Protein AF-0000000076754034 (afdb_homodimer)

pLDDT: mean 85.46, std 16.76, range [28.84, 98.94]

Solvent-accessible surface area (backbone atoms only — not comparable to full-atom values): 33488 Å² total; per-residue (Å²): 126,84,63,56,31,19,35,36,37,36,39,32,85,57,60,51,50,48,57,51,49,50,52,50,49,51,42,41,74,72,55,27,56,43,74,41,83,40,51,37,65,64,39,31,68,84,34,68,35,37,69,69,54,76,75,61,78,63,55,73,71,46,68,73,38,58,16,30,39,40,30,33,19,75,56,77,69,63,60,68,61,51,49,52,59,51,46,73,80,37,85,64,76,68,46,80,47,75,47,79,40,79,56,92,61,66,66,61,58,56,55,65,29,58,59,68,34,74,58,32,53,43,39,30,37,30,38,67,88,58,90,77,83,74,56,93,85,39,45,75,46,55,39,55,30,75,66,27,65,60,71,51,66,44,59,43,50,40,39,48,50,51,50,47,43,43,69,41,80,45,64,36,37,35,40,21,31,54,26,27,25,27,60,64,42,51,50,42,47,75,54,37,28,50,31,35,39,26,20,16,72,48,60,64,22,32,51,38,19,51,54,29,49,52,53,41,41,68,44,91,51,75,64,13,55,47,58,66,68,33,54,73,45,67,40,70,31,67,65,59,66,92,68,85,63,72,29,37,34,39,38,32,58,42,52,57,84,59,51,64,75,36,43,66,56,48,54,70,30,40,41,78,87,15,39,46,35,39,18,44,28,46,52,90,50,42,63,61,51,51,52,53,38,43,75,56,46,30,39,83,54,34,42,37,37,36,79,56,27,32,24,40,35,27,29,54,50,85,128,127,84,63,56,31,18,35,36,36,35,40,32,85,56,58,51,51,47,56,52,50,50,50,49,50,51,43,40,74,72,55,25,54,43,74,44,82,39,52,38,63,69,38,31,67,85,32,67,32,49,61,59,53,76,72,60,80,63,56,74,72,46,69,73,37,58,15,29,41,40,31,31,18,75,56,77,70,62,60,70,60,51,49,53,58,51,47,73,80,36,86,65,77,68,47,81,47,76,46,78,40,80,57,93,61,64,67,60,54,52,54,64,26,58,58,69,32,74,59,33,53,41,40,32,36,31,37,68,88,58,90,77,84,75,56,93,83,39,43,77,44,57,39,54,31,72,66,27,63,59,70,52,66,46,59,43,51,38,39,49,50,52,50,47,42,42,67,42,79,45,63,36,36,36,39,19,32,54,26,28,24,26,59,66,41,51,50,43,45,74,55,38,28,51,30,34,40,26,19,15,72,47,61,65,21,31,51,37,20,51,50,27,48,52,54,41,40,68,45,90,52,75,63,14,55,50,56,66,68,33,55,71,44,68,39,70,30,66,66,58,66,91,67,86,64,74,27,37,34,39,36,32,57,42,50,59,84,59,53,64,76,35,43,66,55,47,54,71,30,39,40,79,85,15,38,45,35,41,19,45,28,46,52,90,51,42,63,61,49,52,52,54,37,42,78,57,45,31,39,83,55,36,42,35,37,37,77,57,28,30,26,41,35,27,29,53,50,85,130

Foldseek 3Di:
DLQKKKKKKKFAADLQLLLVVLLLVLLLVQAFLDKAKALNVVNCCVPVHLQVDPPPPPPPVSPPGTIMIMTIHSDDGPVVVSVVSSCVSPVDDMDMDMDMDSDPCPVVSNNSHQAWDDLDPAEIEGEPPDDDDDDVNHDYQYFDLGSWPDSVPDVQNSLLLVVLLVPDDAAWEEEEEQCQQVSSVLSNLLNHHQEYEYEDQDVVSLVNNVVSLVSLLPDDDPSNVSSVNRHYYYDYDQGCPPPQAATQEYEYADDLVSVLVCLLVNLRRHDQNHKYKYWVAFPVCVVVSQVSNVVNQKHWDDWDDDSRIIMTIIGGHDD/DLQKKKKKKKFAADLQLLLVVLLVVLLLVQAFLDKAKALNPVNCCVPVHLQNDNPPPPPPVSPPGTIMIMTIHSDDGDVVVSVVSSCVSPVDDMDMDMDMDSDPCPVVRNNNSQAWDDLDPAEIEGELPDDDDDDVNHDYQYFDLGSWPDSVRDVQNSLLLVVLLVPDDAAWEEEEEQCQQVSSVLSNLLNHHQEYEYEDQDVVSLVNNVVSLVSLLPDDDPSNVSSVNRHYYYDYDQGCPPPQAATQEYEYADDLVSVLVCLLVNLRRHDQNHKYKYWVAFPVCVVVSQVSNVVNQKHWDDWDDDSRIIMTIIGGHDD

InterPro domains:
  IPR004498 Ribosomal protein L11 methyltransferase [MF_00735] (3-316)
  IPR004498 Ribosomal protein L11 methyltransferase [PIRSF000401] (5-317)
  IPR004498 Ribosomal protein L11 methyltransferase [TIGR00406] (18-309)
  IPR029063 S-adenosyl-L-methionine-dependent methyltransferase superfamily [G3DSA:3.40.50.150] (113-319)
  IPR029063 S-adenosyl-L-methionine-dependent methyltransferase superfamily [SSF53335] (56-311)
  IPR050078 Ribosomal protein L11 methyltransferase PrmA [PTHR43648] (20-316)

Structure (mmCIF, N/CA/C/O backbone):
data_AF-0000000076754034-model_v1
#
loop_
_entity.id
_entity.type
_entity.pdbx_description
1 polymer 'Ribosomal protein L11 methyltransferase'
#
loop_
_atom_site.group_PDB
_atom_site.id
_atom_site.type_symbol
_atom_site.label_atom_id
_atom_site.label_alt_id
_atom_site.label_comp_id
_atom_site.label_asym_id
_atom_site.label_entity_id
_atom_site.label_seq_id
_atom_site.pdbx_PDB_ins_code
_atom_site.Cartn_x
_atom_site.Cartn_y
_atom_site.Cartn_z
_atom_site.occupancy
_atom_site.B_iso_or_equiv
_atom_site.auth_seq_id
_atom_site.auth_comp_id
_atom_site.auth_asym_id
_atom_site.auth_atom_id
_atom_site.pdbx_PDB_model_num
ATOM 1 N N . MET A 1 1 ? -12.836 36.375 29.688 1 40.47 1 MET A N 1
ATOM 2 C CA . MET A 1 1 ? -13.445 37.062 28.578 1 40.47 1 MET A CA 1
ATOM 3 C C . MET A 1 1 ? -13.906 36.094 27.484 1 40.47 1 MET A C 1
ATOM 5 O O . MET A 1 1 ? -13.266 35.094 27.25 1 40.47 1 MET A O 1
ATOM 9 N N . ALA A 1 2 ? -15.109 36.125 27.125 1 49.41 2 ALA A N 1
ATOM 10 C CA . ALA A 1 2 ? -15.656 35.188 26.156 1 49.41 2 ALA A CA 1
ATOM 11 C C . ALA A 1 2 ? -14.859 35.188 24.844 1 49.41 2 ALA A C 1
ATOM 13 O O . ALA A 1 2 ? -14.648 36.25 24.266 1 49.41 2 ALA A O 1
ATOM 14 N N . GLU A 1 3 ? -14 34.25 24.625 1 62.5 3 GLU A N 1
ATOM 15 C CA . GLU A 1 3 ? -13.156 34.25 23.438 1 62.5 3 GLU A CA 1
ATOM 16 C C . GLU A 1 3 ? -14 34.281 22.172 1 62.5 3 GLU A C 1
ATOM 18 O O . GLU A 1 3 ? -14.977 33.531 22.047 1 62.5 3 GLU A O 1
ATOM 23 N N . THR A 1 4 ? -14.148 35.406 21.516 1 74.81 4 THR A N 1
ATOM 24 C CA . THR A 1 4 ? -14.859 35.594 20.266 1 74.81 4 THR A CA 1
ATOM 25 C C . THR A 1 4 ? -14.078 35 19.094 1 74.81 4 THR A C 1
ATOM 27 O O . THR A 1 4 ? -12.852 35.094 19.047 1 74.81 4 THR A O 1
ATOM 30 N N . TRP A 1 5 ? -14.766 34.094 18.391 1 80.25 5 TRP A N 1
ATOM 31 C CA . TRP A 1 5 ? -14.18 33.531 17.188 1 80.25 5 TRP A CA 1
ATOM 32 C C . TRP A 1 5 ? -14.891 34.031 15.93 1 80.25 5 TRP A C 1
ATOM 34 O O . TRP A 1 5 ? -16 34.562 16.016 1 80.25 5 TRP A O 1
ATOM 44 N N . SER A 1 6 ? -14.141 34.062 14.891 1 87.75 6 SER A N 1
ATOM 45 C CA . SER A 1 6 ? -14.742 34.344 13.586 1 87.75 6 SER A CA 1
ATOM 46 C C . SER A 1 6 ? -15.164 33.062 12.883 1 87.75 6 SER A C 1
ATOM 48 O O . SER A 1 6 ? -14.43 32.062 12.898 1 87.75 6 SER A O 1
ATOM 50 N N . LYS A 1 7 ? -16.344 33.062 12.438 1 88.88 7 LYS A N 1
ATOM 51 C CA . LYS A 1 7 ? -16.891 31.922 11.711 1 88.88 7 LYS A CA 1
ATOM 52 C C . LYS A 1 7 ? -17.078 32.25 10.227 1 88.88 7 LYS A C 1
ATOM 54 O O . LYS A 1 7 ? -17.641 33.281 9.891 1 88.88 7 LYS A O 1
ATOM 59 N N . VAL A 1 8 ? -16.547 31.438 9.383 1 92.31 8 VAL A N 1
ATOM 60 C CA . VAL A 1 8 ? -16.75 31.594 7.941 1 92.31 8 VAL A CA 1
ATOM 61 C C . VAL A 1 8 ? -17.453 30.344 7.391 1 92.31 8 VAL A C 1
ATOM 63 O O . VAL A 1 8 ? -16.969 29.234 7.547 1 92.31 8 VAL A O 1
ATOM 66 N N . VAL A 1 9 ? -18.547 30.5 6.766 1 91.62 9 VAL A N 1
ATOM 67 C CA . VAL A 1 9 ? -19.281 29.422 6.113 1 91.62 9 VAL A CA 1
ATOM 68 C C . VAL A 1 9 ? -19.016 29.453 4.609 1 91.62 9 VAL A C 1
ATOM 70 O O . VAL A 1 9 ? -19.234 30.469 3.959 1 91.62 9 VAL A O 1
ATOM 73 N N . VAL A 1 10 ? -18.516 28.422 4.133 1 93.56 10 VAL A N 1
ATOM 74 C CA . VAL A 1 10 ? -18.281 28.266 2.701 1 93.56 10 VAL A CA 1
ATOM 75 C C . VAL A 1 10 ? -19.344 27.344 2.102 1 93.56 10 VAL A C 1
ATOM 77 O O . VAL A 1 10 ? -19.391 26.156 2.422 1 93.56 10 VAL A O 1
ATOM 80 N N . SER A 1 11 ? -20.141 27.844 1.174 1 92.31 11 SER A N 1
ATOM 81 C CA . SER A 1 11 ? -21.156 27.047 0.486 1 92.31 11 SER A CA 1
ATOM 82 C C . SER A 1 11 ? -20.641 26.531 -0.852 1 92.31 11 SER A C 1
ATOM 84 O O . SER A 1 11 ? -20.156 27.312 -1.681 1 92.31 11 SER A O 1
ATOM 86 N N . LEU A 1 12 ? -20.672 25.266 -0.966 1 90.06 12 LEU A N 1
ATOM 87 C CA . LEU A 1 12 ? -20.109 24.594 -2.123 1 90.06 12 LEU A CA 1
ATOM 88 C C . LEU A 1 12 ? -21.172 23.781 -2.855 1 90.06 12 LEU A C 1
ATOM 90 O O . LEU A 1 12 ? -22.047 23.188 -2.225 1 90.06 12 LEU A O 1
ATOM 94 N N . ASP A 1 13 ? -21.047 23.781 -4.188 1 85.75 13 ASP A N 1
ATOM 95 C CA . ASP A 1 13 ? -21.906 22.922 -4.992 1 85.75 13 ASP A CA 1
ATOM 96 C C . ASP A 1 13 ? -21.188 21.641 -5.398 1 85.75 13 ASP A C 1
ATOM 98 O O . ASP A 1 13 ? -20.953 21.406 -6.586 1 85.75 13 ASP A O 1
ATOM 102 N N . THR A 1 14 ? -20.766 20.891 -4.438 1 82.75 14 THR A N 1
ATOM 103 C CA . THR A 1 14 ? -20.125 19.594 -4.68 1 82.75 14 THR A CA 1
ATOM 104 C C . THR A 1 14 ? -20.422 18.625 -3.543 1 82.75 14 THR A C 1
ATOM 106 O O . THR A 1 14 ? -20.547 19.031 -2.385 1 82.75 14 THR A O 1
ATOM 109 N N . LEU A 1 15 ? -20.5 17.375 -3.971 1 76.69 15 LEU A N 1
ATOM 110 C CA . LEU A 1 15 ? -20.641 16.312 -2.982 1 76.69 15 LEU A CA 1
ATOM 111 C C . LEU A 1 15 ? -19.422 15.391 -3.002 1 76.69 15 LEU A C 1
ATOM 113 O O . LEU A 1 15 ? -19.422 14.352 -2.34 1 76.69 15 LEU A O 1
ATOM 117 N N . ASP A 1 16 ? -18.422 15.805 -3.717 1 79.5 16 ASP A N 1
ATOM 118 C CA . ASP A 1 16 ? -17.219 15 -3.797 1 79.5 16 ASP A CA 1
ATOM 119 C C . ASP A 1 16 ? -16.406 15.086 -2.502 1 79.5 16 ASP A C 1
ATOM 121 O O . ASP A 1 16 ? -15.883 16.156 -2.162 1 79.5 16 ASP A O 1
ATOM 125 N N . PRO A 1 17 ? -16.172 13.977 -1.864 1 76.56 17 PRO A N 1
ATOM 126 C CA . PRO A 1 17 ? -15.508 14.016 -0.562 1 76.56 17 PRO A CA 1
ATOM 127 C C . PRO A 1 17 ? -14.055 14.477 -0.66 1 76.56 17 PRO A C 1
ATOM 129 O O . PRO A 1 17 ? -13.57 15.188 0.224 1 76.56 17 PRO A O 1
ATOM 132 N N . ALA A 1 18 ? -13.445 14.117 -1.632 1 78.62 18 ALA A N 1
ATOM 133 C CA . ALA A 1 18 ? -12.047 14.516 -1.784 1 78.62 18 ALA A CA 1
ATOM 134 C C . ALA A 1 18 ? -11.922 16.031 -1.959 1 78.62 18 ALA A C 1
ATOM 136 O O . ALA A 1 18 ? -11.023 16.656 -1.395 1 78.62 18 ALA A O 1
ATOM 137 N N . MET A 1 19 ? -12.828 16.578 -2.66 1 81 19 MET A N 1
ATOM 138 C CA . MET A 1 19 ? -12.828 18.031 -2.865 1 81 19 MET A CA 1
ATOM 139 C C . MET A 1 19 ? -13.164 18.766 -1.573 1 81 19 MET A C 1
ATOM 141 O O . MET A 1 19 ? -12.523 19.75 -1.234 1 81 19 MET A O 1
ATOM 145 N N . ILE A 1 20 ? -14.094 18.219 -0.911 1 79.69 20 ILE A N 1
ATOM 146 C CA . ILE A 1 20 ? -14.484 18.812 0.364 1 79.69 20 ILE A CA 1
ATOM 147 C C . ILE A 1 20 ? -13.305 18.797 1.33 1 79.69 20 ILE A C 1
ATOM 149 O O . ILE A 1 20 ? -13.008 19.797 1.99 1 79.69 20 ILE A O 1
ATOM 153 N N . ASP A 1 21 ? -12.641 17.688 1.27 1 79.12 21 ASP A N 1
ATOM 154 C CA . ASP A 1 21 ? -11.469 17.547 2.119 1 79.12 21 ASP A CA 1
ATOM 155 C C . ASP A 1 21 ? -10.367 18.531 1.712 1 79.12 21 ASP A C 1
ATOM 157 O O . ASP A 1 21 ? -9.734 19.141 2.568 1 79.12 21 ASP A O 1
ATOM 161 N N . LEU A 1 22 ? -10.148 18.609 0.49 1 81.81 22 LEU A N 1
ATOM 162 C CA . LEU A 1 22 ? -9.141 19.547 -0.012 1 81.81 22 LEU A CA 1
ATOM 163 C C . LEU A 1 22 ? -9.461 20.969 0.416 1 81.81 22 LEU A C 1
ATOM 165 O O . LEU A 1 22 ? -8.594 21.688 0.925 1 81.81 22 LEU A O 1
ATOM 169 N N . LEU A 1 23 ? -10.664 21.359 0.274 1 84.62 23 LEU A N 1
ATOM 170 C CA . LEU A 1 23 ? -11.062 22.719 0.627 1 84.62 23 LEU A CA 1
ATOM 171 C C . LEU A 1 23 ? -10.984 22.938 2.135 1 84.62 23 LEU A C 1
ATOM 173 O O . LEU A 1 23 ? -10.617 24.031 2.59 1 84.62 23 LEU A O 1
ATOM 177 N N . SER A 1 24 ? -11.312 21.875 2.791 1 81.19 24 SER A N 1
ATOM 178 C CA . SER A 1 24 ? -11.133 21.938 4.238 1 81.19 24 SER A CA 1
ATOM 179 C C . SER A 1 24 ? -9.672 22.172 4.605 1 81.19 24 SER A C 1
ATOM 181 O O . SER A 1 24 ? -9.367 23 5.473 1 81.19 24 SER A O 1
ATOM 183 N N . HIS A 1 25 ? -8.852 21.516 3.932 1 78.56 25 HIS A N 1
ATOM 184 C CA . HIS A 1 25 ? -7.426 21.688 4.168 1 78.56 25 HIS A CA 1
ATOM 185 C C . HIS A 1 25 ? -6.977 23.109 3.836 1 78.56 25 HIS A C 1
ATOM 187 O O . HIS A 1 25 ? -6.18 23.703 4.566 1 78.56 25 HIS A O 1
ATOM 193 N N . LEU A 1 26 ? -7.512 23.641 2.799 1 83.38 26 LEU A N 1
ATOM 194 C CA . LEU A 1 26 ? -7.156 25 2.404 1 83.38 26 LEU A CA 1
ATOM 195 C C . LEU A 1 26 ? -7.602 26 3.457 1 83.38 26 LEU A C 1
ATOM 197 O O . LEU A 1 26 ? -6.93 27.016 3.688 1 83.38 26 LEU A O 1
ATOM 201 N N . LEU A 1 27 ? -8.695 25.75 4.094 1 84.31 27 LEU A N 1
ATOM 202 C CA . LEU A 1 27 ? -9.172 26.609 5.16 1 84.31 27 LEU A CA 1
ATOM 203 C C . LEU A 1 27 ? -8.219 26.594 6.348 1 84.31 27 LEU A C 1
ATOM 205 O O . LEU A 1 27 ? -7.918 27.641 6.93 1 84.31 27 LEU A O 1
ATOM 209 N N . PHE A 1 28 ? -7.695 25.422 6.586 1 75.62 28 PHE A N 1
ATOM 210 C CA . PHE A 1 28 ? -6.699 25.312 7.648 1 75.62 28 PHE A CA 1
ATOM 211 C C . PHE A 1 28 ? -5.434 26.078 7.281 1 75.62 28 PHE A C 1
ATOM 213 O O . PHE A 1 28 ? -4.875 26.797 8.109 1 75.62 28 PHE A O 1
ATOM 220 N N . GLU A 1 29 ? -5.09 25.922 6.098 1 75.62 29 GLU A N 1
ATOM 221 C CA . GLU A 1 29 ? -3.9 26.625 5.629 1 75.62 29 GLU A CA 1
ATOM 222 C C . GLU A 1 29 ? -4.082 28.141 5.719 1 75.62 29 GLU A C 1
ATOM 224 O O . GLU A 1 29 ? -3.115 28.875 5.941 1 75.62 29 GLU A O 1
ATOM 229 N N . ALA A 1 30 ? -5.336 28.531 5.645 1 81.69 30 ALA A N 1
ATOM 230 C CA . ALA A 1 30 ? -5.645 29.953 5.703 1 81.69 30 ALA A CA 1
ATOM 231 C C . ALA A 1 30 ? -5.738 30.438 7.152 1 81.69 30 ALA A C 1
ATOM 233 O O . ALA A 1 30 ? -6 31.609 7.406 1 81.69 30 ALA A O 1
ATOM 234 N N . GLY A 1 31 ? -5.605 29.516 8.055 1 76.44 31 GLY A N 1
ATOM 235 C CA . GLY A 1 31 ? -5.535 29.938 9.445 1 76.44 31 GLY A CA 1
ATOM 236 C C . GLY A 1 31 ? -6.719 29.469 10.273 1 76.44 31 GLY A C 1
ATOM 237 O O . GLY A 1 31 ? -6.871 29.875 11.43 1 76.44 31 GLY A O 1
ATOM 238 N N . ALA A 1 32 ? -7.602 28.656 9.664 1 80.44 32 ALA A N 1
ATOM 239 C CA . ALA A 1 32 ? -8.727 28.141 10.438 1 80.44 32 ALA A CA 1
ATOM 240 C C . ALA A 1 32 ? -8.234 27.25 11.578 1 80.44 32 ALA A C 1
ATOM 242 O O . ALA A 1 32 ? -7.297 26.469 11.414 1 80.44 32 ALA A O 1
ATOM 243 N N . ILE A 1 33 ? -8.859 27.406 12.68 1 72.75 33 ILE A N 1
ATOM 244 C CA . ILE A 1 33 ? -8.5 26.609 13.844 1 72.75 33 ILE A CA 1
ATOM 245 C C . ILE A 1 33 ? -9.43 25.406 13.961 1 72.75 33 ILE A C 1
ATOM 247 O O . ILE A 1 33 ? -9.234 24.531 14.812 1 72.75 33 ILE A O 1
ATOM 251 N N . GLY A 1 34 ? -10.43 25.328 13.133 1 71.69 34 GLY A N 1
ATOM 252 C CA . GLY A 1 34 ? -11.383 24.234 13.047 1 71.69 34 GLY A CA 1
ATOM 253 C C . GLY A 1 34 ? -12.273 24.312 11.82 1 71.69 34 GLY A C 1
ATOM 254 O O . GLY A 1 34 ? -12.617 25.406 11.367 1 71.69 34 GLY A O 1
ATOM 255 N N . VAL A 1 35 ? -12.602 23.188 11.266 1 76.56 35 VAL A N 1
ATOM 256 C CA . VAL A 1 35 ? -13.492 23.141 10.117 1 76.56 35 VAL A CA 1
ATOM 257 C C . VAL A 1 35 ? -14.547 22.062 10.32 1 76.56 35 VAL A C 1
ATOM 259 O O . VAL A 1 35 ? -14.227 20.938 10.742 1 76.56 35 VAL A O 1
ATOM 262 N N . GLU A 1 36 ? -15.734 22.391 10.102 1 73.19 36 GLU A N 1
ATOM 263 C CA . GLU A 1 36 ? -16.859 21.469 10.133 1 73.19 36 GLU A CA 1
ATOM 264 C C . GLU A 1 36 ? -17.516 21.344 8.758 1 73.19 36 GLU A C 1
ATOM 266 O O . GLU A 1 36 ? -17.594 22.328 8.016 1 73.19 36 GLU A O 1
ATOM 271 N N . VAL A 1 37 ? -17.875 20.109 8.477 1 76.19 37 VAL A N 1
ATOM 272 C CA . VAL A 1 37 ? -18.578 19.875 7.219 1 76.19 37 VAL A CA 1
ATOM 273 C C . VAL A 1 37 ? -20.062 19.656 7.496 1 76.19 37 VAL A C 1
ATOM 275 O O . VAL A 1 37 ? -20.438 18.828 8.336 1 76.19 37 VAL A O 1
ATOM 278 N N . ASP A 1 38 ? -20.828 20.469 6.859 1 73.62 38 ASP A N 1
ATOM 279 C CA . ASP A 1 38 ? -22.281 20.359 6.996 1 73.62 38 ASP A CA 1
ATOM 280 C C . ASP A 1 38 ? -22.938 20.094 5.648 1 73.62 38 ASP A C 1
ATOM 282 O O . ASP A 1 38 ? -22.438 20.531 4.609 1 73.62 38 ASP A O 1
ATOM 286 N N . TYR A 1 39 ? -24.031 19.328 5.605 1 66.06 39 TYR A N 1
ATOM 287 C CA . TYR A 1 39 ? -24.906 19.094 4.473 1 66.06 39 TYR A CA 1
ATOM 288 C C . TYR A 1 39 ? -24.172 18.359 3.355 1 66.06 39 TYR A C 1
ATOM 290 O O . TYR A 1 39 ? -24.438 18.594 2.172 1 66.06 39 TYR A O 1
ATOM 298 N N . ALA A 1 40 ? -23.109 17.828 3.633 1 59.78 40 ALA A N 1
ATOM 299 C CA . ALA A 1 40 ? -22.391 17.031 2.635 1 59.78 40 ALA A CA 1
ATOM 300 C C . ALA A 1 40 ? -22.906 15.602 2.615 1 59.78 40 ALA A C 1
ATOM 302 O O . ALA A 1 40 ? -22.422 14.75 3.375 1 59.78 40 ALA A O 1
ATOM 303 N N . GLN A 1 41 ? -23.953 15.391 1.745 1 54.12 41 GLN A N 1
ATOM 304 C CA . GLN A 1 41 ? -24.5 14.047 1.619 1 54.12 41 GLN A CA 1
ATOM 305 C C . GLN A 1 41 ? -23.438 13.055 1.177 1 54.12 41 GLN A C 1
ATOM 307 O O . GLN A 1 41 ? -22.656 13.336 0.263 1 54.12 41 GLN A O 1
ATOM 312 N N . GLY A 1 42 ? -23.422 11.914 1.717 1 50.66 42 GLY A N 1
ATOM 313 C CA . GLY A 1 42 ? -22.484 10.867 1.325 1 50.66 42 GLY A CA 1
ATOM 314 C C . GLY A 1 42 ? -21.078 11.102 1.836 1 50.66 42 GLY A C 1
ATOM 315 O O . GLY A 1 42 ? -20.25 10.188 1.808 1 50.66 42 GLY A O 1
ATOM 316 N N . TYR A 1 43 ? -20.906 12.531 1.943 1 49.72 43 TYR A N 1
ATOM 317 C CA . TYR A 1 43 ? -19.562 12.812 2.469 1 49.72 43 TYR A CA 1
ATOM 318 C C . TYR A 1 43 ? -19.312 12.039 3.756 1 49.72 43 TYR A C 1
ATOM 320 O O . TYR A 1 43 ? -18.234 11.469 3.941 1 49.72 43 TYR A O 1
ATOM 328 N N . LEU A 1 44 ? -20.469 12.023 4.621 1 45.34 44 LEU A N 1
ATOM 329 C CA . LEU A 1 44 ? -20.328 11.375 5.922 1 45.34 44 LEU A CA 1
ATOM 330 C C . LEU A 1 44 ? -20.547 9.867 5.805 1 45.34 44 LEU A C 1
ATOM 332 O O . LEU A 1 44 ? -20.281 9.125 6.75 1 45.34 44 LEU A O 1
ATOM 336 N N . GLU A 1 45 ? -21.266 9.57 4.812 1 40.84 45 GLU A N 1
ATOM 337 C CA . GLU A 1 45 ? -21.531 8.141 4.773 1 40.84 45 GLU A CA 1
ATOM 338 C C . GLU A 1 45 ? -20.25 7.328 4.887 1 40.84 45 GLU A C 1
ATOM 340 O O . GLU A 1 45 ? -20.219 6.273 5.523 1 40.84 45 GLU A O 1
ATOM 345 N N . ASN A 1 46 ? -19.406 7.477 3.939 1 38.69 46 ASN A N 1
ATOM 346 C CA . ASN A 1 46 ? -18.219 6.641 3.965 1 38.69 46 ASN A CA 1
ATOM 347 C C . ASN A 1 46 ? -17.156 7.203 4.91 1 38.69 46 ASN A C 1
ATOM 349 O O . ASN A 1 46 ? -16.031 6.688 4.977 1 38.69 46 ASN A O 1
ATOM 353 N N . HIS A 1 47 ? -17.375 8.328 5.414 1 37.91 47 HIS A N 1
ATOM 354 C CA . HIS A 1 47 ? -16.625 8.93 6.508 1 37.91 47 HIS A CA 1
ATOM 355 C C . HIS A 1 47 ? -17.453 8.969 7.789 1 37.91 47 HIS A C 1
ATOM 357 O O . HIS A 1 47 ? -18.562 9.508 7.801 1 37.91 47 HIS A O 1
ATOM 363 N N . PRO A 1 48 ? -17.438 7.992 8.641 1 32.47 48 PRO A N 1
ATOM 364 C CA . PRO A 1 48 ? -18.25 8.305 9.82 1 32.47 48 PRO A CA 1
ATOM 365 C C . PRO A 1 48 ? -18.266 9.797 10.148 1 32.47 48 PRO A C 1
ATOM 367 O O . PRO A 1 48 ? -17.25 10.477 9.992 1 32.47 48 PRO A O 1
ATOM 370 N N . ASN A 1 49 ? -19.344 10.516 9.82 1 32.34 49 ASN A N 1
ATOM 371 C CA . ASN A 1 49 ? -19.312 11.875 10.352 1 32.34 49 ASN A CA 1
ATOM 372 C C . ASN A 1 49 ? -18.594 11.945 11.695 1 32.34 49 ASN A C 1
ATOM 374 O O . ASN A 1 49 ? -18.375 10.914 12.336 1 32.34 49 ASN A O 1
ATOM 378 N N . LEU A 1 50 ? -17.984 13.008 11.969 1 29.55 50 LEU A N 1
ATOM 379 C CA . LEU A 1 50 ? -17.422 13.242 13.297 1 29.55 50 LEU A CA 1
ATOM 380 C C . LEU A 1 50 ? -18.312 12.648 14.383 1 29.55 50 LEU A C 1
ATOM 382 O O . LEU A 1 50 ? -17.891 12.508 15.531 1 29.55 50 LEU A O 1
ATOM 386 N N . PHE A 1 51 ? -19.734 12.602 14.133 1 28.84 51 PHE A N 1
ATOM 387 C CA . PHE A 1 51 ? -20.672 12.281 15.203 1 28.84 51 PHE A CA 1
ATOM 388 C C . PHE A 1 51 ? -21.078 10.812 15.141 1 28.84 51 PHE A C 1
ATOM 390 O O . PHE A 1 51 ? -22 10.391 15.844 1 28.84 51 PHE A O 1
ATOM 397 N N . GLY A 1 52 ? -20.266 9.898 14.625 1 29.66 52 GLY A N 1
ATOM 398 C CA . GLY A 1 52 ? -20.562 8.484 14.758 1 29.66 52 GLY A CA 1
ATOM 399 C C . GLY A 1 52 ? -21.953 8.109 14.281 1 29.66 52 GLY A C 1
ATOM 400 O O . GLY A 1 52 ? -22.422 6.992 14.508 1 29.66 52 GLY A O 1
ATOM 401 N N . GLU A 1 53 ? -22.953 9.023 14.344 1 30.06 53 GLU A N 1
ATOM 402 C CA . GLU A 1 53 ? -24.328 8.648 14.062 1 30.06 53 GLU A CA 1
ATOM 403 C C . GLU A 1 53 ? -24.516 8.266 12.594 1 30.06 53 GLU A C 1
ATOM 405 O O . GLU A 1 53 ? -23.859 8.844 11.711 1 30.06 53 GLU A O 1
ATOM 410 N N . LEU A 1 54 ? -24.922 7.012 12.328 1 33.44 54 LEU A N 1
ATOM 411 C CA . LEU A 1 54 ? -25.5 6.629 11.047 1 33.44 54 LEU A CA 1
ATOM 412 C C . LEU A 1 54 ? -26.25 7.797 10.414 1 33.44 54 LEU A C 1
ATOM 414 O O . LEU A 1 54 ? -27.094 8.422 11.055 1 33.44 54 LEU A O 1
ATOM 418 N N . ALA A 1 55 ? -25.672 8.484 9.477 1 36.16 55 ALA A N 1
ATOM 419 C CA . ALA A 1 55 ? -26.453 9.555 8.859 1 36.16 55 ALA A CA 1
ATOM 420 C C . ALA A 1 55 ? -27.891 9.117 8.617 1 36.16 55 ALA A C 1
ATOM 422 O O . ALA A 1 55 ? -28.141 8.086 7.992 1 36.16 55 ALA A O 1
ATOM 423 N N . GLU A 1 56 ? -28.797 9.266 9.492 1 41.19 56 GLU A N 1
ATOM 424 C CA . GLU A 1 56 ? -30.188 9.305 9.031 1 41.19 56 GLU A CA 1
ATOM 425 C C . GLU A 1 56 ? -30.281 9.906 7.633 1 41.19 56 GLU A C 1
ATOM 427 O O . GLU A 1 56 ? -29.531 10.82 7.289 1 41.19 56 GLU A O 1
ATOM 432 N N . PRO A 1 57 ? -30.75 9.062 6.645 1 45.03 57 PRO A N 1
ATOM 433 C CA . PRO A 1 57 ? -30.969 9.742 5.363 1 45.03 57 PRO A CA 1
ATOM 434 C C . PRO A 1 57 ? -31.344 11.211 5.531 1 45.03 57 PRO A C 1
ATOM 436 O O . PRO A 1 57 ? -32.156 11.547 6.402 1 45.03 57 PRO A O 1
ATOM 439 N N . LEU A 1 58 ? -30.422 12.055 5.344 1 47.81 58 LEU A N 1
ATOM 440 C CA . LEU A 1 58 ? -30.766 13.469 5.449 1 47.81 58 LEU A CA 1
ATOM 441 C C . LEU A 1 58 ? -32.156 13.727 4.875 1 47.81 58 LEU A C 1
ATOM 443 O O . LEU A 1 58 ? -32.531 13.133 3.859 1 47.81 58 LEU A O 1
ATOM 447 N N . PRO A 1 59 ? -33.094 14.219 5.621 1 50.84 59 PRO A N 1
ATOM 448 C CA . PRO A 1 59 ? -34.344 14.656 5.02 1 50.84 59 PRO A CA 1
ATOM 449 C C . PRO A 1 59 ? -34.156 15.336 3.666 1 50.84 59 PRO A C 1
ATOM 451 O O . PRO A 1 59 ? -33.062 15.867 3.391 1 50.84 59 PRO A O 1
ATOM 454 N N . LYS A 1 60 ? -35.125 15.117 2.766 1 52.66 60 LYS A N 1
ATOM 455 C CA . LYS A 1 60 ? -35.125 15.633 1.4 1 52.66 60 LYS A CA 1
ATOM 456 C C . LYS A 1 60 ? -34.625 17.062 1.351 1 52.66 60 LYS A C 1
ATOM 458 O O . LYS A 1 60 ? -33.938 17.453 0.406 1 52.66 60 LYS A O 1
ATOM 463 N N . GLU A 1 61 ? -34.906 17.844 2.314 1 51.59 61 GLU A N 1
ATOM 464 C CA . GLU A 1 61 ? -34.531 19.25 2.389 1 51.59 61 GLU A CA 1
ATOM 465 C C . GLU A 1 61 ? -33 19.391 2.529 1 51.59 61 GLU A C 1
ATOM 467 O O . GLU A 1 61 ? -32.406 20.328 1.989 1 51.59 61 GLU A O 1
ATOM 472 N N . ARG A 1 62 ? -32.438 18.562 3.23 1 55.84 62 ARG A N 1
ATOM 473 C CA . ARG A 1 62 ? -30.984 18.609 3.438 1 55.84 62 ARG A CA 1
ATOM 474 C C . ARG A 1 62 ? -30.234 18.078 2.221 1 55.84 62 ARG A C 1
ATOM 476 O O . ARG A 1 62 ? -29.125 18.516 1.927 1 55.84 62 ARG A O 1
ATOM 483 N N . LEU A 1 63 ? -30.906 17.203 1.472 1 58.06 63 LEU A N 1
ATOM 484 C CA . LEU A 1 63 ? -30.344 16.641 0.253 1 58.06 63 LEU A CA 1
ATOM 485 C C . LEU A 1 63 ? -30.203 17.703 -0.83 1 58.06 63 LEU A C 1
ATOM 487 O O . LEU A 1 63 ? -29.328 17.609 -1.695 1 58.06 63 LEU A O 1
ATOM 491 N N . GLU A 1 64 ? -31.047 18.703 -0.694 1 65.19 64 GLU A N 1
ATOM 492 C CA . GLU A 1 64 ? -31.031 19.75 -1.725 1 65.19 64 GLU A CA 1
ATOM 493 C C . GLU A 1 64 ? -30.203 20.953 -1.287 1 65.19 64 GLU A C 1
ATOM 495 O O . GLU A 1 64 ? -30.125 21.953 -2.004 1 65.19 64 GLU A O 1
ATOM 500 N N . HIS A 1 65 ? -29.531 20.781 -0.156 1 72.81 65 HIS A N 1
ATOM 501 C CA . HIS A 1 65 ? -28.734 21.891 0.349 1 72.81 65 HIS A CA 1
ATOM 502 C C . HIS A 1 65 ? -27.281 21.781 -0.096 1 72.81 65 HIS A C 1
ATOM 504 O O . HIS A 1 65 ? -26.734 20.672 -0.152 1 72.81 65 HIS A O 1
ATOM 510 N N . GLU A 1 66 ? -26.719 22.953 -0.418 1 82.44 66 GLU A N 1
ATOM 511 C CA . GLU A 1 66 ? -25.297 22.984 -0.771 1 82.44 66 GLU A CA 1
ATOM 512 C C . GLU A 1 66 ? -24.422 22.5 0.389 1 82.44 66 GLU A C 1
ATOM 514 O O . GLU A 1 66 ? -24.781 22.703 1.555 1 82.44 66 GLU A O 1
ATOM 519 N N . THR A 1 67 ? -23.422 21.812 0.058 1 86.25 67 THR A N 1
ATOM 520 C CA . THR A 1 67 ? -22.422 21.453 1.07 1 86.25 67 THR A CA 1
ATOM 521 C C . THR A 1 67 ? -21.844 22.703 1.72 1 86.25 67 THR A C 1
ATOM 523 O O . THR A 1 67 ? -21.547 23.688 1.033 1 86.25 67 THR A O 1
ATOM 526 N N . GLU A 1 68 ? -21.75 22.734 3.07 1 87 68 GLU A N 1
ATOM 527 C CA . GLU A 1 68 ? -21.188 23.875 3.773 1 87 68 GLU A CA 1
ATOM 528 C C . GLU A 1 68 ? -19.953 23.469 4.578 1 87 68 GLU A C 1
ATOM 530 O O . GLU A 1 68 ? -19.984 22.469 5.312 1 87 68 GLU A O 1
ATOM 535 N N . LEU A 1 69 ? -18.906 24.156 4.348 1 87.5 69 LEU A N 1
ATOM 536 C CA . LEU A 1 69 ? -17.75 24.109 5.242 1 87.5 69 LEU A CA 1
ATOM 537 C C . LEU A 1 69 ? -17.766 25.266 6.227 1 87.5 69 LEU A C 1
ATOM 539 O O . LEU A 1 69 ? -17.844 26.438 5.816 1 87.5 69 LEU A O 1
ATOM 543 N N . ILE A 1 70 ? -17.797 24.938 7.492 1 84.44 70 ILE A N 1
ATOM 544 C CA . ILE A 1 70 ? -17.781 25.969 8.531 1 84.44 70 ILE A CA 1
ATOM 545 C C . ILE A 1 70 ? -16.391 26.031 9.156 1 84.44 70 ILE A C 1
ATOM 547 O O . ILE A 1 70 ? -15.961 25.109 9.844 1 84.44 70 ILE A O 1
ATOM 551 N N . ALA A 1 71 ? -15.75 27.109 8.938 1 86.25 71 ALA A N 1
ATOM 552 C CA . ALA A 1 71 ? -14.398 27.297 9.445 1 86.25 71 ALA A CA 1
ATOM 553 C C . ALA A 1 71 ? -14.383 28.344 10.562 1 86.25 71 ALA A C 1
ATOM 555 O O . ALA A 1 71 ? -15.078 29.344 10.492 1 86.25 71 ALA A O 1
ATOM 556 N N . PHE A 1 72 ? -13.633 28.078 11.562 1 81.06 72 PHE A N 1
ATOM 557 C CA . PHE A 1 72 ? -13.484 28.969 12.703 1 81.06 72 PHE A CA 1
ATOM 558 C C . PHE A 1 72 ? -12.086 29.578 12.742 1 81.06 72 PHE A C 1
ATOM 560 O O . PHE A 1 72 ? -11.102 28.875 12.516 1 81.06 72 PHE A O 1
ATOM 567 N N . PHE A 1 73 ? -12.109 30.859 12.953 1 83.06 73 PHE A N 1
ATOM 568 C CA . PHE A 1 73 ? -10.859 31.609 13.023 1 83.06 73 PHE A CA 1
ATOM 569 C C . PHE A 1 73 ? -10.766 32.406 14.32 1 83.06 73 PHE A C 1
ATOM 571 O O . PHE A 1 73 ? -11.789 32.812 14.867 1 83.06 73 PHE A O 1
ATOM 578 N N . GLU A 1 74 ? -9.523 32.531 14.805 1 80.06 74 GLU A N 1
ATOM 579 C CA . GLU A 1 74 ? -9.336 33.406 15.969 1 80.06 74 GLU A CA 1
ATOM 580 C C . GLU A 1 74 ? -9.68 34.844 15.633 1 80.06 74 GLU A C 1
ATOM 582 O O . GLU A 1 74 ? -10.312 35.531 16.438 1 80.06 74 GLU A O 1
ATOM 587 N N . GLU A 1 75 ? -9.227 35.281 14.445 1 85.25 75 GLU A N 1
ATOM 588 C CA . GLU A 1 75 ? -9.523 36.594 13.906 1 85.25 75 GLU A CA 1
ATOM 589 C C . GLU A 1 75 ? -10.141 36.5 12.508 1 85.25 75 GLU A C 1
ATOM 591 O O . GLU A 1 75 ? -9.906 35.531 11.789 1 85.25 75 GLU A O 1
ATOM 596 N N . MET A 1 76 ? -10.898 37.469 12.219 1 89.38 76 MET A N 1
ATOM 597 C CA . MET A 1 76 ? -11.531 37.469 10.906 1 89.38 76 MET A CA 1
ATOM 598 C C . MET A 1 76 ? -10.484 37.438 9.797 1 89.38 76 MET A C 1
ATOM 600 O O . MET A 1 76 ? -9.617 38.312 9.734 1 89.38 76 MET A O 1
ATOM 604 N N . PRO A 1 77 ? -10.602 36.406 8.969 1 90.75 77 PRO A N 1
ATOM 605 C CA . PRO A 1 77 ? -9.641 36.344 7.867 1 90.75 77 PRO A CA 1
ATOM 606 C C . PRO A 1 77 ? -9.969 37.312 6.738 1 90.75 77 PRO A C 1
ATOM 608 O O . PRO A 1 77 ? -11.07 37.875 6.699 1 90.75 77 PRO A O 1
ATOM 611 N N . ASP A 1 78 ? -8.938 37.625 5.902 1 93 78 ASP A N 1
ATOM 612 C CA . ASP A 1 78 ? -9.211 38.344 4.656 1 93 78 ASP A CA 1
ATOM 613 C C . ASP A 1 78 ? -10.062 37.469 3.711 1 93 78 ASP A C 1
ATOM 615 O O . ASP A 1 78 ? -9.547 36.594 3.037 1 93 78 ASP A O 1
ATOM 619 N N . LEU A 1 79 ? -11.289 37.844 3.605 1 93.44 79 LEU A N 1
ATOM 620 C CA . LEU A 1 79 ? -12.242 37 2.883 1 93.44 79 LEU A CA 1
ATOM 621 C C . LEU A 1 79 ? -11.914 36.969 1.395 1 93.44 79 LEU A C 1
ATOM 623 O O . LEU A 1 79 ? -12.117 35.938 0.737 1 93.44 79 LEU A O 1
ATOM 627 N N . ASP A 1 80 ? -11.461 38.062 0.869 1 93.06 80 ASP A N 1
ATOM 628 C CA . ASP A 1 80 ? -11.094 38.094 -0.544 1 93.06 80 ASP A CA 1
ATOM 629 C C . ASP A 1 80 ? -9.922 37.156 -0.824 1 93.06 80 ASP A C 1
ATOM 631 O O . ASP A 1 80 ? -9.938 36.406 -1.8 1 93.06 80 ASP A O 1
ATOM 635 N N . SER A 1 81 ? -8.969 37.25 0.035 1 92.5 81 SER A N 1
ATOM 636 C CA . SER A 1 81 ? -7.812 36.344 -0.093 1 92.5 81 SER A CA 1
ATOM 637 C C . SER A 1 81 ? -8.219 34.906 0.081 1 92.5 81 SER A C 1
ATOM 639 O O . SER A 1 81 ? -7.766 34.031 -0.672 1 92.5 81 SER A O 1
ATOM 641 N N . LEU A 1 82 ? -9.016 34.656 1.053 1 93.5 82 LEU A N 1
ATOM 642 C CA . LEU A 1 82 ? -9.5 33.281 1.313 1 93.5 82 LEU A CA 1
ATOM 643 C C . LEU A 1 82 ? -10.258 32.75 0.11 1 93.5 82 LEU A C 1
ATOM 645 O O . LEU A 1 82 ? -10.031 31.609 -0.312 1 93.5 82 LEU A O 1
ATOM 649 N N . LYS A 1 83 ? -11.102 33.562 -0.419 1 93.56 83 LYS A N 1
ATOM 650 C CA . LYS A 1 83 ? -11.883 33.156 -1.584 1 93.56 83 LYS A CA 1
ATOM 651 C C . LYS A 1 83 ? -10.984 32.812 -2.768 1 93.56 83 LYS A C 1
ATOM 653 O O . LYS A 1 83 ? -11.188 31.812 -3.443 1 93.56 83 LYS A O 1
ATOM 658 N N . THR A 1 84 ? -10.07 33.625 -3.002 1 91.75 84 THR A N 1
ATOM 659 C CA . THR A 1 84 ? -9.125 33.406 -4.094 1 91.75 84 THR A CA 1
ATOM 660 C C . THR A 1 84 ? -8.359 32.094 -3.898 1 91.75 84 THR A C 1
ATOM 662 O O . THR A 1 84 ? -8.156 31.344 -4.852 1 91.75 84 THR A O 1
ATOM 665 N N . GLN A 1 85 ? -7.957 31.844 -2.689 1 88.12 85 GLN A N 1
ATOM 666 C CA . GLN A 1 85 ? -7.242 30.625 -2.369 1 88.12 85 GLN A CA 1
ATOM 667 C C . GLN A 1 85 ? -8.109 29.391 -2.639 1 88.12 85 GLN A C 1
ATOM 669 O O . GLN A 1 85 ? -7.656 28.422 -3.248 1 88.12 85 GLN A O 1
ATOM 674 N N . LEU A 1 86 ? -9.32 29.453 -2.229 1 91.88 86 LEU A N 1
ATOM 675 C CA . LEU A 1 86 ? -10.242 28.344 -2.434 1 91.88 86 LEU A CA 1
ATOM 676 C C . LEU A 1 86 ? -10.531 28.141 -3.916 1 91.88 86 LEU A C 1
ATOM 678 O O . LEU A 1 86 ? -10.523 27.016 -4.41 1 91.88 86 LEU A O 1
ATOM 682 N N . GLU A 1 87 ? -10.695 29.25 -4.633 1 91.25 87 GLU A N 1
ATOM 683 C CA . GLU A 1 87 ? -11.039 29.219 -6.051 1 91.25 87 GLU A CA 1
ATOM 684 C C . GLU A 1 87 ? -9.859 28.734 -6.895 1 91.25 87 GLU A C 1
ATOM 686 O O . GLU A 1 87 ? -10.031 28.344 -8.047 1 91.25 87 GLU A O 1
ATOM 691 N N . SER A 1 88 ? -8.727 28.797 -6.355 1 85.5 88 SER A N 1
ATOM 692 C CA . SER A 1 88 ? -7.551 28.312 -7.066 1 85.5 88 SER A CA 1
ATOM 693 C C . SER A 1 88 ? -7.613 26.797 -7.242 1 85.5 88 SER A C 1
ATOM 695 O O . SER A 1 88 ? -6.977 26.234 -8.141 1 85.5 88 SER A O 1
ATOM 697 N N . GLN A 1 89 ? -8.352 26.125 -6.379 1 83.5 89 GLN A N 1
ATOM 698 C CA . GLN A 1 89 ? -8.445 24.672 -6.426 1 83.5 89 GLN A CA 1
ATOM 699 C C . GLN A 1 89 ? -9.859 24.203 -6.762 1 83.5 89 GLN A C 1
ATOM 701 O O . GLN A 1 89 ? -10.094 23.031 -7.051 1 83.5 89 GLN A O 1
ATOM 706 N N . TYR A 1 90 ? -10.742 25.094 -6.664 1 87 90 TYR A N 1
ATOM 707 C CA . TYR A 1 90 ? -12.148 24.812 -6.887 1 87 90 TYR A CA 1
ATOM 708 C C . TYR A 1 90 ? -12.75 25.781 -7.91 1 87 90 TYR A C 1
ATOM 710 O O . TYR A 1 90 ? -12.906 26.969 -7.633 1 87 90 TYR A O 1
ATOM 718 N N . SER A 1 91 ? -13.094 25.203 -9.055 1 85 91 SER A N 1
ATOM 719 C CA . SER A 1 91 ? -13.477 26.047 -10.18 1 85 91 SER A CA 1
ATOM 720 C C . SER A 1 91 ? -14.953 26.406 -10.125 1 85 91 SER A C 1
ATOM 722 O O . SER A 1 91 ? -15.383 27.375 -10.742 1 85 91 SER A O 1
ATOM 724 N N . ASP A 1 92 ? -15.773 25.656 -9.461 1 88.44 92 ASP A N 1
ATOM 725 C CA . ASP A 1 92 ? -17.203 25.953 -9.375 1 88.44 92 ASP A CA 1
ATOM 726 C C . ASP A 1 92 ? -17.469 27.125 -8.438 1 88.44 92 ASP A C 1
ATOM 728 O O . ASP A 1 92 ? -16.609 27.484 -7.613 1 88.44 92 ASP A O 1
ATOM 732 N N . PRO A 1 93 ? -18.594 27.781 -8.633 1 88.12 93 PRO A N 1
ATOM 733 C CA . PRO A 1 93 ? -18.906 28.922 -7.77 1 88.12 93 PRO A CA 1
ATOM 734 C C . PRO A 1 93 ? -19 28.531 -6.297 1 88.12 93 PRO A C 1
ATOM 736 O O . PRO A 1 93 ? -19.5 27.453 -5.965 1 88.12 93 PRO A O 1
ATOM 739 N N . LEU A 1 94 ? -18.406 29.359 -5.441 1 92.62 94 LEU A N 1
ATOM 740 C CA . LEU A 1 94 ? -18.547 29.203 -4 1 92.62 94 LEU A CA 1
ATOM 741 C C . LEU A 1 94 ? -18.922 30.516 -3.33 1 92.62 94 LEU A C 1
ATOM 743 O O . LEU A 1 94 ? -18.703 31.594 -3.9 1 92.62 94 LEU A O 1
ATOM 747 N N . ARG A 1 95 ? -19.703 30.484 -2.238 1 93.69 95 ARG A N 1
ATOM 748 C CA . ARG A 1 95 ? -20.109 31.656 -1.456 1 93.69 95 ARG A CA 1
ATOM 749 C C . ARG A 1 95 ? -19.516 31.609 -0.053 1 93.69 95 ARG A C 1
ATOM 751 O O . ARG A 1 95 ? -19.469 30.547 0.578 1 93.69 95 ARG A O 1
ATOM 758 N N . LEU A 1 96 ? -19 32.75 0.337 1 95.12 96 LEU A N 1
ATOM 759 C CA . LEU A 1 96 ? -18.484 32.875 1.693 1 95.12 96 LEU A CA 1
ATOM 760 C C . LEU A 1 96 ? -19.375 33.812 2.535 1 95.12 96 LEU A C 1
ATOM 762 O O . LEU A 1 96 ? -19.797 34.844 2.068 1 95.12 96 LEU A O 1
ATOM 766 N N . GLU A 1 97 ? -19.734 33.312 3.688 1 93.81 97 GLU A N 1
ATOM 767 C CA . GLU A 1 97 ? -20.406 34.125 4.688 1 93.81 97 GLU A CA 1
ATOM 768 C C . GLU A 1 97 ? -19.641 34.125 6.008 1 93.81 97 GLU A C 1
ATOM 770 O O . GLU A 1 97 ? -19.344 33.062 6.559 1 93.81 97 GLU A O 1
ATOM 775 N N . ALA A 1 98 ? -19.328 35.375 6.465 1 93.44 98 ALA A N 1
ATOM 776 C CA . ALA A 1 98 ? -18.547 35.469 7.688 1 93.44 98 ALA A CA 1
ATOM 777 C C . ALA A 1 98 ? -19.375 36.094 8.82 1 93.44 98 ALA A C 1
ATOM 779 O O . ALA A 1 98 ? -20.234 36.938 8.578 1 93.44 98 ALA A O 1
ATOM 780 N N . SER A 1 99 ? -19.188 35.531 10 1 90.38 99 SER A N 1
ATOM 781 C CA . SER A 1 99 ? -19.812 36.094 11.195 1 90.38 99 SER A CA 1
ATOM 782 C C . SER A 1 99 ? -18.922 35.938 12.422 1 90.38 99 SER A C 1
ATOM 784 O O . SER A 1 99 ? -17.969 35.156 12.398 1 90.38 99 SER A O 1
ATOM 786 N N . GLU A 1 100 ? -19.141 36.75 13.422 1 86.62 100 GLU A N 1
ATOM 787 C CA . GLU A 1 100 ? -18.5 36.562 14.719 1 86.62 100 GLU A CA 1
ATOM 788 C C . GLU A 1 100 ? -19.359 35.75 15.672 1 86.62 100 GLU A C 1
ATOM 790 O O . GLU A 1 100 ? -20.578 35.938 15.711 1 86.62 100 GLU A O 1
ATOM 795 N N . ILE A 1 101 ? -18.766 34.75 16.219 1 79.44 101 ILE A N 1
ATOM 796 C CA . ILE A 1 101 ? -19.531 33.938 17.125 1 79.44 101 ILE A CA 1
ATOM 797 C C . ILE A 1 101 ? -18.875 33.938 18.516 1 79.44 101 ILE A C 1
ATOM 799 O O . ILE A 1 101 ? -17.656 34.031 18.609 1 79.44 101 ILE A O 1
ATOM 803 N N . GLU A 1 102 ? -19.703 33.938 19.625 1 69.62 102 GLU A N 1
ATOM 804 C CA . GLU A 1 102 ? -19.25 33.781 21 1 69.62 102 GLU A CA 1
ATOM 805 C C . GLU A 1 102 ? -19.281 32.344 21.438 1 69.62 102 GLU A C 1
ATOM 807 O O . GLU A 1 102 ? -20.328 31.672 21.344 1 69.62 102 GLU A O 1
ATOM 812 N N . ASN A 1 103 ? -18.547 31.422 20.719 1 59 103 ASN A N 1
ATOM 813 C CA . ASN A 1 103 ? -18.844 30.031 21.031 1 59 103 ASN A CA 1
ATOM 814 C C . ASN A 1 103 ? -17.781 29.422 21.938 1 59 103 ASN A C 1
ATOM 816 O O . ASN A 1 103 ? -16.594 29.375 21.594 1 59 103 ASN A O 1
ATOM 820 N N . GLU A 1 104 ? -18.203 29.094 23.25 1 55.75 104 GLU A N 1
ATOM 821 C CA . GLU A 1 104 ? -17.406 28.375 24.234 1 55.75 104 GLU A CA 1
ATOM 822 C C . GLU A 1 104 ? -17.078 26.969 23.766 1 55.75 104 GLU A C 1
ATOM 824 O O . GLU A 1 104 ? -16.016 26.438 24.078 1 55.75 104 GLU A O 1
ATOM 829 N N . ASN A 1 105 ? -18 26.219 22.969 1 58.88 105 ASN A N 1
ATOM 830 C CA . ASN A 1 105 ? -17.781 24.766 22.922 1 58.88 105 ASN A CA 1
ATOM 831 C C . ASN A 1 105 ? -17.656 24.266 21.5 1 58.88 105 ASN A C 1
ATOM 833 O O . ASN A 1 105 ? -18.141 23.172 21.172 1 58.88 105 ASN A O 1
ATOM 837 N N . TRP A 1 106 ? -17.109 25.016 20.656 1 58.12 106 TRP A N 1
ATOM 838 C CA . TRP A 1 106 ? -17.016 24.484 19.297 1 58.12 106 TRP A CA 1
ATOM 839 C C . TRP A 1 106 ? -16.047 23.312 19.234 1 58.12 106 TRP A C 1
ATOM 841 O O . TRP A 1 106 ? -16.188 22.422 18.391 1 58.12 106 TRP A O 1
ATOM 851 N N . GLN A 1 107 ? -15.047 23.219 20.094 1 59.78 107 GLN A N 1
ATOM 852 C CA . GLN A 1 107 ? -14.039 22.172 20.109 1 59.78 107 GLN A CA 1
ATOM 853 C C . GLN A 1 107 ? -14.664 20.812 20.438 1 59.78 107 GLN A C 1
ATOM 855 O O . GLN A 1 107 ? -14.219 19.781 19.953 1 59.78 107 GLN A O 1
ATOM 860 N N . GLU A 1 108 ? -15.727 20.859 21.297 1 58.25 108 GLU A N 1
ATOM 861 C CA . GLU A 1 108 ? -16.312 19.594 21.75 1 58.25 108 GLU A CA 1
ATOM 862 C C . GLU A 1 108 ? -16.938 18.844 20.578 1 58.25 108 GLU A C 1
ATOM 864 O O . GLU A 1 108 ? -16.906 17.609 20.547 1 58.25 108 GLU A O 1
ATOM 869 N N . ASN A 1 109 ? -17.391 19.531 19.703 1 57.47 109 ASN A N 1
ATOM 870 C CA . ASN A 1 109 ? -18.141 18.875 18.641 1 57.47 109 ASN A CA 1
ATOM 871 C C . ASN A 1 109 ? -17.219 18.109 17.688 1 57.47 109 ASN A C 1
ATOM 873 O O . ASN A 1 109 ? -17.562 17.016 17.234 1 57.47 109 ASN A O 1
ATOM 877 N N . TRP A 1 110 ? -16.062 18.609 17.578 1 57.34 110 TRP A N 1
ATOM 878 C CA . TRP A 1 110 ? -15.227 17.938 16.594 1 57.34 110 TRP A CA 1
ATOM 879 C C . TRP A 1 110 ? -14.539 16.719 17.219 1 57.34 110 TRP A C 1
ATOM 881 O O . TRP A 1 110 ? -14.242 15.75 16.516 1 57.34 110 TRP A O 1
ATOM 891 N N . LYS A 1 111 ? -14.297 16.766 18.484 1 61.78 111 LYS A N 1
ATOM 892 C CA . LYS A 1 111 ? -13.609 15.68 19.172 1 61.78 111 LYS A CA 1
ATOM 893 C C . LYS A 1 111 ? -14.414 14.383 19.094 1 61.78 111 LYS A C 1
ATOM 895 O O . LYS A 1 111 ? -13.836 13.305 18.984 1 61.78 111 LYS A O 1
ATOM 900 N N . VAL A 1 112 ? -15.648 14.523 19.078 1 57.19 112 VAL A N 1
ATOM 901 C CA . VAL A 1 112 ? -16.531 13.359 19.109 1 57.19 112 VAL A CA 1
ATOM 902 C C . VAL A 1 112 ? -16.391 12.586 17.797 1 57.19 112 VAL A C 1
ATOM 904 O O . VAL A 1 112 ? -16.547 11.359 17.781 1 57.19 112 VAL A O 1
ATOM 907 N N . ASN A 1 113 ? -15.836 13.195 16.859 1 62.78 113 ASN A N 1
ATOM 908 C CA . ASN A 1 113 ? -15.805 12.539 15.555 1 62.78 113 ASN A CA 1
ATOM 909 C C . ASN A 1 113 ? -14.414 11.992 15.234 1 62.78 113 ASN A C 1
ATOM 911 O O . ASN A 1 113 ? -14.211 11.359 14.195 1 62.78 113 ASN A O 1
ATOM 915 N N . TYR A 1 114 ? -13.578 12.195 16.156 1 71.44 114 TYR A N 1
ATOM 916 C CA . TYR A 1 114 ? -12.234 11.656 15.977 1 71.44 114 TYR A CA 1
ATOM 917 C C . TYR A 1 114 ? -12.102 10.281 16.625 1 71.44 114 TYR A C 1
ATOM 919 O O . TYR A 1 114 ? -12.094 10.156 17.844 1 71.44 114 TYR A O 1
ATOM 927 N N . LYS A 1 115 ? -12.125 9.172 15.805 1 80.75 115 LYS A N 1
ATOM 928 C CA . LYS A 1 115 ? -12.086 7.785 16.266 1 80.75 115 LYS A CA 1
ATOM 929 C C . LYS A 1 115 ? -10.773 7.113 15.859 1 80.75 115 LYS A C 1
ATOM 931 O O . LYS A 1 115 ? -10.078 7.59 14.961 1 80.75 115 LYS A O 1
ATOM 936 N N . PRO A 1 116 ? -10.484 6.043 16.594 1 89.69 116 PRO A N 1
ATOM 937 C CA . PRO A 1 116 ? -9.297 5.285 16.203 1 89.69 116 PRO A CA 1
ATOM 938 C C . PRO A 1 116 ? -9.352 4.828 14.742 1 89.69 116 PRO A C 1
ATOM 940 O O . PRO A 1 116 ? -10.422 4.449 14.25 1 89.69 116 PRO A O 1
ATOM 943 N N . GLU A 1 117 ? -8.305 5.02 14.109 1 90.38 117 GLU A N 1
ATOM 944 C CA . GLU A 1 117 ? -8.18 4.578 12.719 1 90.38 117 GLU A CA 1
ATOM 945 C C . GLU A 1 117 ? -7.117 3.492 12.578 1 90.38 117 GLU A C 1
ATOM 947 O O . GLU A 1 117 ? -5.926 3.762 12.719 1 90.38 117 GLU A O 1
ATOM 952 N N . ARG A 1 118 ? -7.609 2.266 12.352 1 94 118 ARG A N 1
ATOM 953 C CA . ARG A 1 118 ? -6.68 1.182 12.055 1 94 118 ARG A CA 1
ATOM 954 C C . ARG A 1 118 ? -6.195 1.265 10.609 1 94 118 ARG A C 1
ATOM 956 O O . ARG A 1 118 ? -6.949 0.978 9.68 1 94 118 ARG A O 1
ATOM 963 N N . ILE A 1 119 ? -4.965 1.58 10.375 1 95.69 119 ILE A N 1
ATOM 964 C CA . ILE A 1 119 ? -4.434 1.856 9.039 1 95.69 119 ILE A CA 1
ATOM 965 C C . ILE A 1 119 ? -3.949 0.558 8.398 1 95.69 119 ILE A C 1
ATOM 967 O O . ILE A 1 119 ? -4.148 0.339 7.203 1 95.69 119 ILE A O 1
ATOM 971 N N . SER A 1 120 ? -3.291 -0.267 9.109 1 96.94 120 SER A N 1
ATOM 972 C CA . SER A 1 120 ? -2.824 -1.58 8.68 1 96.94 120 SER A CA 1
ATOM 973 C C . SER A 1 120 ? -2.967 -2.611 9.797 1 96.94 120 SER A C 1
ATOM 975 O O . SER A 1 120 ? -3.566 -2.33 10.836 1 96.94 120 SER A O 1
ATOM 977 N N . ARG A 1 121 ? -2.49 -3.801 9.539 1 96.56 121 ARG A N 1
ATOM 978 C CA . ARG A 1 121 ? -2.467 -4.84 10.562 1 96.56 121 ARG A CA 1
ATOM 979 C C . ARG A 1 121 ? -1.662 -4.395 11.781 1 96.56 121 ARG A C 1
ATOM 981 O O . ARG A 1 121 ? -1.982 -4.762 12.914 1 96.56 121 ARG A O 1
ATOM 988 N N . TYR A 1 122 ? -0.721 -3.418 11.578 1 96.19 122 TYR A N 1
ATOM 989 C CA . TYR A 1 122 ? 0.284 -3.195 12.609 1 96.19 122 TYR A CA 1
ATOM 990 C C . TYR A 1 122 ? 0.231 -1.761 13.125 1 96.19 122 TYR A C 1
ATOM 992 O O . TYR A 1 122 ? 0.811 -1.445 14.164 1 96.19 122 TYR A O 1
ATOM 1000 N N . LEU A 1 123 ? -0.444 -0.844 12.445 1 96.5 123 LEU A N 1
ATOM 1001 C CA . LEU A 1 123 ? -0.385 0.567 12.82 1 96.5 123 LEU A CA 1
ATOM 1002 C C . LEU A 1 123 ? -1.786 1.14 13 1 96.5 123 LEU A C 1
ATOM 1004 O O . LEU A 1 123 ? -2.631 1.022 12.109 1 96.5 123 LEU A O 1
ATOM 1008 N N . THR A 1 124 ? -2.059 1.697 14.141 1 96 124 THR A N 1
ATOM 1009 C CA . THR A 1 124 ? -3.316 2.367 14.453 1 96 124 THR A CA 1
ATOM 1010 C C . THR A 1 124 ? -3.062 3.758 15.023 1 96 124 THR A C 1
ATOM 1012 O O . THR A 1 124 ? -2.158 3.943 15.844 1 96 124 THR A O 1
ATOM 1015 N N . ILE A 1 125 ? -3.752 4.75 14.562 1 93.38 125 ILE A N 1
ATOM 1016 C CA . ILE A 1 125 ? -3.738 6.098 15.133 1 93.38 125 ILE A CA 1
ATOM 1017 C C . ILE A 1 125 ? -4.957 6.289 16.031 1 93.38 125 ILE A C 1
ATOM 1019 O O . ILE A 1 125 ? -6.09 6.035 15.617 1 93.38 125 ILE A O 1
ATOM 1023 N N . VAL A 1 126 ? -4.727 6.688 17.234 1 92.19 126 VAL A N 1
ATOM 1024 C CA . VAL A 1 126 ? -5.777 6.758 18.25 1 92.19 126 VAL A CA 1
ATOM 1025 C C . VAL A 1 126 ? -5.797 8.148 18.875 1 92.19 126 VAL A C 1
ATOM 1027 O O . VAL A 1 126 ? -4.746 8.688 19.234 1 92.19 126 VAL A O 1
ATOM 1030 N N . PRO A 1 127 ? -6.988 8.805 18.969 1 88.31 127 PRO A N 1
ATOM 1031 C CA . PRO A 1 127 ? -7.051 10.039 19.766 1 88.31 127 PRO A CA 1
ATOM 1032 C C . PRO A 1 127 ? -6.617 9.828 21.219 1 88.31 127 PRO A C 1
ATOM 1034 O O . PRO A 1 127 ? -6.922 8.797 21.812 1 88.31 127 PRO A O 1
ATOM 1037 N N . ILE A 1 128 ? -6.023 10.773 21.828 1 88.44 128 ILE A N 1
ATOM 1038 C CA . ILE A 1 128 ? -5.426 10.633 23.141 1 88.44 128 ILE A CA 1
ATOM 1039 C C . ILE A 1 128 ? -6.52 10.422 24.188 1 88.44 128 ILE A C 1
ATOM 1041 O O . ILE A 1 128 ? -6.254 9.906 25.281 1 88.44 128 ILE A O 1
ATOM 1045 N N . TRP A 1 129 ? -7.773 10.797 23.891 1 85.31 129 TRP A N 1
ATOM 1046 C CA . TRP A 1 129 ? -8.844 10.695 24.875 1 85.31 129 TRP A CA 1
ATOM 1047 C C . TRP A 1 129 ? -9.562 9.359 24.781 1 85.31 129 TRP A C 1
ATOM 1049 O O . TRP A 1 129 ? -10.492 9.078 25.531 1 85.31 129 TRP A O 1
ATOM 1059 N N . GLU A 1 130 ? -9.188 8.492 23.812 1 87.44 130 GLU A N 1
ATOM 1060 C CA . GLU A 1 130 ? -9.812 7.184 23.625 1 87.44 130 GLU A CA 1
ATOM 1061 C C . GLU A 1 130 ? -9.086 6.105 24.422 1 87.44 130 GLU A C 1
ATOM 1063 O O . GLU A 1 130 ? -7.855 6.105 24.5 1 87.44 130 GLU A O 1
ATOM 1068 N N . ASP A 1 131 ? -9.867 5.227 24.984 1 89.25 131 ASP A N 1
ATOM 1069 C CA . ASP A 1 131 ? -9.32 4.012 25.562 1 89.25 131 ASP A CA 1
ATOM 1070 C C . ASP A 1 131 ? -9.25 2.885 24.547 1 89.25 131 ASP A C 1
ATOM 1072 O O . ASP A 1 131 ? -10.258 2.256 24.234 1 89.25 131 ASP A O 1
ATOM 1076 N N . TYR A 1 132 ? -8.141 2.676 24.016 1 92.75 132 TYR A N 1
ATOM 1077 C CA . TYR A 1 132 ? -7.926 1.705 22.938 1 92.75 132 TYR A CA 1
ATOM 1078 C C . TYR A 1 132 ? -7.043 0.559 23.406 1 92.75 132 TYR A C 1
ATOM 1080 O O . TYR A 1 132 ? -6.012 0.785 24.047 1 92.75 132 TYR A O 1
ATOM 1088 N N . GLN A 1 133 ? -7.492 -0.666 23.172 1 92.06 133 GLN A N 1
ATOM 1089 C CA . GLN A 1 133 ? -6.707 -1.851 23.5 1 92.06 133 GLN A CA 1
ATOM 1090 C C . GLN A 1 133 ? -5.992 -2.398 22.266 1 92.06 133 GLN A C 1
ATOM 1092 O O . GLN A 1 133 ? -6.633 -2.926 21.344 1 92.06 133 GLN A O 1
ATOM 1097 N N . ALA A 1 134 ? -4.73 -2.324 22.281 1 92.44 134 ALA A N 1
ATOM 1098 C CA . ALA A 1 134 ? -3.922 -2.777 21.156 1 92.44 134 ALA A CA 1
ATOM 1099 C C . ALA A 1 134 ? -3.912 -4.301 21.062 1 92.44 134 ALA A C 1
ATOM 1101 O O . ALA A 1 134 ? -3.947 -4.992 22.078 1 92.44 134 ALA A O 1
ATOM 1102 N N . GLN A 1 135 ? -3.879 -4.848 19.859 1 90.38 135 GLN A N 1
ATOM 1103 C CA . GLN A 1 135 ? -3.613 -6.262 19.625 1 90.38 135 GLN A CA 1
ATOM 1104 C C . GLN A 1 135 ? -2.117 -6.559 19.688 1 90.38 135 GLN A C 1
ATOM 1106 O O . GLN A 1 135 ? -1.296 -5.641 19.641 1 90.38 135 GLN A O 1
ATOM 1111 N N . ALA A 1 136 ? -1.865 -7.855 19.828 1 85.25 136 ALA A N 1
ATOM 1112 C CA . ALA A 1 136 ? -0.459 -8.25 19.844 1 85.25 136 ALA A CA 1
ATOM 1113 C C . ALA A 1 136 ? 0.266 -7.785 18.594 1 85.25 136 ALA A C 1
ATOM 1115 O O . ALA A 1 136 ? -0.199 -8.031 17.469 1 85.25 136 ALA A O 1
ATOM 1116 N N . GLY A 1 137 ? 1.359 -7.031 18.781 1 87.12 137 GLY A N 1
ATOM 1117 C CA . GLY A 1 137 ? 2.18 -6.598 17.656 1 87.12 137 GLY A CA 1
ATOM 1118 C C . GLY A 1 137 ? 1.738 -5.27 17.078 1 87.12 137 GLY A C 1
ATOM 1119 O O . GLY A 1 137 ? 2.424 -4.703 16.219 1 87.12 137 GLY A O 1
ATOM 1120 N N . GLU A 1 138 ? 0.596 -4.77 17.516 1 92.88 138 GLU A N 1
ATOM 1121 C CA . GLU A 1 138 ? 0.04 -3.523 16.984 1 92.88 138 GLU A CA 1
ATOM 1122 C C . GLU A 1 138 ? 0.756 -2.312 17.578 1 92.88 138 GLU A C 1
ATOM 1124 O O . GLU A 1 138 ? 0.941 -2.229 18.797 1 92.88 138 GLU A O 1
ATOM 1129 N N . GLN A 1 139 ? 1.212 -1.426 16.734 1 94.62 139 GLN A N 1
ATOM 1130 C CA . GLN A 1 139 ? 1.769 -0.142 17.156 1 94.62 139 GLN A CA 1
ATOM 1131 C C . GLN A 1 139 ? 0.7 0.947 17.156 1 94.62 139 GLN A C 1
ATOM 1133 O O . GLN A 1 139 ? 0.117 1.247 16.109 1 94.62 139 GLN A O 1
ATOM 1138 N N . VAL A 1 140 ? 0.508 1.499 18.312 1 95.44 140 VAL A N 1
ATOM 1139 C CA . VAL A 1 140 ? -0.562 2.479 18.469 1 95.44 140 VAL A CA 1
ATOM 1140 C C . VAL A 1 140 ? 0.035 3.867 18.688 1 95.44 140 VAL A C 1
ATOM 1142 O O . VAL A 1 140 ? 0.802 4.082 19.625 1 95.44 140 VAL A O 1
ATOM 1145 N N . ILE A 1 141 ? -0.263 4.809 17.875 1 95.25 141 ILE A N 1
ATOM 1146 C CA . ILE A 1 141 ? 0.167 6.199 17.984 1 95.25 141 ILE A CA 1
ATOM 1147 C C . ILE A 1 141 ? -0.993 7.059 18.469 1 95.25 141 ILE A C 1
ATOM 1149 O O . ILE A 1 141 ? -2.043 7.129 17.828 1 95.25 141 ILE A O 1
ATOM 1153 N N . TYR A 1 142 ? -0.786 7.637 19.578 1 92.5 142 TYR A N 1
ATOM 1154 C CA . TYR A 1 142 ? -1.804 8.516 20.156 1 92.5 142 TYR A CA 1
ATOM 1155 C C . TYR A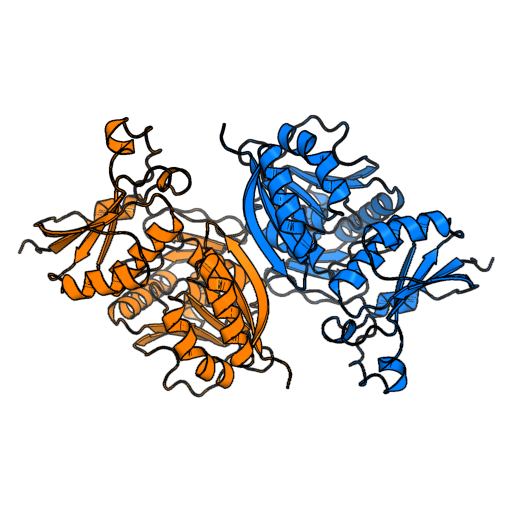 1 142 ? -1.593 9.953 19.719 1 92.5 142 TYR A C 1
ATOM 1157 O O . TYR A 1 142 ? -0.47 10.469 19.75 1 92.5 142 TYR A O 1
ATOM 1165 N N . LEU A 1 143 ? -2.695 10.562 19.297 1 90.06 143 LEU A N 1
ATOM 1166 C CA . LEU A 1 143 ? -2.578 11.898 18.734 1 90.06 143 LEU A CA 1
ATOM 1167 C C . LEU A 1 143 ? -3.705 12.797 19.219 1 90.06 143 LEU A C 1
ATOM 1169 O O . LEU A 1 143 ? -4.855 12.359 19.312 1 90.06 143 LEU A O 1
ATOM 1173 N N . ASP A 1 144 ? -3.326 13.922 19.516 1 83.69 144 ASP A N 1
ATOM 1174 C CA . ASP A 1 144 ? -4.262 15.039 19.594 1 83.69 144 ASP A CA 1
ATOM 1175 C C . ASP A 1 144 ? -4.133 15.938 18.359 1 83.69 144 ASP A C 1
ATOM 1177 O O . ASP A 1 144 ? -3.143 16.656 18.203 1 83.69 144 ASP A O 1
ATOM 1181 N N . PRO A 1 145 ? -5.133 15.742 17.5 1 70.75 145 PRO A N 1
ATOM 1182 C CA . PRO A 1 145 ? -4.977 16.531 16.281 1 70.75 145 PRO A CA 1
ATOM 1183 C C . PRO A 1 145 ? -4.949 18.031 16.547 1 70.75 145 PRO A C 1
ATOM 1185 O O . PRO A 1 145 ? -4.402 18.797 15.75 1 70.75 145 PRO A O 1
ATOM 1188 N N . GLY A 1 146 ? -5.32 18.375 17.781 1 63.47 146 GLY A N 1
ATOM 1189 C CA . GLY A 1 146 ? -5.332 19.797 18.109 1 63.47 146 GLY A CA 1
ATOM 1190 C C . GLY A 1 146 ? -5.852 20.656 16.969 1 63.47 146 GLY A C 1
ATOM 1191 O O . GLY A 1 146 ? -6.848 20.328 16.328 1 63.47 146 GLY A O 1
ATOM 1192 N N . LEU A 1 147 ? -5.266 21.781 16.797 1 55.91 147 LEU A N 1
ATOM 1193 C CA . LEU A 1 147 ? -5.613 22.781 15.789 1 55.91 147 LEU A CA 1
ATOM 1194 C C . LEU A 1 147 ? -4.828 22.562 14.508 1 55.91 147 LEU A C 1
ATOM 1196 O O . LEU A 1 147 ? -4.801 23.422 13.633 1 55.91 147 LEU A O 1
ATOM 1200 N N . ALA A 1 148 ? -4.273 21.406 14.414 1 55.5 148 ALA A N 1
ATOM 1201 C CA . ALA A 1 148 ? -3.426 21.156 13.25 1 55.5 148 ALA A CA 1
ATOM 1202 C C . ALA A 1 148 ? -4.012 20.062 12.367 1 55.5 148 ALA A C 1
ATOM 1204 O O . ALA A 1 148 ? -4.816 19.25 12.828 1 55.5 148 ALA A O 1
ATOM 1205 N N . PHE A 1 149 ? -3.707 20.219 11.031 1 58.56 149 PHE A N 1
ATOM 1206 C CA . PHE A 1 149 ? -4.074 19.156 10.102 1 58.56 149 PHE A CA 1
ATOM 1207 C C . PHE A 1 149 ? -3.367 17.859 10.469 1 58.56 149 PHE A C 1
ATOM 1209 O O . PHE A 1 149 ? -2.238 17.875 10.961 1 58.56 149 PHE A O 1
ATOM 1216 N N . GLY A 1 150 ? -4.098 16.719 10.336 1 61.34 150 GLY A N 1
ATOM 1217 C CA . GLY A 1 150 ? -3.562 15.383 10.508 1 61.34 150 GLY A CA 1
ATOM 1218 C C . GLY A 1 150 ? -4.277 14.586 11.586 1 61.34 150 GLY A C 1
ATOM 1219 O O . GLY A 1 150 ? -3.783 14.461 12.703 1 61.34 150 GLY A O 1
ATOM 1220 N N . THR A 1 151 ? -5.473 14.242 11.398 1 58.72 151 THR A N 1
ATOM 1221 C CA . THR A 1 151 ? -6.254 13.484 12.367 1 58.72 151 THR A CA 1
ATOM 1222 C C . THR A 1 151 ? -6.055 11.984 12.164 1 58.72 151 THR A C 1
ATOM 1224 O O . THR A 1 151 ? -6.504 11.18 12.984 1 58.72 151 THR A O 1
ATOM 1227 N N . GLY A 1 152 ? -5.164 11.602 11.398 1 60.94 152 GLY A N 1
ATOM 1228 C CA . GLY A 1 152 ? -4.988 10.18 11.125 1 60.94 152 GLY A CA 1
ATOM 1229 C C . GLY A 1 152 ? -6.082 9.602 10.25 1 60.94 152 GLY A C 1
ATOM 1230 O O . GLY A 1 152 ? -5.852 8.633 9.523 1 60.94 152 GLY A O 1
ATOM 1231 N N . ASN A 1 153 ? -7.168 10.172 10.305 1 68.12 153 ASN A N 1
ATOM 1232 C CA . ASN A 1 153 ? -8.305 9.586 9.609 1 68.12 153 ASN A CA 1
ATOM 1233 C C . ASN A 1 153 ? -8.383 10.062 8.164 1 68.12 153 ASN A C 1
ATOM 1235 O O . ASN A 1 153 ? -9.094 9.477 7.348 1 68.12 153 ASN A O 1
ATOM 1239 N N . HIS A 1 154 ? -7.688 10.984 7.902 1 79.94 154 HIS A N 1
ATOM 1240 C CA . HIS A 1 154 ? -7.719 11.461 6.523 1 79.94 154 HIS A CA 1
ATOM 1241 C C . HIS A 1 154 ? -7.031 10.477 5.586 1 79.94 154 HIS A C 1
ATOM 1243 O O . HIS A 1 154 ? -5.969 9.938 5.91 1 79.94 154 HIS A O 1
ATOM 1249 N N . PRO A 1 155 ? -7.582 10.234 4.383 1 88.5 155 PRO A N 1
ATOM 1250 C CA . PRO A 1 155 ? -7.004 9.266 3.447 1 88.5 155 PRO A CA 1
ATOM 1251 C C . PRO A 1 155 ? -5.551 9.578 3.098 1 88.5 155 PRO A C 1
ATOM 1253 O O . PRO A 1 155 ? -4.746 8.656 2.908 1 88.5 155 PRO A O 1
ATOM 1256 N N . THR A 1 156 ? -5.172 10.898 3.062 1 90.44 156 THR A N 1
ATOM 1257 C CA . THR A 1 156 ? -3.807 11.242 2.684 1 90.44 156 THR A CA 1
ATOM 1258 C C . THR A 1 156 ? -2.82 10.836 3.773 1 90.44 156 THR A C 1
ATOM 1260 O O . THR A 1 156 ? -1.692 10.438 3.48 1 90.44 156 THR A O 1
ATOM 1263 N N . THR A 1 157 ? -3.26 10.977 5.039 1 91.12 157 THR A N 1
ATOM 1264 C CA . THR A 1 157 ? -2.416 10.5 6.129 1 91.12 157 THR A CA 1
ATOM 1265 C C . THR A 1 157 ? -2.264 8.984 6.07 1 91.12 157 THR A C 1
ATOM 1267 O O . THR A 1 157 ? -1.163 8.453 6.242 1 91.12 157 THR A O 1
ATOM 1270 N N . GLN A 1 158 ? -3.381 8.273 5.762 1 94.12 158 GLN A N 1
ATOM 1271 C CA . GLN A 1 158 ? -3.334 6.824 5.621 1 94.12 158 GLN A CA 1
ATOM 1272 C C . GLN A 1 158 ? -2.338 6.41 4.543 1 94.12 158 GLN A C 1
ATOM 1274 O O . GLN A 1 158 ? -1.547 5.484 4.746 1 94.12 158 GLN A O 1
ATOM 1279 N N . LEU A 1 159 ? -2.373 7.121 3.459 1 97.19 159 LEU A N 1
ATOM 1280 C CA . LEU A 1 159 ? -1.479 6.82 2.346 1 97.19 159 LEU A CA 1
ATOM 1281 C C . LEU A 1 159 ? -0.022 7.016 2.75 1 97.19 159 LEU A C 1
ATOM 1283 O O . LEU A 1 159 ? 0.842 6.215 2.383 1 97.19 159 LEU A O 1
ATOM 1287 N N . GLY A 1 160 ? 0.27 8.109 3.508 1 97.75 160 GLY A N 1
ATOM 1288 C CA . GLY A 1 160 ? 1.618 8.336 4.004 1 97.75 160 GLY A CA 1
ATOM 1289 C C . GLY A 1 160 ? 2.09 7.258 4.961 1 97.75 160 GLY A C 1
ATOM 1290 O O . GLY A 1 160 ? 3.223 6.781 4.855 1 97.75 160 GLY A O 1
ATOM 1291 N N . VAL A 1 161 ? 1.19 6.855 5.848 1 97.94 161 VAL A N 1
ATOM 1292 C CA . VAL A 1 161 ? 1.504 5.82 6.828 1 97.94 161 VAL A CA 1
ATOM 1293 C C . VAL A 1 161 ? 1.787 4.5 6.117 1 97.94 161 VAL A C 1
ATOM 1295 O O . VAL A 1 161 ? 2.775 3.824 6.414 1 97.94 161 VAL A O 1
ATOM 1298 N N . GLN A 1 162 ? 0.932 4.145 5.176 1 98.31 162 GLN A N 1
ATOM 1299 C CA . GLN A 1 162 ? 1.111 2.914 4.414 1 98.31 162 GLN A CA 1
ATOM 1300 C C . GLN A 1 162 ? 2.441 2.918 3.666 1 98.31 162 GLN A C 1
ATOM 1302 O O . GLN A 1 162 ? 3.164 1.92 3.668 1 98.31 162 GLN A O 1
ATOM 1307 N N . ALA A 1 163 ? 2.762 4.059 3.049 1 98.75 163 ALA A N 1
ATOM 1308 C CA . ALA A 1 163 ? 4.012 4.152 2.299 1 98.75 163 ALA A CA 1
ATOM 1309 C C . ALA A 1 163 ? 5.215 3.969 3.215 1 98.75 163 ALA A C 1
ATOM 1311 O O . ALA A 1 163 ? 6.145 3.227 2.887 1 98.75 163 ALA A O 1
ATOM 1312 N N . LEU A 1 164 ? 5.215 4.625 4.359 1 98.81 164 LEU A N 1
ATOM 1313 C CA . LEU A 1 164 ? 6.309 4.48 5.312 1 98.81 164 LEU A CA 1
ATOM 1314 C C . LEU A 1 164 ? 6.453 3.033 5.762 1 98.81 164 LEU A C 1
ATOM 1316 O O . LEU A 1 164 ? 7.57 2.514 5.852 1 98.81 164 LEU A O 1
ATOM 1320 N N . GLU A 1 165 ? 5.332 2.389 5.996 1 98.44 165 GLU A N 1
ATOM 1321 C CA . GLU A 1 165 ? 5.367 0.999 6.438 1 98.44 165 GLU A CA 1
ATOM 1322 C C . GLU A 1 165 ? 5.953 0.091 5.363 1 98.44 165 GLU A C 1
ATOM 1324 O O . GLU A 1 165 ? 6.629 -0.892 5.672 1 98.44 165 GLU A O 1
ATOM 1329 N N . MET A 1 166 ? 5.684 0.37 4.105 1 98.25 166 MET A N 1
ATOM 1330 C CA . MET A 1 166 ? 6.156 -0.472 3.01 1 98.25 166 MET A CA 1
ATOM 1331 C C . MET A 1 166 ? 7.648 -0.269 2.771 1 98.25 166 MET A C 1
ATOM 1333 O O . MET A 1 166 ? 8.352 -1.195 2.355 1 98.25 166 MET A O 1
ATOM 1337 N N . TYR A 1 167 ? 8.242 0.96 3.174 1 97.88 167 TYR A N 1
ATOM 1338 C CA . TYR A 1 167 ? 9.547 1.232 2.59 1 97.88 167 TYR A CA 1
ATOM 1339 C C . TYR A 1 167 ? 10.57 1.562 3.67 1 97.88 167 TYR A C 1
ATOM 1341 O O . TYR A 1 167 ? 11.773 1.578 3.41 1 97.88 167 TYR A O 1
ATOM 1349 N N . LEU A 1 168 ? 10.141 1.819 4.91 1 97.88 168 LEU A N 1
ATOM 1350 C CA . LEU A 1 168 ? 11.109 1.947 5.992 1 97.88 168 LEU A CA 1
ATOM 1351 C C . LEU A 1 168 ? 11.586 0.576 6.461 1 97.88 168 LEU A C 1
ATOM 1353 O O . LEU A 1 168 ? 10.797 -0.36 6.562 1 97.88 168 LEU A O 1
ATOM 1357 N N . ARG A 1 169 ? 12.781 0.486 6.734 1 95.5 169 ARG A N 1
ATOM 1358 C CA . ARG A 1 169 ? 13.391 -0.753 7.211 1 95.5 169 ARG A CA 1
ATOM 1359 C C . ARG A 1 169 ? 13.914 -0.594 8.633 1 95.5 169 ARG A C 1
ATOM 1361 O O . ARG A 1 169 ? 14.18 -1.584 9.32 1 95.5 169 ARG A O 1
ATOM 1368 N N . GLY A 1 170 ? 14.039 0.61 9.078 1 95.31 170 GLY A N 1
ATOM 1369 C CA . GLY A 1 170 ? 14.719 0.935 10.32 1 95.31 170 GLY A CA 1
ATOM 1370 C C . GLY A 1 170 ? 16.109 1.476 10.117 1 95.31 170 GLY A C 1
ATOM 1371 O O . GLY A 1 170 ? 16.844 1.023 9.219 1 95.31 170 GLY A O 1
ATOM 1372 N N . GLY A 1 171 ? 16.453 2.5 10.875 1 96.94 171 GLY A N 1
ATOM 1373 C CA . GLY A 1 171 ? 17.797 3.049 10.812 1 96.94 171 GLY A CA 1
ATOM 1374 C C . GLY A 1 171 ? 17.891 4.293 9.953 1 96.94 171 GLY A C 1
ATOM 1375 O O . GLY A 1 171 ? 18.953 4.914 9.859 1 96.94 171 GLY A O 1
ATOM 1376 N N . GLU A 1 172 ? 16.828 4.773 9.328 1 98.31 172 GLU A N 1
ATOM 1377 C CA . GLU A 1 172 ? 16.844 5.906 8.406 1 98.31 172 GLU A CA 1
ATOM 1378 C C . GLU A 1 172 ? 16.797 7.23 9.164 1 98.31 172 GLU A C 1
ATOM 1380 O O . GLU A 1 172 ? 16.266 7.305 10.266 1 98.31 172 GLU A O 1
ATOM 1385 N N . ARG A 1 173 ? 17.406 8.211 8.594 1 98.69 173 ARG A N 1
ATOM 1386 C CA . ARG A 1 173 ? 17.047 9.594 8.898 1 98.69 173 ARG A CA 1
ATOM 1387 C C . ARG A 1 173 ? 15.875 10.055 8.047 1 98.69 173 ARG A C 1
ATOM 1389 O O . ARG A 1 173 ? 15.906 9.938 6.816 1 98.69 173 ARG A O 1
ATOM 1396 N N . VAL A 1 174 ? 14.828 10.531 8.742 1 98.94 174 VAL A N 1
ATOM 1397 C CA . VAL A 1 174 ? 13.586 10.844 8.039 1 98.94 174 VAL A CA 1
ATOM 1398 C C . VAL A 1 174 ? 13.25 12.32 8.227 1 98.94 174 VAL A C 1
ATOM 1400 O O . VAL A 1 174 ? 13.336 12.844 9.344 1 98.94 174 VAL A O 1
ATOM 1403 N N . LEU A 1 175 ? 12.938 13.031 7.137 1 98.94 175 LEU A N 1
ATOM 1404 C CA . LEU A 1 175 ? 12.344 14.367 7.184 1 98.94 175 LEU A CA 1
ATOM 1405 C C . LEU A 1 175 ? 10.844 14.312 6.91 1 98.94 175 LEU A C 1
ATOM 1407 O O . LEU A 1 175 ? 10.414 13.742 5.902 1 98.94 175 LEU A O 1
ATOM 1411 N N . ASP A 1 176 ? 10.078 14.789 7.82 1 98.81 176 ASP A N 1
ATOM 1412 C CA . ASP A 1 176 ? 8.633 14.969 7.664 1 98.81 176 ASP A CA 1
ATOM 1413 C C . ASP A 1 176 ? 8.281 16.422 7.387 1 98.81 176 ASP A C 1
ATOM 1415 O O . ASP A 1 176 ? 8.18 17.234 8.312 1 98.81 176 ASP A O 1
ATOM 1419 N N . VAL A 1 177 ? 8.039 16.766 6.09 1 98.38 177 VAL A N 1
ATOM 1420 C CA . VAL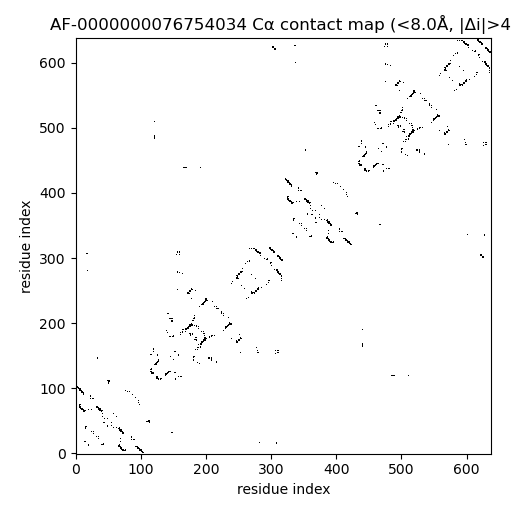 A 1 177 ? 7.812 18.141 5.664 1 98.38 177 VAL A CA 1
ATOM 1421 C C . VAL A 1 177 ? 6.316 18.453 5.707 1 98.38 177 VAL A C 1
ATOM 1423 O O . VAL A 1 177 ? 5.512 17.734 5.117 1 98.38 177 VAL A O 1
ATOM 1426 N N . GLY A 1 178 ? 5.961 19.594 6.227 1 94.56 178 GLY A N 1
ATOM 1427 C CA . GLY A 1 178 ? 4.562 19.797 6.566 1 94.56 178 GLY A CA 1
ATOM 1428 C C . GLY A 1 178 ? 4.066 18.828 7.629 1 94.56 178 GLY A C 1
ATOM 1429 O O . GLY A 1 178 ? 3.043 18.172 7.445 1 94.56 178 GLY A O 1
ATOM 1430 N N . THR A 1 179 ? 4.723 18.844 8.766 1 95.31 179 THR A N 1
ATOM 1431 C CA . THR A 1 179 ? 4.59 17.766 9.742 1 95.31 179 THR A CA 1
ATOM 1432 C C . THR A 1 179 ? 3.229 17.812 10.422 1 95.31 179 THR A C 1
ATOM 1434 O O . THR A 1 179 ? 2.705 16.781 10.859 1 95.31 179 THR A O 1
ATOM 1437 N N . GLY A 1 180 ? 2.607 19.031 10.547 1 89.38 180 GLY A N 1
ATOM 1438 C CA . GLY A 1 180 ? 1.299 19.141 11.172 1 89.38 180 GLY A CA 1
ATOM 1439 C C . GLY A 1 180 ? 1.272 18.641 12.602 1 89.38 180 GLY A C 1
ATOM 1440 O O . GLY A 1 180 ? 2.055 19.078 13.438 1 89.38 180 GLY A O 1
ATOM 1441 N N . SER A 1 181 ? 0.46 17.625 12.875 1 88.5 181 SER A N 1
ATOM 1442 C CA . SER A 1 181 ? 0.337 17.031 14.195 1 88.5 181 SER A CA 1
ATOM 1443 C C . SER A 1 181 ? 1.568 16.203 14.547 1 88.5 181 SER A C 1
ATOM 1445 O O . SER A 1 181 ? 1.745 15.797 15.703 1 88.5 181 SER A O 1
ATOM 1447 N N . GLY A 1 182 ? 2.379 15.906 13.617 1 96.06 182 GLY A N 1
ATOM 1448 C CA . GLY A 1 182 ? 3.559 15.078 13.805 1 96.06 182 GLY A CA 1
ATOM 1449 C C . GLY A 1 182 ? 3.309 13.609 13.5 1 96.06 182 GLY A C 1
ATOM 1450 O O . GLY A 1 182 ? 4.191 12.773 13.703 1 96.06 182 GLY A O 1
ATOM 1451 N N . VAL A 1 183 ? 2.145 13.289 12.953 1 95.31 183 VAL A N 1
ATOM 1452 C CA . VAL A 1 183 ? 1.683 11.906 12.859 1 95.31 183 VAL A CA 1
ATOM 1453 C C . VAL A 1 183 ? 2.656 11.094 12.008 1 95.31 183 VAL A C 1
ATOM 1455 O O . VAL A 1 183 ? 3.062 10 12.398 1 95.31 183 VAL A O 1
ATOM 1458 N N . LEU A 1 184 ? 3.092 11.57 10.867 1 97.88 184 LEU A N 1
ATOM 1459 C CA . LEU A 1 184 ? 3.969 10.789 10 1 97.88 184 LEU A CA 1
ATOM 1460 C C . LEU A 1 184 ? 5.371 10.695 10.586 1 97.88 184 LEU A C 1
ATOM 1462 O O . LEU A 1 184 ? 6.062 9.695 10.406 1 97.88 184 LEU A O 1
ATOM 1466 N N . ALA A 1 185 ? 5.816 11.773 11.32 1 98.31 185 ALA A N 1
ATOM 1467 C CA . ALA A 1 185 ? 7.074 11.703 12.062 1 98.31 185 ALA A CA 1
ATOM 1468 C C . ALA A 1 185 ? 7.031 10.602 13.109 1 98.31 185 ALA A C 1
ATOM 1470 O O . ALA A 1 185 ? 7.977 9.812 13.234 1 98.31 185 ALA A O 1
ATOM 1471 N N . PHE A 1 186 ? 5.918 10.531 13.836 1 97.81 186 PHE A N 1
ATOM 1472 C CA . PHE A 1 186 ? 5.762 9.516 14.867 1 97.81 186 PHE A CA 1
ATOM 1473 C C . PHE A 1 186 ? 5.727 8.117 14.258 1 97.81 186 PHE A C 1
ATOM 1475 O O . PHE A 1 186 ? 6.32 7.184 14.789 1 97.81 186 PHE A O 1
ATOM 1482 N N . VAL A 1 187 ? 5.031 7.973 13.125 1 98.06 187 VAL A N 1
ATOM 1483 C CA . VAL A 1 187 ? 4.973 6.691 12.43 1 98.06 187 VAL A CA 1
ATOM 1484 C C . VAL A 1 187 ? 6.379 6.27 12.008 1 98.06 187 VAL A C 1
ATOM 1486 O O . VAL A 1 187 ? 6.766 5.113 12.188 1 98.06 187 VAL A O 1
ATOM 1489 N N . ALA A 1 188 ? 7.164 7.23 11.461 1 98.69 188 ALA A N 1
ATOM 1490 C CA . ALA A 1 188 ? 8.531 6.918 11.047 1 98.69 188 ALA A CA 1
ATOM 1491 C C . ALA A 1 188 ? 9.359 6.41 12.227 1 98.69 188 ALA A C 1
ATOM 1493 O O . ALA A 1 188 ? 10.07 5.414 12.102 1 98.69 188 ALA A O 1
ATOM 1494 N N . ALA A 1 189 ? 9.25 7.082 13.359 1 98.44 189 ALA A N 1
ATOM 1495 C CA . ALA A 1 189 ? 9.977 6.668 14.555 1 98.44 189 ALA A CA 1
ATOM 1496 C C . ALA A 1 189 ? 9.523 5.285 15.023 1 98.44 189 ALA A C 1
ATOM 1498 O O . ALA A 1 189 ? 10.359 4.434 15.352 1 98.44 189 ALA A O 1
ATOM 1499 N N . ALA A 1 190 ? 8.203 5.07 15.031 1 97.31 190 ALA A N 1
ATOM 1500 C CA . ALA A 1 190 ? 7.641 3.791 15.453 1 97.31 190 ALA A CA 1
ATOM 1501 C C . ALA A 1 190 ? 8.141 2.65 14.578 1 97.31 190 ALA A C 1
ATOM 1503 O O . ALA A 1 190 ? 8.289 1.518 15.039 1 97.31 190 ALA A O 1
ATOM 1504 N N . LEU A 1 191 ? 8.43 2.969 13.328 1 97.5 191 LEU A N 1
ATOM 1505 C CA . LEU A 1 191 ? 8.875 1.967 12.367 1 97.5 191 LEU A CA 1
ATOM 1506 C C . LEU A 1 191 ? 10.391 1.79 12.422 1 97.5 191 LEU A C 1
ATOM 1508 O O . LEU A 1 191 ? 10.961 1.04 11.633 1 97.5 191 LEU A O 1
ATOM 1512 N N . GLY A 1 192 ? 11.117 2.543 13.297 1 96.94 192 GLY A N 1
ATOM 1513 C CA . GLY A 1 192 ? 12.516 2.254 13.57 1 96.94 192 GLY A CA 1
ATOM 1514 C C . GLY A 1 192 ? 13.461 3.293 13 1 96.94 192 GLY A C 1
ATOM 1515 O O . GLY A 1 192 ? 14.672 3.07 12.945 1 96.94 192 GLY A O 1
ATOM 1516 N N . ALA A 1 193 ? 12.93 4.453 12.516 1 98.38 193 ALA A N 1
ATOM 1517 C CA . ALA A 1 193 ? 13.82 5.52 12.07 1 98.38 193 ALA A CA 1
ATOM 1518 C C . ALA A 1 193 ? 14.844 5.863 13.148 1 98.38 193 ALA A C 1
ATOM 1520 O O . ALA A 1 193 ? 14.508 5.914 14.336 1 98.38 193 ALA A O 1
ATOM 1521 N N . LYS A 1 194 ? 16.047 6.102 12.719 1 98.12 194 LYS A N 1
ATOM 1522 C CA . LYS A 1 194 ? 17.094 6.422 13.68 1 98.12 194 LYS A CA 1
ATOM 1523 C C . LYS A 1 194 ? 16.969 7.863 14.172 1 98.12 194 LYS A C 1
ATOM 1525 O O . LYS A 1 194 ? 17.344 8.172 15.305 1 98.12 194 LYS A O 1
ATOM 1530 N N . GLU A 1 195 ? 16.547 8.711 13.297 1 98.69 195 GLU A N 1
ATOM 1531 C CA . GLU A 1 195 ? 16.359 10.133 13.578 1 98.69 195 GLU A CA 1
ATOM 1532 C C . GLU A 1 195 ? 15.258 10.727 12.703 1 98.69 195 GLU A C 1
ATOM 1534 O O . GLU A 1 195 ? 15.156 10.398 11.523 1 98.69 195 GLU A O 1
ATOM 1539 N N . VAL A 1 196 ? 14.414 11.562 13.359 1 98.88 196 VAL A N 1
ATOM 1540 C CA . VAL A 1 196 ? 13.289 12.133 12.617 1 98.88 196 VAL A CA 1
ATOM 1541 C C . VAL A 1 196 ? 13.25 13.648 12.828 1 98.88 196 VAL A C 1
ATOM 1543 O O . VAL A 1 196 ? 13.406 14.125 13.953 1 98.88 196 VAL A O 1
ATOM 1546 N N . TRP A 1 197 ? 13.078 14.398 11.758 1 98.88 197 TRP A N 1
ATOM 1547 C CA . TRP A 1 197 ? 12.883 15.844 11.797 1 98.88 197 TRP A CA 1
ATOM 1548 C C . TRP A 1 197 ? 11.57 16.234 11.109 1 98.88 197 TRP A C 1
ATOM 1550 O O . TRP A 1 197 ? 11.375 15.938 9.93 1 98.88 197 TRP A O 1
ATOM 1560 N N . GLY A 1 198 ? 10.68 16.812 11.875 1 98.62 198 GLY A N 1
ATOM 1561 C CA . GLY A 1 198 ? 9.445 17.359 11.336 1 98.62 198 GLY A CA 1
ATOM 1562 C C . GLY A 1 198 ? 9.477 18.859 11.18 1 98.62 198 GLY A C 1
ATOM 1563 O O . GLY A 1 198 ? 9.781 19.594 12.125 1 98.62 198 GLY A O 1
ATOM 1564 N N . TYR A 1 199 ? 9.172 19.312 9.992 1 98.19 199 TYR A N 1
ATOM 1565 C CA . TYR A 1 199 ? 9.18 20.75 9.695 1 98.19 199 TYR A CA 1
ATOM 1566 C C . TYR A 1 199 ? 7.785 21.234 9.32 1 98.19 199 TYR A C 1
ATOM 1568 O O . TYR A 1 199 ? 7.043 20.531 8.633 1 98.19 199 TYR A O 1
ATOM 1576 N N . ASP A 1 200 ? 7.457 22.375 9.812 1 94.12 200 ASP A N 1
ATOM 1577 C CA . ASP A 1 200 ? 6.238 23.062 9.406 1 94.12 200 ASP A CA 1
ATOM 1578 C C . ASP A 1 200 ? 6.441 24.578 9.414 1 94.12 200 ASP A C 1
ATOM 1580 O O . ASP A 1 200 ? 7.168 25.109 10.258 1 94.12 200 ASP A O 1
ATOM 1584 N N . LEU A 1 201 ? 5.812 25.188 8.406 1 89.94 201 LEU A N 1
ATOM 1585 C CA . LEU A 1 201 ? 5.914 26.641 8.344 1 89.94 201 LEU A CA 1
ATOM 1586 C C . LEU A 1 201 ? 5.113 27.297 9.469 1 89.94 201 LEU A C 1
ATOM 1588 O O . LEU A 1 201 ? 5.438 28.406 9.906 1 89.94 201 LEU A O 1
ATOM 1592 N N . ASP A 1 202 ? 4.051 26.688 9.906 1 83.19 202 ASP A N 1
ATOM 1593 C CA . ASP A 1 202 ? 3.143 27.188 10.938 1 83.19 202 ASP A CA 1
ATOM 1594 C C . ASP A 1 202 ? 3.658 26.859 12.336 1 83.19 202 ASP A C 1
ATOM 1596 O O . ASP A 1 202 ? 3.686 25.688 12.734 1 83.19 202 ASP A O 1
ATOM 1600 N N . PRO A 1 203 ? 3.969 27.828 13.164 1 88.56 203 PRO A N 1
ATOM 1601 C CA . PRO A 1 203 ? 4.449 27.562 14.523 1 88.56 203 PRO A CA 1
ATOM 1602 C C . PRO A 1 203 ? 3.428 26.812 15.375 1 88.56 203 PRO A C 1
ATOM 1604 O O . PRO A 1 203 ? 3.807 26.031 16.266 1 88.56 203 PRO A O 1
ATOM 1607 N N . GLN A 1 204 ? 2.189 26.969 15.078 1 81.44 204 GLN A N 1
ATOM 1608 C CA . GLN A 1 204 ? 1.165 26.25 15.836 1 81.44 204 GLN A CA 1
ATOM 1609 C C . GLN A 1 204 ? 1.217 24.75 15.57 1 81.44 204 GLN A C 1
ATOM 1611 O O . GLN A 1 204 ? 0.98 23.953 16.469 1 81.44 204 GLN A O 1
ATOM 1616 N N . ALA A 1 205 ? 1.449 24.422 14.32 1 86.19 205 ALA A N 1
ATOM 1617 C CA . ALA A 1 205 ? 1.613 23.016 13.977 1 86.19 205 ALA A CA 1
ATOM 1618 C C . ALA A 1 205 ? 2.809 22.406 14.703 1 86.19 205 ALA A C 1
ATOM 1620 O O . ALA A 1 205 ? 2.717 21.297 15.242 1 86.19 205 ALA A O 1
ATOM 1621 N N . VAL A 1 206 ? 3.885 23.141 14.766 1 93.31 206 VAL A N 1
ATOM 1622 C CA . VAL A 1 206 ? 5.094 22.672 15.438 1 93.31 206 VAL A CA 1
ATOM 1623 C C . VAL A 1 206 ? 4.812 22.484 16.938 1 93.31 206 VAL A C 1
ATOM 1625 O O . VAL A 1 206 ? 5.215 21.484 17.516 1 93.31 206 VAL A O 1
ATOM 1628 N N . ASP A 1 207 ? 4.113 23.438 17.516 1 91.75 207 ASP A N 1
ATOM 1629 C CA . ASP A 1 207 ? 3.746 23.328 18.922 1 91.75 207 ASP A CA 1
ATOM 1630 C C . ASP A 1 207 ? 2.873 22.109 19.172 1 91.75 207 ASP A C 1
ATOM 1632 O O . ASP A 1 207 ? 3.062 21.391 20.156 1 91.75 207 ASP A O 1
ATOM 1636 N N . SER A 1 208 ? 1.913 21.906 18.266 1 88.94 208 SER A N 1
ATOM 1637 C CA . SER A 1 208 ? 1.043 20.75 18.359 1 88.94 208 SER A CA 1
ATOM 1638 C C . SER A 1 208 ? 1.845 19.453 18.297 1 88.94 208 SER A C 1
ATOM 1640 O O . SER A 1 208 ? 1.621 18.531 19.094 1 88.94 208 SER A O 1
ATOM 1642 N N . ALA A 1 209 ? 2.781 19.359 17.391 1 95.25 209 ALA A N 1
ATOM 1643 C CA . ALA A 1 209 ? 3.623 18.172 17.234 1 95.25 209 ALA A CA 1
ATOM 1644 C C . ALA A 1 209 ? 4.465 17.922 18.484 1 95.25 209 ALA A C 1
ATOM 1646 O O . ALA A 1 209 ? 4.609 16.781 18.922 1 95.25 209 ALA A O 1
ATOM 1647 N N . LEU A 1 210 ? 4.961 19.016 19.047 1 96.56 210 LEU A N 1
ATOM 1648 C CA . LEU A 1 210 ? 5.766 18.922 20.25 1 96.56 210 LEU A CA 1
ATOM 1649 C C . LEU A 1 210 ? 4.93 18.406 21.422 1 96.56 210 LEU A C 1
ATOM 1651 O O . LEU A 1 210 ? 5.383 17.562 22.203 1 96.56 210 LEU A O 1
ATOM 1655 N N . GLN A 1 211 ? 3.732 18.906 21.547 1 94.75 211 GLN A N 1
ATOM 1656 C CA . GLN A 1 211 ? 2.84 18.438 22.594 1 94.75 211 GLN A CA 1
ATOM 1657 C C . GLN A 1 211 ? 2.502 16.969 22.422 1 94.75 211 GLN A C 1
ATOM 1659 O O . GLN A 1 211 ? 2.465 16.203 23.391 1 94.75 211 GLN A O 1
ATOM 1664 N N . ASN A 1 212 ? 2.254 16.562 21.188 1 95.25 212 ASN A N 1
ATOM 1665 C CA . ASN A 1 212 ? 1.979 15.164 20.906 1 95.25 212 ASN A CA 1
ATOM 1666 C C . ASN A 1 212 ? 3.18 14.273 21.234 1 95.25 212 ASN A C 1
ATOM 1668 O O . ASN A 1 212 ? 3.014 13.148 21.703 1 95.25 212 ASN A O 1
ATOM 1672 N N . LEU A 1 213 ? 4.391 14.805 20.953 1 97 213 LEU A N 1
ATOM 1673 C CA . LEU A 1 213 ? 5.59 14.055 21.312 1 97 213 LEU A CA 1
ATOM 1674 C C . LEU A 1 213 ? 5.66 13.805 22.812 1 97 213 LEU A C 1
ATOM 1676 O O . LEU A 1 213 ? 5.938 12.688 23.25 1 97 213 LEU A O 1
ATOM 1680 N N . VAL A 1 214 ? 5.391 14.844 23.578 1 96.5 214 VAL A N 1
ATOM 1681 C CA . VAL A 1 214 ? 5.402 14.719 25.031 1 96.5 214 VAL A CA 1
ATOM 1682 C C . VAL A 1 214 ? 4.379 13.68 25.484 1 96.5 214 VAL A C 1
ATOM 1684 O O . VAL A 1 214 ? 4.672 12.836 26.328 1 96.5 214 VAL A O 1
ATOM 1687 N N . HIS A 1 215 ? 3.244 13.75 24.859 1 94 215 HIS A N 1
ATOM 1688 C CA . HIS A 1 215 ? 2.197 12.789 25.188 1 94 215 HIS A CA 1
ATOM 1689 C C . HIS A 1 215 ? 2.654 11.359 24.906 1 94 215 HIS A C 1
ATOM 1691 O O . HIS A 1 215 ? 2.43 10.461 25.734 1 94 215 HIS A O 1
ATOM 1697 N N . GLN A 1 216 ? 3.256 11.117 23.734 1 94 216 GLN A N 1
ATOM 1698 C CA . GLN A 1 216 ? 3.754 9.797 23.375 1 94 216 GLN A CA 1
ATOM 1699 C C . GLN A 1 216 ? 4.801 9.305 24.375 1 94 216 GLN A C 1
ATOM 1701 O O . GLN A 1 216 ? 4.781 8.141 24.781 1 94 216 GLN A O 1
ATOM 1706 N N . GLN A 1 217 ? 5.672 10.219 24.812 1 95.75 217 GLN A N 1
ATOM 1707 C CA . GLN A 1 217 ? 6.793 9.859 25.672 1 95.75 217 GLN A CA 1
ATOM 1708 C C . GLN A 1 217 ? 6.328 9.562 27.094 1 95.75 217 GLN A C 1
ATOM 1710 O O . GLN A 1 217 ? 6.969 8.789 27.812 1 95.75 217 GLN A O 1
ATOM 1715 N N . GLU A 1 218 ? 5.23 10.078 27.469 1 94.81 218 GLU A N 1
ATOM 1716 C CA . GLU A 1 218 ? 4.754 9.938 28.844 1 94.81 218 GLU A CA 1
ATOM 1717 C C . GLU A 1 218 ? 3.912 8.68 29.016 1 94.81 218 GLU A C 1
ATOM 1719 O O . GLU A 1 218 ? 3.596 8.281 30.141 1 94.81 218 GLU A O 1
ATOM 1724 N N . ARG A 1 219 ? 3.613 8.086 27.922 1 92.5 219 ARG A N 1
ATOM 1725 C CA . ARG A 1 219 ? 2.852 6.84 28.031 1 92.5 219 ARG A CA 1
ATOM 1726 C C . ARG A 1 219 ? 3.699 5.727 28.625 1 92.5 219 ARG A C 1
ATOM 1728 O O . ARG A 1 219 ? 4.883 5.922 28.906 1 92.5 219 ARG A O 1
ATOM 1735 N N . GLN A 1 220 ? 3.043 4.539 28.891 1 89.19 220 GLN A N 1
ATOM 1736 C CA . GLN A 1 220 ? 3.75 3.457 29.578 1 89.19 220 GLN A CA 1
ATOM 1737 C C . GLN A 1 220 ? 3.842 2.219 28.688 1 89.19 220 GLN A C 1
ATOM 1739 O O . GLN A 1 220 ? 4.16 1.129 29.172 1 89.19 220 GLN A O 1
ATOM 1744 N N . ASP A 1 221 ? 3.715 2.414 27.453 1 88.38 221 ASP A N 1
ATOM 1745 C CA . ASP A 1 221 ? 3.775 1.283 26.531 1 88.38 221 ASP A CA 1
ATOM 1746 C C . ASP A 1 221 ? 5.133 1.215 25.828 1 88.38 221 ASP A C 1
ATOM 1748 O O . ASP A 1 221 ? 6.02 2.027 26.109 1 88.38 221 ASP A O 1
ATOM 1752 N N . GLU A 1 222 ? 5.387 0.194 25.078 1 88.38 222 GLU A N 1
ATOM 1753 C CA . GLU A 1 222 ? 6.676 -0.061 24.453 1 88.38 222 GLU A CA 1
ATOM 1754 C C . GLU A 1 222 ? 7.055 1.066 23.5 1 88.38 222 GLU A C 1
ATOM 1756 O O . GLU A 1 222 ? 8.234 1.416 23.375 1 88.38 222 GLU A O 1
ATOM 1761 N N . LEU A 1 223 ? 6.105 1.677 22.828 1 93.38 223 LEU A N 1
ATOM 1762 C CA . LEU A 1 223 ? 6.395 2.729 21.859 1 93.38 223 LEU A CA 1
ATOM 1763 C C . LEU A 1 223 ? 6.879 3.996 22.562 1 93.38 223 LEU A C 1
ATOM 1765 O O . LEU A 1 223 ? 7.66 4.762 22 1 93.38 223 LEU A O 1
ATOM 1769 N N . ALA A 1 224 ? 6.418 4.191 23.766 1 94.44 224 ALA A N 1
ATOM 1770 C CA . ALA A 1 224 ? 6.883 5.344 24.547 1 94.44 224 ALA A CA 1
ATOM 1771 C C . ALA A 1 224 ? 8.398 5.316 24.703 1 94.44 224 ALA A C 1
ATOM 1773 O O . ALA A 1 224 ? 9.055 6.359 24.625 1 94.44 224 ALA A O 1
ATOM 1774 N N . LYS A 1 225 ? 8.922 4.156 24.984 1 95.19 225 LYS A N 1
ATOM 1775 C CA . LYS A 1 225 ? 10.367 4.012 25.094 1 95.19 225 LYS A CA 1
ATOM 1776 C C . LYS A 1 225 ? 11.062 4.383 23.781 1 95.19 225 LYS A C 1
ATOM 1778 O O . LYS A 1 225 ? 12.094 5.062 23.797 1 95.19 225 LYS A O 1
ATOM 1783 N N . VAL A 1 226 ? 10.453 3.961 22.703 1 95.12 226 VAL A N 1
ATOM 1784 C CA . VAL A 1 226 ? 10.992 4.27 21.391 1 95.12 226 VAL A CA 1
ATOM 1785 C C . VAL A 1 226 ? 11.023 5.781 21.188 1 95.12 226 VAL A C 1
ATOM 1787 O O . VAL A 1 226 ? 12.023 6.332 20.734 1 95.12 226 VAL A O 1
ATOM 1790 N N . PHE A 1 227 ? 9.992 6.473 21.562 1 96.81 227 PHE A N 1
ATOM 1791 C CA . PHE A 1 227 ? 9.867 7.91 21.344 1 96.81 227 PHE A CA 1
ATOM 1792 C C . PHE A 1 227 ? 10.82 8.68 22.266 1 96.81 227 PHE A C 1
ATOM 1794 O O . PHE A 1 227 ? 11.219 9.805 21.938 1 96.81 227 PHE A O 1
ATOM 1801 N N . LYS A 1 228 ? 11.203 8.078 23.406 1 96.81 228 LYS A N 1
ATOM 1802 C CA . LYS A 1 228 ? 12.172 8.695 24.297 1 96.81 228 LYS A CA 1
ATOM 1803 C C . LYS A 1 228 ? 13.594 8.5 23.797 1 96.81 228 LYS A C 1
ATOM 1805 O O . LYS A 1 228 ? 14.453 9.367 23.984 1 96.81 228 LYS A O 1
ATOM 1810 N N . GLU A 1 229 ? 13.789 7.391 23.156 1 96.94 229 GLU A N 1
ATOM 1811 C CA . GLU A 1 229 ? 15.148 7.02 22.781 1 96.94 229 GLU A CA 1
ATOM 1812 C C . GLU A 1 229 ? 15.484 7.52 21.375 1 96.94 229 GLU A C 1
ATOM 1814 O O . GLU A 1 229 ? 16.656 7.754 21.047 1 96.94 229 GLU A O 1
ATOM 1819 N N . THR A 1 230 ? 14.492 7.609 20.516 1 97.69 230 THR A N 1
ATOM 1820 C CA . THR A 1 230 ? 14.695 8.094 19.156 1 97.69 230 THR A CA 1
ATOM 1821 C C . THR A 1 230 ? 14.719 9.617 19.125 1 97.69 230 THR A C 1
ATOM 1823 O O . THR A 1 230 ? 13.805 10.273 19.625 1 97.69 230 THR A O 1
ATOM 1826 N N . PRO A 1 231 ? 15.836 10.25 18.594 1 98.56 231 PRO A N 1
ATOM 1827 C CA . PRO A 1 231 ? 15.797 11.703 18.406 1 98.56 231 PRO A CA 1
ATOM 1828 C C . PRO A 1 231 ? 14.688 12.156 17.469 1 98.56 231 PRO A C 1
ATOM 1830 O O . PRO A 1 231 ? 14.703 11.812 16.281 1 98.56 231 PRO A O 1
ATOM 1833 N N . ILE A 1 232 ? 13.742 12.844 17.953 1 98.69 232 ILE A N 1
ATOM 1834 C CA . ILE A 1 232 ? 12.648 13.438 17.188 1 98.69 232 ILE A CA 1
ATOM 1835 C C . ILE A 1 232 ? 12.625 14.945 17.406 1 98.69 232 ILE A C 1
ATOM 1837 O O . ILE A 1 232 ? 12.508 15.414 18.547 1 98.69 232 ILE A O 1
ATOM 1841 N N . HIS A 1 233 ? 12.75 15.711 16.328 1 98.62 233 HIS A N 1
ATOM 1842 C CA . HIS A 1 233 ? 12.805 17.172 16.391 1 98.62 233 HIS A CA 1
ATOM 1843 C C . HIS A 1 233 ? 11.711 17.797 15.539 1 98.62 233 HIS A C 1
ATOM 1845 O O . HIS A 1 233 ? 11.422 17.312 14.438 1 98.62 233 HIS A O 1
ATOM 1851 N N . PHE A 1 234 ? 11.094 18.766 16.094 1 98.38 234 PHE A N 1
ATOM 1852 C CA . PHE A 1 234 ? 10.156 19.578 15.328 1 98.38 234 PHE A CA 1
ATOM 1853 C C . PHE A 1 234 ? 10.609 21.031 15.281 1 98.38 234 PHE A C 1
ATOM 1855 O O . PHE A 1 234 ? 11.016 21.594 16.297 1 98.38 234 PHE A O 1
ATOM 1862 N N . GLN A 1 235 ? 10.578 21.641 14.102 1 98.25 235 GLN A N 1
ATOM 1863 C CA . GLN A 1 235 ? 11.055 23 13.93 1 98.25 235 GLN A CA 1
ATOM 1864 C C . GLN A 1 235 ? 10.211 23.75 12.898 1 98.25 235 GLN A C 1
ATOM 1866 O O . GLN A 1 235 ? 9.727 23.172 11.938 1 98.25 235 GLN A O 1
ATOM 1871 N N . VAL A 1 236 ? 10.055 25.031 13.188 1 96.62 236 VAL A N 1
ATOM 1872 C CA . VAL A 1 236 ? 9.469 25.891 12.172 1 96.62 236 VAL A CA 1
ATOM 1873 C C . VAL A 1 236 ? 10.453 26.062 11.016 1 96.62 236 VAL A C 1
ATOM 1875 O O . VAL A 1 236 ? 11.578 26.531 11.219 1 96.62 236 VAL A O 1
ATOM 1878 N N . LYS A 1 237 ? 10.086 25.703 9.828 1 96.62 237 LYS A N 1
ATOM 1879 C CA . LYS A 1 237 ? 10.961 25.766 8.664 1 96.62 237 LYS A CA 1
ATOM 1880 C C . LYS A 1 237 ? 10.148 25.797 7.371 1 96.62 237 LYS A C 1
ATOM 1882 O O . LYS A 1 237 ? 9.047 25.234 7.309 1 96.62 237 LYS A O 1
ATOM 1887 N N . ASP A 1 238 ? 10.703 26.484 6.414 1 95.94 238 ASP A N 1
ATOM 1888 C CA . ASP A 1 238 ? 10.094 26.516 5.086 1 95.94 238 ASP A CA 1
ATOM 1889 C C . ASP A 1 238 ? 10.57 25.344 4.238 1 95.94 238 ASP A C 1
ATOM 1891 O O . ASP A 1 238 ? 11.578 25.438 3.537 1 95.94 238 ASP A O 1
ATOM 1895 N N . LEU A 1 239 ? 9.703 24.281 4.309 1 97.38 239 LEU A N 1
ATOM 1896 C CA . LEU A 1 239 ? 10.008 23.062 3.559 1 97.38 239 LEU A CA 1
ATOM 1897 C C . LEU A 1 239 ? 11.391 22.531 3.912 1 97.38 239 LEU A C 1
ATOM 1899 O O . LEU A 1 239 ? 11.656 22.188 5.066 1 97.38 239 LEU A O 1
ATOM 1903 N N . LEU A 1 240 ? 12.281 22.484 2.949 1 98.44 240 LEU A N 1
ATOM 1904 C CA . LEU A 1 240 ? 13.578 21.859 3.172 1 98.44 240 LEU A CA 1
ATOM 1905 C C . LEU A 1 240 ? 14.695 22.906 3.154 1 98.44 240 LEU A C 1
ATOM 1907 O O . LEU A 1 240 ? 15.875 22.562 3.17 1 98.44 240 LEU A O 1
ATOM 1911 N N . LYS A 1 241 ? 14.336 24.188 3.201 1 97.06 241 LYS A N 1
ATOM 1912 C CA . LYS A 1 241 ? 15.328 25.25 3.145 1 97.06 241 LYS A CA 1
ATOM 1913 C C . LYS A 1 241 ? 16.266 25.203 4.352 1 97.06 241 LYS A C 1
ATOM 1915 O O . LYS A 1 241 ? 15.805 25.047 5.488 1 97.06 241 LYS A O 1
ATOM 1920 N N . GLY A 1 242 ? 17.562 25.266 4.117 1 96.56 242 GLY A N 1
ATOM 1921 C CA . GLY A 1 242 ? 18.547 25.297 5.184 1 96.56 242 GLY A CA 1
ATOM 1922 C C . GLY A 1 242 ? 19 23.922 5.625 1 96.56 242 GLY A C 1
ATOM 1923 O O . GLY A 1 242 ? 19.922 23.797 6.438 1 96.56 242 GLY A O 1
ATOM 1924 N N . VAL A 1 243 ? 18.328 22.859 5.172 1 97.88 243 VAL A N 1
ATOM 1925 C CA . VAL A 1 243 ? 18.797 21.5 5.457 1 97.88 243 VAL A CA 1
ATOM 1926 C C . VAL A 1 243 ? 19.938 21.141 4.508 1 97.88 243 VAL A C 1
ATOM 1928 O O . VAL A 1 243 ? 19.828 21.312 3.295 1 97.88 243 VAL A O 1
ATOM 1931 N N . ASP A 1 244 ? 21.031 20.609 5.023 1 96.75 244 ASP A N 1
ATOM 1932 C CA . ASP A 1 244 ? 22.188 20.375 4.16 1 96.75 244 ASP A CA 1
ATOM 1933 C C . ASP A 1 244 ? 22.828 19.016 4.434 1 96.75 244 ASP A C 1
ATOM 1935 O O . ASP A 1 244 ? 23.969 18.766 4.055 1 96.75 244 ASP A O 1
ATOM 1939 N N . TRP A 1 245 ? 22.188 18.141 5.09 1 97.31 245 TRP A N 1
ATOM 1940 C CA . TRP A 1 245 ? 22.688 16.797 5.363 1 97.31 245 TRP A CA 1
ATOM 1941 C C . TRP A 1 245 ? 21.797 15.742 4.715 1 97.31 245 TRP A C 1
ATOM 1943 O O . TRP A 1 245 ? 20.594 15.93 4.598 1 97.31 245 TRP A O 1
ATOM 1953 N N . PRO A 1 246 ? 22.406 14.664 4.305 1 98.25 246 PRO A N 1
ATOM 1954 C CA . PRO A 1 246 ? 21.672 13.641 3.562 1 98.25 246 PRO A CA 1
ATOM 1955 C C . PRO A 1 246 ? 20.688 12.867 4.438 1 98.25 246 PRO A C 1
ATOM 1957 O O . PRO A 1 246 ? 20.922 12.703 5.637 1 98.25 246 PRO A O 1
ATOM 1960 N N . VAL A 1 247 ? 19.656 12.469 3.846 1 98.75 247 VAL A N 1
ATOM 1961 C CA . VAL A 1 247 ? 18.641 11.648 4.512 1 98.75 247 VAL A CA 1
ATOM 1962 C C . VAL A 1 247 ? 18.219 10.5 3.596 1 98.75 247 VAL A C 1
ATOM 1964 O O . VAL A 1 247 ? 18.406 10.57 2.379 1 98.75 247 VAL A O 1
ATOM 1967 N N . GLU A 1 248 ? 17.641 9.5 4.18 1 98.81 248 GLU A N 1
ATOM 1968 C CA . GLU A 1 248 ? 17.219 8.336 3.402 1 98.81 248 GLU A CA 1
ATOM 1969 C C . GLU A 1 248 ? 15.758 8.438 2.992 1 98.81 248 GLU A C 1
ATOM 1971 O O . GLU A 1 248 ? 15.352 7.871 1.975 1 98.81 248 GLU A O 1
ATOM 1976 N N . VAL A 1 249 ? 14.961 9.156 3.764 1 98.94 249 VAL A N 1
ATOM 1977 C CA . VAL A 1 249 ? 13.539 9.242 3.436 1 98.94 249 VAL A CA 1
ATOM 1978 C C . VAL A 1 249 ? 13.039 10.664 3.697 1 98.94 249 VAL A C 1
ATOM 1980 O O . VAL A 1 249 ? 13.352 11.258 4.727 1 98.94 249 VAL A O 1
ATOM 1983 N N . ILE A 1 250 ? 12.352 11.227 2.764 1 98.94 250 ILE A N 1
ATOM 1984 C CA . ILE A 1 250 ? 11.578 12.453 2.916 1 98.94 250 ILE A CA 1
ATOM 1985 C C . ILE A 1 250 ? 10.102 12.156 2.656 1 98.94 250 ILE A C 1
ATOM 1987 O O . ILE A 1 250 ? 9.75 11.586 1.622 1 98.94 250 ILE A O 1
ATOM 1991 N N . VAL A 1 251 ? 9.266 12.445 3.604 1 98.88 251 VAL A N 1
ATOM 1992 C CA . VAL A 1 251 ? 7.824 12.305 3.438 1 98.88 251 VAL A CA 1
ATOM 1993 C C . VAL A 1 251 ? 7.156 13.672 3.566 1 98.88 251 VAL A C 1
ATOM 1995 O O . VAL A 1 251 ? 7.547 14.492 4.406 1 98.88 251 VAL A O 1
ATOM 1998 N N . ALA A 1 252 ? 6.246 14 2.688 1 98.12 252 ALA A N 1
ATOM 1999 C CA . ALA A 1 252 ? 5.523 15.266 2.684 1 98.12 252 ALA A CA 1
ATOM 2000 C C . ALA A 1 252 ? 4.07 15.07 2.254 1 98.12 252 ALA A C 1
ATOM 2002 O O . ALA A 1 252 ? 3.805 14.656 1.123 1 98.12 252 ALA A O 1
ATOM 2003 N N . ASN A 1 253 ? 3.166 15.297 3.137 1 94.44 253 ASN A N 1
ATOM 2004 C CA . ASN A 1 253 ? 1.732 15.25 2.871 1 94.44 253 ASN A CA 1
ATOM 2005 C C . ASN A 1 253 ? 1.112 16.641 2.881 1 94.44 253 ASN A C 1
ATOM 2007 O O . ASN A 1 253 ? 0.447 17.031 3.846 1 94.44 253 ASN A O 1
ATOM 2011 N N . ILE A 1 254 ? 1.424 17.406 1.804 1 89.69 254 ILE A N 1
ATOM 2012 C CA . ILE A 1 254 ? 0.961 18.781 1.636 1 89.69 254 ILE A CA 1
ATOM 2013 C C . ILE A 1 254 ? 0.454 18.984 0.209 1 89.69 254 ILE A C 1
ATOM 2015 O O . ILE A 1 254 ? 0.523 18.062 -0.617 1 89.69 254 ILE A O 1
ATOM 2019 N N . LEU A 1 255 ? -0.02 20.125 -0.121 1 83.12 255 LEU A N 1
ATOM 2020 C CA . LEU A 1 255 ? -0.658 20.406 -1.401 1 83.12 255 LEU A CA 1
ATOM 2021 C C . LEU A 1 255 ? 0.353 20.328 -2.541 1 83.12 255 LEU A C 1
ATOM 2023 O O . LEU A 1 255 ? 1.501 20.766 -2.387 1 83.12 255 LEU A O 1
ATOM 2027 N N . PRO A 1 256 ? -0.046 19.891 -3.713 1 87.44 256 PRO A N 1
ATOM 2028 C CA . PRO A 1 256 ? 0.853 19.656 -4.844 1 87.44 256 PRO A CA 1
ATOM 2029 C C . PRO A 1 256 ? 1.637 20.891 -5.258 1 87.44 256 PRO A C 1
ATOM 2031 O O . PRO A 1 256 ? 2.828 20.797 -5.566 1 87.44 256 PRO A O 1
ATOM 2034 N N . HIS A 1 257 ? 1 22.094 -5.27 1 81.06 257 HIS A N 1
ATOM 2035 C CA . HIS A 1 257 ? 1.688 23.297 -5.738 1 81.06 257 HIS A CA 1
ATOM 2036 C C . HIS A 1 257 ? 2.793 23.703 -4.77 1 81.06 257 HIS A C 1
ATOM 2038 O O . HIS A 1 257 ? 3.717 24.438 -5.148 1 81.06 257 HIS A O 1
ATOM 2044 N N . ILE A 1 258 ? 2.727 23.266 -3.551 1 86.94 258 ILE A N 1
ATOM 2045 C CA . ILE A 1 258 ? 3.789 23.516 -2.58 1 86.94 258 ILE A CA 1
ATOM 2046 C C . ILE A 1 258 ? 4.871 22.438 -2.721 1 86.94 258 ILE A C 1
ATOM 2048 O O . ILE A 1 258 ? 6.062 22.734 -2.607 1 86.94 258 ILE A O 1
ATOM 2052 N N . LEU A 1 259 ? 4.48 21.172 -2.998 1 93.5 259 LEU A N 1
ATOM 2053 C CA . LEU A 1 259 ? 5.402 20.047 -3.15 1 93.5 259 LEU A CA 1
ATOM 2054 C C . LEU A 1 259 ? 6.445 20.344 -4.223 1 93.5 259 LEU A C 1
ATOM 2056 O O . LEU A 1 259 ? 7.625 20.031 -4.055 1 93.5 259 LEU A O 1
ATOM 2060 N N . VAL A 1 260 ? 6.02 20.984 -5.305 1 94.06 260 VAL A N 1
ATOM 2061 C CA . VAL A 1 260 ? 6.898 21.234 -6.445 1 94.06 260 VAL A CA 1
ATOM 2062 C C . VAL A 1 260 ? 8.062 22.125 -6.023 1 94.06 260 VAL A C 1
ATOM 2064 O O . VAL A 1 260 ? 9.18 21.984 -6.523 1 94.06 260 VAL A O 1
ATOM 2067 N N . ASN A 1 261 ? 7.848 22.984 -4.992 1 93.44 261 ASN A N 1
ATOM 2068 C CA . ASN A 1 261 ? 8.852 23.938 -4.543 1 93.44 261 ASN A CA 1
ATOM 2069 C C . ASN A 1 261 ? 9.977 23.25 -3.777 1 93.44 261 ASN A C 1
ATOM 2071 O O . ASN A 1 261 ? 11.039 23.844 -3.557 1 93.44 261 ASN A O 1
ATOM 2075 N N . MET A 1 262 ? 9.812 21.969 -3.451 1 96.94 262 MET A N 1
ATOM 2076 C CA . MET A 1 262 ? 10.844 21.344 -2.629 1 96.94 262 MET A CA 1
ATOM 2077 C C . MET A 1 262 ? 11.547 20.234 -3.4 1 96.94 262 MET A C 1
ATOM 2079 O O . MET A 1 262 ? 12.438 19.562 -2.867 1 96.94 262 MET A O 1
ATOM 2083 N N . LEU A 1 263 ? 11.156 20 -4.629 1 98.06 263 LEU A N 1
ATOM 2084 C CA . LEU A 1 263 ? 11.648 18.828 -5.348 1 98.06 263 LEU A CA 1
ATOM 2085 C C . LEU A 1 263 ? 13.148 18.922 -5.566 1 98.06 263 LEU A C 1
ATOM 2087 O O . LEU A 1 263 ? 13.859 17.922 -5.449 1 98.06 263 LEU A O 1
ATOM 2091 N N . GLU A 1 264 ? 13.641 20.125 -5.852 1 97.69 264 GLU A N 1
ATOM 2092 C CA . GLU A 1 264 ? 15.078 20.297 -6.043 1 97.69 264 GLU A CA 1
ATOM 2093 C C . GLU A 1 264 ? 15.852 20 -4.758 1 97.69 264 GLU A C 1
ATOM 2095 O O . GLU A 1 264 ? 16.844 19.281 -4.781 1 97.69 264 GLU A O 1
ATOM 2100 N N . ASP A 1 265 ? 15.406 20.578 -3.691 1 98.5 265 ASP A N 1
ATOM 2101 C CA . ASP A 1 265 ? 16.047 20.344 -2.402 1 98.5 265 ASP A CA 1
ATOM 2102 C C . ASP A 1 265 ? 15.969 18.859 -2.021 1 98.5 265 ASP A C 1
ATOM 2104 O O . ASP A 1 265 ? 16.938 18.297 -1.513 1 98.5 265 ASP A O 1
ATOM 2108 N N . ALA A 1 266 ? 14.836 18.25 -2.252 1 98.69 266 ALA A N 1
ATOM 2109 C CA . ALA A 1 266 ? 14.656 16.828 -1.939 1 98.69 266 ALA A CA 1
ATOM 2110 C C . ALA A 1 266 ? 15.664 15.969 -2.705 1 98.69 266 ALA A C 1
ATOM 2112 O O . ALA A 1 266 ? 16.266 15.055 -2.141 1 98.69 266 ALA A O 1
ATOM 2113 N N . HIS A 1 267 ? 15.773 16.297 -3.984 1 98.44 267 HIS A N 1
ATOM 2114 C CA . HIS A 1 267 ? 16.719 15.547 -4.805 1 98.44 267 HIS A CA 1
ATOM 2115 C C . HIS A 1 267 ? 18.141 15.68 -4.27 1 98.44 267 HIS A C 1
ATOM 2117 O O . HIS A 1 267 ? 18.875 14.695 -4.203 1 98.44 267 HIS A O 1
ATOM 2123 N N . ARG A 1 268 ? 18.5 16.859 -3.881 1 97.94 268 ARG A N 1
ATOM 2124 C CA . ARG A 1 268 ? 19.828 17.141 -3.348 1 97.94 268 ARG A CA 1
ATOM 2125 C C . ARG A 1 268 ? 20.047 16.391 -2.041 1 97.94 268 ARG A C 1
ATOM 2127 O O . ARG A 1 268 ? 21.141 15.867 -1.8 1 97.94 268 ARG A O 1
ATOM 2134 N N . LEU A 1 269 ? 19.109 16.266 -1.228 1 98.62 269 LEU A N 1
ATOM 2135 C CA . LEU A 1 269 ? 19.25 15.789 0.142 1 98.62 269 LEU A CA 1
ATOM 2136 C C . LEU A 1 269 ? 19.172 14.266 0.195 1 98.62 269 LEU A C 1
ATOM 2138 O O . LEU A 1 269 ? 19.797 13.641 1.048 1 98.62 269 LEU A O 1
ATOM 2142 N N . LEU A 1 270 ? 18.406 13.641 -0.68 1 98.62 270 LEU A N 1
ATOM 2143 C CA . LEU A 1 270 ? 18.156 12.203 -0.605 1 98.62 270 LEU A CA 1
ATOM 2144 C C . LEU A 1 270 ? 19.406 11.422 -1.023 1 98.62 270 LEU A C 1
ATOM 2146 O O . LEU A 1 270 ? 20.078 11.781 -1.992 1 98.62 270 LEU A O 1
ATOM 2150 N N . THR A 1 271 ? 19.672 10.383 -0.266 1 97.94 271 THR A N 1
ATOM 2151 C CA . THR A 1 271 ? 20.703 9.43 -0.683 1 97.94 271 THR A CA 1
ATOM 2152 C C . THR A 1 271 ? 20.281 8.727 -1.974 1 97.94 271 THR A C 1
ATOM 2154 O O . THR A 1 271 ? 19.125 8.805 -2.389 1 97.94 271 THR A O 1
ATOM 2157 N N . GLU A 1 272 ? 21.141 8.016 -2.58 1 95.38 272 GLU A N 1
ATOM 2158 C CA . GLU A 1 272 ? 20.906 7.398 -3.883 1 95.38 272 GLU A CA 1
ATOM 2159 C C . GLU A 1 272 ? 19.781 6.383 -3.822 1 95.38 272 GLU A C 1
ATOM 2161 O O . GLU A 1 272 ? 18.984 6.27 -4.762 1 95.38 272 GLU A O 1
ATOM 2166 N N . ASP A 1 273 ? 19.641 5.738 -2.736 1 94.69 273 ASP A N 1
ATOM 2167 C CA . ASP A 1 273 ? 18.609 4.711 -2.611 1 94.69 273 ASP A CA 1
ATOM 2168 C C . ASP A 1 273 ? 17.469 5.195 -1.729 1 94.69 273 ASP A C 1
ATOM 2170 O O . ASP A 1 273 ? 16.656 4.391 -1.26 1 94.69 273 ASP A O 1
ATOM 2174 N N . GLY A 1 274 ? 17.484 6.512 -1.525 1 98.12 274 GLY A N 1
ATOM 2175 C CA . GLY A 1 274 ? 16.469 7.051 -0.637 1 98.12 274 GLY A CA 1
ATOM 2176 C C . GLY A 1 274 ? 15.109 7.195 -1.301 1 98.12 274 GLY A C 1
ATOM 2177 O O . GLY A 1 274 ? 14.992 7.047 -2.518 1 98.12 274 GLY A O 1
ATOM 2178 N N . TYR A 1 275 ? 14.078 7.445 -0.498 1 98.81 275 TYR A N 1
ATOM 2179 C CA . TYR A 1 275 ? 12.719 7.543 -1.008 1 98.81 275 TYR A CA 1
ATOM 2180 C C . TYR A 1 275 ? 12.133 8.922 -0.733 1 98.81 275 TYR A C 1
ATOM 2182 O O . TYR A 1 275 ? 12.336 9.492 0.342 1 98.81 275 TYR A O 1
ATOM 2190 N N . LEU A 1 276 ? 11.492 9.453 -1.722 1 98.88 276 LEU A N 1
ATOM 2191 C CA . LEU A 1 276 ? 10.594 10.594 -1.577 1 98.88 276 LEU A CA 1
ATOM 2192 C C . LEU A 1 276 ? 9.133 10.148 -1.607 1 98.88 276 LEU A C 1
ATOM 2194 O O . LEU A 1 276 ? 8.664 9.617 -2.617 1 98.88 276 LEU A O 1
ATOM 2198 N N . ILE A 1 277 ? 8.445 10.336 -0.492 1 98.94 277 ILE A N 1
ATOM 2199 C CA . ILE A 1 277 ? 7.059 9.914 -0.324 1 98.94 277 ILE A CA 1
ATOM 2200 C C . ILE A 1 277 ? 6.148 11.141 -0.275 1 98.94 277 ILE A C 1
ATOM 2202 O O . ILE A 1 277 ? 6.316 12.016 0.582 1 98.94 277 ILE A O 1
ATOM 2206 N N . LEU A 1 278 ? 5.203 11.18 -1.205 1 98.69 278 LEU A N 1
ATOM 2207 C CA . LEU A 1 278 ? 4.375 12.375 -1.322 1 98.69 278 LEU A CA 1
ATOM 2208 C C . LEU A 1 278 ? 2.898 12.031 -1.174 1 98.69 278 LEU A C 1
ATOM 2210 O O . LEU A 1 278 ? 2.441 11.008 -1.68 1 98.69 278 LEU A O 1
ATOM 2214 N N . GLY A 1 279 ? 2.162 12.828 -0.463 1 96.25 279 GLY A N 1
ATOM 2215 C CA . GLY A 1 279 ? 0.719 12.773 -0.295 1 96.25 279 GLY A CA 1
ATOM 2216 C C . GLY A 1 279 ? 0.051 14.125 -0.427 1 96.25 279 GLY A C 1
ATOM 2217 O O . GLY A 1 279 ? 0.696 15.109 -0.805 1 96.25 279 GLY A O 1
ATOM 2218 N N . GLY A 1 280 ? -1.287 14.156 -0.203 1 90.81 280 GLY A N 1
ATOM 2219 C CA . GLY A 1 280 ? -2.037 15.391 -0.374 1 90.81 280 GLY A CA 1
ATOM 2220 C C . GLY A 1 280 ? -2.398 15.672 -1.819 1 90.81 280 GLY A C 1
ATOM 2221 O O . GLY A 1 280 ? -2.59 16.828 -2.203 1 90.81 280 GLY A O 1
ATOM 2222 N N . ILE A 1 281 ? -2.459 14.609 -2.582 1 93.19 281 ILE A N 1
ATOM 2223 C CA . ILE A 1 281 ? -2.609 14.766 -4.023 1 93.19 281 ILE A CA 1
ATOM 2224 C C . ILE A 1 281 ? -3.939 14.164 -4.473 1 93.19 281 ILE A C 1
ATOM 2226 O O . ILE A 1 281 ? -4.172 12.961 -4.301 1 93.19 281 ILE A O 1
ATOM 2230 N N . LEU A 1 282 ? -4.781 15.008 -5.059 1 90.44 282 LEU A N 1
ATOM 2231 C CA . LEU A 1 282 ? -5.969 14.445 -5.688 1 90.44 282 LEU A CA 1
ATOM 2232 C C . LEU A 1 282 ? -5.59 13.555 -6.863 1 90.44 282 LEU A C 1
ATOM 2234 O O . LEU A 1 282 ? -4.629 13.844 -7.582 1 90.44 282 LEU A O 1
ATOM 2238 N N . ASN A 1 283 ? -6.375 12.492 -7.129 1 94 283 ASN A N 1
ATOM 2239 C CA . ASN A 1 283 ? -6.121 11.586 -8.242 1 94 283 ASN A CA 1
ATOM 2240 C C . ASN A 1 283 ? -5.902 12.344 -9.547 1 94 283 ASN A C 1
ATOM 2242 O O . ASN A 1 283 ? -4.992 12.023 -10.312 1 94 283 ASN A O 1
ATOM 2246 N N . GLU A 1 284 ? -6.656 13.406 -9.789 1 89.69 284 GLU A N 1
ATOM 2247 C CA . GLU A 1 284 ? -6.656 14.133 -11.062 1 89.69 284 GLU A CA 1
ATOM 2248 C C . GLU A 1 284 ? -5.387 14.961 -11.219 1 89.69 284 GLU A C 1
ATOM 2250 O O . GLU A 1 284 ? -5.055 15.391 -12.328 1 89.69 284 GLU A O 1
ATOM 2255 N N . LYS A 1 285 ? -4.672 15.195 -10.125 1 90.56 285 LYS A N 1
ATOM 2256 C CA . LYS A 1 285 ? -3.469 16.016 -10.164 1 90.56 285 LYS A CA 1
ATOM 2257 C C . LYS A 1 285 ? -2.207 15.164 -10.148 1 90.56 285 LYS A C 1
ATOM 2259 O O . LYS A 1 285 ? -1.1 15.672 -10.328 1 90.56 285 LYS A O 1
ATOM 2264 N N . ALA A 1 286 ? -2.381 13.898 -9.992 1 96.69 286 ALA A N 1
ATOM 2265 C CA . ALA A 1 286 ? -1.256 13 -9.742 1 96.69 286 ALA A CA 1
ATOM 2266 C C . ALA A 1 286 ? -0.341 12.914 -10.961 1 96.69 286 ALA A C 1
ATOM 2268 O O . ALA A 1 286 ? 0.885 12.961 -10.828 1 96.69 286 ALA A O 1
ATOM 2269 N N . ASP A 1 287 ? -0.912 12.844 -12.141 1 96.56 287 ASP A N 1
ATOM 2270 C CA . ASP A 1 287 ? -0.106 12.664 -13.344 1 96.56 287 ASP A CA 1
ATOM 2271 C C . ASP A 1 287 ? 0.799 13.875 -13.578 1 96.56 287 ASP A C 1
ATOM 2273 O O . ASP A 1 287 ? 1.967 13.719 -13.945 1 96.56 287 ASP A O 1
ATOM 2277 N N . GLN A 1 288 ? 0.226 15.031 -13.375 1 95.62 288 GLN A N 1
ATOM 2278 C CA . GLN A 1 288 ? 1.032 16.234 -13.531 1 95.62 288 GLN A CA 1
ATOM 2279 C C . GLN A 1 288 ? 2.191 16.266 -12.539 1 95.62 288 GLN A C 1
ATOM 2281 O O . GLN A 1 288 ? 3.312 16.625 -12.898 1 95.62 288 GLN A O 1
ATOM 2286 N N . LEU A 1 289 ? 1.94 15.898 -11.336 1 97.25 289 LEU A N 1
ATOM 2287 C CA . LEU A 1 289 ? 3.002 15.875 -10.336 1 97.25 289 LEU A CA 1
ATOM 2288 C C . LEU A 1 289 ? 4.062 14.844 -10.688 1 97.25 289 LEU A C 1
ATOM 2290 O O . LEU A 1 289 ? 5.258 15.07 -10.477 1 97.25 289 LEU A O 1
ATOM 2294 N N . ILE A 1 290 ? 3.66 13.711 -11.195 1 98.06 290 ILE A N 1
ATOM 2295 C CA . ILE A 1 290 ? 4.594 12.664 -11.602 1 98.06 290 ILE A CA 1
ATOM 2296 C C . ILE A 1 290 ? 5.52 13.195 -12.695 1 98.06 290 ILE A C 1
ATOM 2298 O O . ILE A 1 290 ? 6.727 12.945 -12.672 1 98.06 290 ILE A O 1
ATOM 2302 N N . GLU A 1 291 ? 4.949 13.953 -13.625 1 97.44 291 GLU A N 1
ATOM 2303 C CA . GLU A 1 291 ? 5.766 14.586 -14.656 1 97.44 291 GLU A CA 1
ATOM 2304 C C . GLU A 1 291 ? 6.773 15.555 -14.047 1 97.44 291 GLU A C 1
ATOM 2306 O O . GLU A 1 291 ? 7.938 15.586 -14.453 1 97.44 291 GLU A O 1
ATOM 2311 N N . ASP A 1 292 ? 6.344 16.328 -13.109 1 97.12 292 ASP A N 1
ATOM 2312 C CA . ASP A 1 292 ? 7.23 17.266 -12.414 1 97.12 292 ASP A CA 1
ATOM 2313 C C . ASP A 1 292 ? 8.359 16.516 -11.711 1 97.12 292 ASP A C 1
ATOM 2315 O O . ASP A 1 292 ? 9.508 16.969 -11.727 1 97.12 292 ASP A O 1
ATOM 2319 N N . LEU A 1 293 ? 8.023 15.438 -11.078 1 98.44 293 LEU A N 1
ATOM 2320 C CA . LEU A 1 293 ? 9 14.602 -10.391 1 98.44 293 LEU A CA 1
ATOM 2321 C C . LEU A 1 293 ? 10.055 14.086 -11.359 1 98.44 293 LEU A C 1
ATOM 2323 O O . LEU A 1 293 ? 11.25 14.148 -11.07 1 98.44 293 LEU A O 1
ATOM 2327 N N . GLU A 1 294 ? 9.617 13.609 -12.484 1 97.19 294 GLU A N 1
ATOM 2328 C CA . GLU A 1 294 ? 10.539 13.102 -13.492 1 97.19 294 GLU A CA 1
ATOM 2329 C C . GLU A 1 294 ? 11.477 14.195 -13.992 1 97.19 294 GLU A C 1
ATOM 2331 O O . GLU A 1 294 ? 12.672 13.961 -14.172 1 97.19 294 GLU A O 1
ATOM 2336 N N . ALA A 1 295 ? 10.922 15.359 -14.188 1 97 295 ALA A N 1
ATOM 2337 C CA . ALA A 1 295 ? 11.703 16.5 -14.641 1 97 295 ALA A CA 1
ATOM 2338 C C . ALA A 1 295 ? 12.766 16.875 -13.617 1 97 295 ALA A C 1
ATOM 2340 O O . ALA A 1 295 ? 13.781 17.5 -13.961 1 97 295 ALA A O 1
ATOM 2341 N N . HIS A 1 296 ? 12.57 16.484 -12.391 1 97.56 296 HIS A N 1
ATOM 2342 C CA . HIS A 1 296 ? 13.516 16.828 -11.336 1 97.56 296 HIS A CA 1
ATOM 2343 C C . HIS A 1 296 ? 14.352 15.617 -10.93 1 97.56 296 HIS A C 1
ATOM 2345 O O . HIS A 1 296 ? 14.93 15.594 -9.844 1 97.56 296 HIS A O 1
ATOM 2351 N N . GLY A 1 297 ? 14.305 14.57 -11.719 1 97.62 297 GLY A N 1
ATOM 2352 C CA . GLY A 1 297 ? 15.242 13.469 -11.562 1 97.62 297 GLY A CA 1
ATOM 2353 C C . GLY A 1 297 ? 14.703 12.352 -10.68 1 97.62 297 GLY A C 1
ATOM 2354 O O . GLY A 1 297 ? 15.469 11.57 -10.125 1 97.62 297 GLY A O 1
ATOM 2355 N N . PHE A 1 298 ? 13.414 12.305 -10.5 1 98.25 298 PHE A N 1
ATOM 2356 C CA . PHE A 1 298 ? 12.805 11.219 -9.742 1 98.25 298 PHE A CA 1
ATOM 2357 C C . PHE A 1 298 ? 12.078 10.25 -10.672 1 98.25 298 PHE A C 1
ATOM 2359 O O . PHE A 1 298 ? 11.578 10.648 -11.727 1 98.25 298 PHE A O 1
ATOM 2366 N N . HIS A 1 299 ? 12.047 8.984 -10.32 1 96.44 299 HIS A N 1
ATOM 2367 C CA . HIS A 1 299 ? 11.172 8.031 -10.984 1 96.44 299 HIS A CA 1
ATOM 2368 C C . HIS A 1 299 ? 10.156 7.438 -10.016 1 96.44 299 HIS A C 1
ATOM 2370 O O . HIS A 1 299 ? 10.43 7.312 -8.82 1 96.44 299 HIS A O 1
ATOM 2376 N N . LEU A 1 300 ? 9.047 7.145 -10.547 1 97.62 300 LEU A N 1
ATOM 2377 C CA . LEU A 1 300 ? 7.945 6.594 -9.758 1 97.62 300 LEU A CA 1
ATOM 2378 C C . LEU A 1 300 ? 8.211 5.141 -9.391 1 97.62 300 LEU A C 1
ATOM 2380 O O . LEU A 1 300 ? 8.539 4.324 -10.258 1 97.62 300 LEU A O 1
ATOM 2384 N N . VAL A 1 301 ? 8.117 4.84 -8.125 1 97.19 301 VAL A N 1
ATOM 2385 C CA . VAL A 1 301 ? 8.266 3.475 -7.637 1 97.19 301 VAL A CA 1
ATOM 2386 C C . VAL A 1 301 ? 6.887 2.852 -7.418 1 97.19 301 VAL A C 1
ATOM 2388 O O . VAL A 1 301 ? 6.625 1.731 -7.867 1 97.19 301 VAL A O 1
ATOM 2391 N N . GLN A 1 302 ? 6.027 3.566 -6.777 1 98.5 302 GLN A N 1
ATOM 2392 C CA . GLN A 1 302 ? 4.711 3.039 -6.438 1 98.5 302 GLN A CA 1
ATOM 2393 C C . GLN A 1 302 ? 3.68 4.16 -6.344 1 98.5 302 GLN A C 1
ATOM 2395 O O . GLN A 1 302 ? 3.975 5.242 -5.828 1 98.5 302 GLN A O 1
ATOM 2400 N N . ARG A 1 303 ? 2.518 3.914 -6.859 1 98.69 303 ARG A N 1
ATOM 2401 C CA . ARG A 1 303 ? 1.363 4.805 -6.777 1 98.69 303 ARG A CA 1
ATOM 2402 C C . ARG A 1 303 ? 0.2 4.125 -6.059 1 98.69 303 ARG A C 1
ATOM 2404 O O . ARG A 1 303 ? -0.158 2.99 -6.383 1 98.69 303 ARG A O 1
ATOM 2411 N N . VAL A 1 304 ? -0.351 4.746 -5.062 1 98.75 304 VAL A N 1
ATOM 2412 C CA . VAL A 1 304 ? -1.486 4.199 -4.328 1 98.75 304 VAL A CA 1
ATOM 2413 C C . VAL A 1 304 ? -2.645 5.195 -4.352 1 98.75 304 VAL A C 1
ATOM 2415 O O . VAL A 1 304 ? -2.453 6.387 -4.09 1 98.75 304 VAL A O 1
ATOM 2418 N N . GLN A 1 305 ? -3.811 4.758 -4.727 1 98 305 GLN A N 1
ATOM 2419 C CA . GLN A 1 305 ? -5.012 5.582 -4.746 1 98 305 GLN A CA 1
ATOM 2420 C C . GLN A 1 305 ? -6.035 5.094 -3.725 1 98 305 GLN A C 1
ATOM 2422 O O . GLN A 1 305 ? -6.316 3.896 -3.645 1 98 305 GLN A O 1
ATOM 2427 N N . LEU A 1 306 ? -6.512 5.984 -2.941 1 95.88 306 LEU A N 1
ATOM 2428 C CA . LEU A 1 306 ? -7.469 5.715 -1.874 1 95.88 306 LEU A CA 1
ATOM 2429 C C . LEU A 1 306 ? -8.461 6.867 -1.731 1 95.88 306 LEU A C 1
ATOM 2431 O O . LEU A 1 306 ? -8.062 8 -1.454 1 95.88 306 LEU A O 1
ATOM 2435 N N . LYS A 1 307 ? -9.711 6.645 -1.919 1 90.06 307 LYS A N 1
ATOM 2436 C CA . LYS A 1 307 ? -10.812 7.578 -1.679 1 90.06 307 LYS A CA 1
ATOM 2437 C C . LYS A 1 307 ? -10.555 8.914 -2.369 1 90.06 307 LYS A C 1
ATOM 2439 O O . LYS A 1 307 ? -10.695 9.977 -1.755 1 90.06 307 LYS A O 1
ATOM 2444 N N . GLY A 1 308 ? -10.07 8.844 -3.553 1 90.06 308 GLY A N 1
ATOM 2445 C CA . GLY A 1 308 ? -9.93 10.031 -4.383 1 90.06 308 GLY A CA 1
ATOM 2446 C C . GLY A 1 308 ? -8.562 10.68 -4.262 1 90.06 308 GLY A C 1
ATOM 2447 O O . GLY A 1 308 ? -8.273 11.664 -4.953 1 90.06 308 GLY A O 1
ATOM 2448 N N . TRP A 1 309 ? -7.719 10.109 -3.385 1 92.75 309 TRP A N 1
ATOM 2449 C CA . TRP A 1 309 ? -6.391 10.672 -3.146 1 92.75 309 TRP A CA 1
ATOM 2450 C C . TRP A 1 309 ? -5.309 9.719 -3.65 1 92.75 309 TRP A C 1
ATOM 2452 O O . TRP A 1 309 ? -5.527 8.516 -3.746 1 92.75 309 TRP A O 1
ATOM 2462 N N . THR A 1 310 ? -4.172 10.312 -3.959 1 97.38 310 THR A N 1
ATOM 2463 C CA . THR A 1 310 ? -3.043 9.539 -4.469 1 97.38 310 THR A CA 1
ATOM 2464 C C . THR A 1 310 ? -1.812 9.734 -3.588 1 97.38 310 THR A C 1
ATOM 2466 O O . THR A 1 310 ? -1.506 10.859 -3.18 1 97.38 310 THR A O 1
ATOM 2469 N N . GLY A 1 311 ? -1.198 8.672 -3.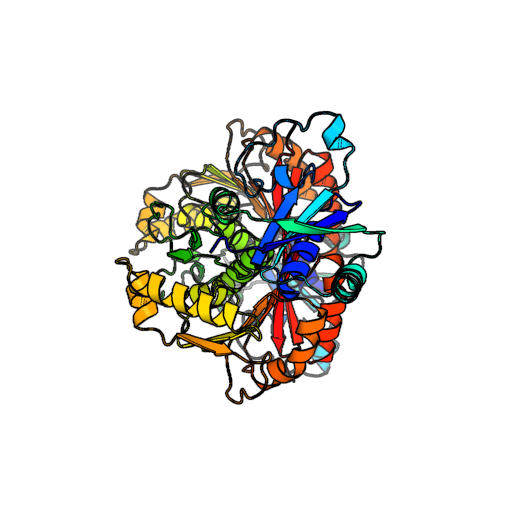16 1 98.38 311 GLY A N 1
ATOM 2470 C CA . GLY A 1 311 ? 0.144 8.664 -2.602 1 98.38 311 GLY A CA 1
ATOM 2471 C C . GLY A 1 311 ? 1.199 8.203 -3.588 1 98.38 311 GLY A C 1
ATOM 2472 O O . GLY A 1 311 ? 0.962 7.281 -4.375 1 98.38 311 GLY A O 1
ATOM 2473 N N . LEU A 1 312 ? 2.359 8.859 -3.58 1 98.81 312 LEU A N 1
ATOM 2474 C CA . LEU A 1 312 ? 3.441 8.531 -4.5 1 98.81 312 LEU A CA 1
ATOM 2475 C C . LEU A 1 312 ? 4.719 8.195 -3.736 1 98.81 312 LEU A C 1
ATOM 2477 O O . LEU A 1 312 ? 5.086 8.898 -2.793 1 98.81 312 LEU A O 1
ATOM 2481 N N . VAL A 1 313 ? 5.336 7.117 -4.07 1 98.88 313 VAL A N 1
ATOM 2482 C CA . VAL A 1 313 ? 6.684 6.777 -3.627 1 98.88 313 VAL A CA 1
ATOM 2483 C C . VAL A 1 313 ? 7.652 6.863 -4.801 1 98.88 313 VAL A C 1
ATOM 2485 O O . VAL A 1 313 ? 7.434 6.238 -5.844 1 98.88 313 VAL A O 1
ATOM 2488 N N . THR A 1 314 ? 8.695 7.641 -4.652 1 98.62 314 THR A N 1
ATOM 2489 C CA . THR A 1 314 ? 9.633 7.855 -5.75 1 98.62 314 THR A CA 1
ATOM 2490 C C . THR A 1 314 ? 11.078 7.703 -5.27 1 98.62 314 THR A C 1
ATOM 2492 O O . THR A 1 314 ? 11.336 7.699 -4.066 1 98.62 314 THR A O 1
ATOM 2495 N N . GLN A 1 315 ? 11.945 7.52 -6.172 1 98.12 315 GLN A N 1
ATOM 2496 C CA . GLN A 1 315 ? 13.391 7.477 -5.941 1 98.12 315 GLN A CA 1
ATOM 2497 C C . GLN A 1 315 ? 14.141 8.281 -6.996 1 98.12 315 GLN A C 1
ATOM 2499 O O . GLN A 1 315 ? 13.57 8.648 -8.031 1 98.12 315 GLN A O 1
ATOM 2504 N N . LYS A 1 316 ? 15.367 8.602 -6.648 1 95.88 316 LYS A N 1
ATOM 2505 C CA . LYS A 1 316 ? 16.203 9.273 -7.633 1 95.88 316 LYS A CA 1
ATOM 2506 C C . LYS A 1 316 ? 16.453 8.391 -8.852 1 95.88 316 LYS A C 1
ATOM 2508 O O . LYS A 1 316 ? 16.625 7.176 -8.719 1 95.88 316 LYS A O 1
ATOM 2513 N N . GLN A 1 317 ? 16.359 9.023 -9.992 1 87.69 317 GLN A N 1
ATOM 2514 C CA . GLN A 1 317 ? 16.703 8.305 -11.211 1 87.69 317 GLN A CA 1
ATOM 2515 C C . GLN A 1 317 ? 18.188 7.914 -11.211 1 87.69 317 GLN A C 1
ATOM 2517 O O . GLN A 1 317 ? 19.031 8.664 -10.727 1 87.69 317 GLN A O 1
ATOM 2522 N N . GLU A 1 318 ? 18.406 6.668 -11.516 1 71.75 318 GLU A N 1
ATOM 2523 C CA . GLU A 1 318 ? 19.797 6.238 -11.633 1 71.75 318 GLU A CA 1
ATOM 2524 C C . GLU A 1 318 ? 20.516 7.012 -12.727 1 71.75 318 GLU A C 1
ATOM 2526 O O . GLU A 1 318 ? 19.969 7.262 -13.789 1 71.75 318 GLU A O 1
ATOM 2531 N N . VAL A 1 319 ? 21.609 7.957 -12.422 1 53.19 319 VAL A N 1
ATOM 2532 C CA . VAL A 1 319 ? 22.453 8.617 -13.406 1 53.19 319 VAL A CA 1
ATOM 2533 C C . VAL A 1 319 ? 23.312 7.574 -14.125 1 53.19 319 VAL A C 1
ATOM 2535 O O . VAL A 1 319 ? 23.688 6.559 -13.531 1 53.19 319 VAL A O 1
ATOM 2538 N N . MET B 1 1 ? 17.859 -42.562 -15.438 1 40.22 1 MET B N 1
ATOM 2539 C CA . MET B 1 1 ? 17.625 -42.188 -16.828 1 40.22 1 MET B CA 1
ATOM 2540 C C . MET B 1 1 ? 17.641 -40.688 -17 1 40.22 1 MET B C 1
ATOM 2542 O O . MET B 1 1 ? 17.219 -39.938 -16.109 1 40.22 1 MET B O 1
ATOM 2546 N N . ALA B 1 2 ? 18.422 -40.156 -17.844 1 49.12 2 ALA B N 1
ATOM 2547 C CA . ALA B 1 2 ? 18.578 -38.719 -18.016 1 49.12 2 ALA B CA 1
ATOM 2548 C C . ALA B 1 2 ? 17.234 -38.062 -18.312 1 49.12 2 ALA B C 1
ATOM 2550 O O . ALA B 1 2 ? 16.531 -38.469 -19.234 1 49.12 2 ALA B O 1
ATOM 2551 N N . GLU B 1 3 ? 16.625 -37.438 -17.344 1 61.91 3 GLU B N 1
ATOM 2552 C CA . GLU B 1 3 ? 15.305 -36.844 -17.562 1 61.91 3 GLU B CA 1
ATOM 2553 C C . GLU B 1 3 ? 15.328 -35.812 -18.672 1 61.91 3 GLU B C 1
ATOM 2555 O O . GLU B 1 3 ? 16.234 -34.969 -18.719 1 61.91 3 GLU B O 1
ATOM 2560 N N . THR B 1 4 ? 14.859 -36.125 -19.844 1 73.69 4 THR B N 1
ATOM 2561 C CA . THR B 1 4 ? 14.75 -35.25 -21 1 73.69 4 THR B CA 1
ATOM 2562 C C . THR B 1 4 ? 13.633 -34.25 -20.812 1 73.69 4 THR B C 1
ATOM 2564 O O . THR B 1 4 ? 12.562 -34.562 -20.281 1 73.69 4 THR B O 1
ATOM 2567 N N . TRP B 1 5 ? 14.016 -32.969 -20.938 1 79.75 5 TRP B N 1
ATOM 2568 C CA . TRP B 1 5 ? 13.039 -31.891 -20.875 1 79.75 5 TRP B CA 1
ATOM 2569 C C . TRP B 1 5 ? 12.859 -31.234 -22.234 1 79.75 5 TRP B C 1
ATOM 2571 O O . TRP B 1 5 ? 13.695 -31.422 -23.125 1 79.75 5 TRP B O 1
ATOM 2581 N N . SER B 1 6 ? 11.688 -30.734 -22.422 1 87.38 6 SER B N 1
ATOM 2582 C CA . SER B 1 6 ? 11.438 -29.938 -23.609 1 87.38 6 SER B CA 1
ATOM 2583 C C . SER B 1 6 ? 11.703 -28.453 -23.344 1 87.38 6 SER B C 1
ATOM 2585 O O . SER B 1 6 ? 11.336 -27.938 -22.297 1 87.38 6 SER B O 1
ATOM 2587 N N . LYS B 1 7 ? 12.422 -27.875 -24.188 1 88.56 7 LYS B N 1
ATOM 2588 C CA . LYS B 1 7 ? 12.758 -26.469 -24.094 1 88.56 7 LYS B CA 1
ATOM 2589 C C . LYS B 1 7 ? 12.07 -25.656 -25.188 1 88.56 7 LYS B C 1
ATOM 2591 O O . LYS B 1 7 ? 12.117 -26.047 -26.359 1 88.56 7 LYS B O 1
ATOM 2596 N N . VAL B 1 8 ? 11.367 -24.641 -24.828 1 91.94 8 VAL B N 1
ATOM 2597 C CA . VAL B 1 8 ? 10.75 -23.75 -25.797 1 91.94 8 VAL B CA 1
ATOM 2598 C C . VAL B 1 8 ? 11.32 -22.328 -25.625 1 91.94 8 VAL B C 1
ATOM 2600 O O . VAL B 1 8 ? 11.25 -21.766 -24.531 1 91.94 8 VAL B O 1
ATOM 2603 N N . VAL B 1 9 ? 11.867 -21.781 -26.625 1 91.25 9 VAL B N 1
ATOM 2604 C CA . VAL B 1 9 ? 12.367 -20.406 -26.609 1 91.25 9 VAL B CA 1
ATOM 2605 C C . VAL B 1 9 ? 11.352 -19.484 -27.297 1 91.25 9 VAL B C 1
ATOM 2607 O O . VAL B 1 9 ? 10.969 -19.719 -28.453 1 91.25 9 VAL B O 1
ATOM 2610 N N . VAL B 1 10 ? 10.922 -18.547 -26.609 1 93.25 10 VAL B N 1
ATOM 2611 C CA . VAL B 1 10 ? 10.016 -17.547 -27.141 1 93.25 10 VAL B CA 1
ATOM 2612 C C . VAL B 1 10 ? 10.781 -16.234 -27.391 1 93.25 10 VAL B C 1
ATOM 2614 O O . VAL B 1 10 ? 11.266 -15.609 -26.453 1 93.25 10 VAL B O 1
ATOM 2617 N N . SER B 1 11 ? 10.828 -15.789 -28.625 1 92 11 SER B N 1
ATOM 2618 C CA . SER B 1 11 ? 11.484 -14.531 -28.984 1 92 11 SER B CA 1
ATOM 2619 C C . SER B 1 11 ? 10.477 -13.391 -29.078 1 92 11 SER B C 1
ATOM 2621 O O . SER B 1 11 ? 9.469 -13.5 -29.781 1 92 11 SER B O 1
ATOM 2623 N N . LEU B 1 12 ? 10.734 -12.414 -28.312 1 89.62 12 LEU B N 1
ATOM 2624 C CA . LEU B 1 12 ? 9.82 -11.289 -28.172 1 89.62 12 LEU B CA 1
ATOM 2625 C C . LEU B 1 12 ? 10.5 -9.984 -28.578 1 89.62 12 LEU B C 1
ATOM 2627 O O . LEU B 1 12 ? 11.68 -9.781 -28.297 1 89.62 12 LEU B O 1
ATOM 2631 N N . ASP B 1 13 ? 9.703 -9.125 -29.234 1 85.25 13 ASP B N 1
ATOM 2632 C CA . ASP B 1 13 ? 10.188 -7.777 -29.531 1 85.25 13 ASP B CA 1
ATOM 2633 C C . ASP B 1 13 ? 9.664 -6.77 -28.5 1 85.25 13 ASP B C 1
ATOM 2635 O O . ASP B 1 13 ? 8.906 -5.855 -28.859 1 85.25 13 ASP B O 1
ATOM 2639 N N . THR B 1 14 ? 9.977 -6.969 -27.281 1 81.88 14 THR B N 1
ATOM 2640 C CA . THR B 1 14 ? 9.617 -6.047 -26.219 1 81.88 14 THR B CA 1
ATOM 2641 C C . THR B 1 14 ? 10.672 -6.055 -25.109 1 81.88 14 THR B C 1
ATOM 2643 O O . THR B 1 14 ? 11.273 -7.094 -24.844 1 81.88 14 THR B O 1
ATOM 2646 N N . LEU B 1 15 ? 10.781 -4.875 -24.547 1 76 15 LEU B N 1
ATOM 2647 C CA . LEU B 1 15 ? 11.648 -4.758 -23.375 1 76 15 LEU B CA 1
ATOM 2648 C C . LEU B 1 15 ? 10.844 -4.375 -22.141 1 76 15 LEU B C 1
ATOM 2650 O O . LEU B 1 15 ? 11.422 -4.09 -21.094 1 76 15 LEU B O 1
ATOM 2654 N N . ASP B 1 16 ? 9.57 -4.422 -22.281 1 78.44 16 ASP B N 1
ATOM 2655 C CA . ASP B 1 16 ? 8.703 -4.078 -21.156 1 78.44 16 ASP B CA 1
ATOM 2656 C C . ASP B 1 16 ? 8.695 -5.188 -20.109 1 78.44 16 ASP B C 1
ATOM 2658 O O . ASP B 1 16 ? 8.203 -6.289 -20.375 1 78.44 16 ASP B O 1
ATOM 2662 N N . PRO B 1 17 ? 9.102 -4.891 -18.906 1 75.62 17 PRO B N 1
ATOM 2663 C CA . PRO B 1 17 ? 9.227 -5.945 -17.891 1 75.62 17 PRO B CA 1
ATOM 2664 C C . PRO B 1 17 ? 7.875 -6.543 -17.5 1 75.62 17 PRO B C 1
ATOM 2666 O O . PRO B 1 17 ? 7.777 -7.75 -17.266 1 75.62 17 PRO B O 1
ATOM 2669 N N . ALA B 1 18 ? 6.949 -5.77 -17.453 1 77.69 18 ALA B N 1
ATOM 2670 C CA . ALA B 1 18 ? 5.629 -6.273 -17.078 1 77.69 18 ALA B CA 1
ATOM 2671 C C . ALA B 1 18 ? 5.094 -7.254 -18.125 1 77.69 18 ALA B C 1
ATOM 2673 O O . ALA B 1 18 ? 4.508 -8.281 -17.766 1 77.69 18 ALA B O 1
ATOM 2674 N N . MET B 1 19 ? 5.352 -6.961 -19.312 1 80.62 19 MET B N 1
ATOM 2675 C CA . MET B 1 19 ? 4.914 -7.844 -20.391 1 80.62 19 MET B CA 1
ATOM 2676 C C . MET B 1 19 ? 5.699 -9.148 -20.375 1 80.62 19 MET B C 1
ATOM 2678 O O . MET B 1 19 ? 5.121 -10.227 -20.531 1 80.62 19 MET B O 1
ATOM 2682 N N . ILE B 1 20 ? 6.926 -9.008 -20.156 1 79 20 ILE B N 1
ATOM 2683 C CA . ILE B 1 20 ? 7.781 -10.188 -20.078 1 79 20 ILE B CA 1
ATOM 2684 C C . ILE B 1 20 ? 7.32 -11.086 -18.938 1 79 20 ILE B C 1
ATOM 2686 O O . ILE B 1 20 ? 7.195 -12.305 -19.109 1 79 20 ILE B O 1
ATOM 2690 N N . ASP B 1 21 ? 7 -10.422 -17.891 1 78.12 21 ASP B N 1
ATOM 2691 C CA . ASP B 1 21 ? 6.508 -11.164 -16.734 1 78.12 21 ASP B CA 1
ATOM 2692 C C . ASP B 1 21 ? 5.172 -11.836 -17.031 1 78.12 21 ASP B C 1
ATOM 2694 O O . ASP B 1 21 ? 4.957 -12.992 -16.672 1 78.12 21 ASP B O 1
ATOM 2698 N N . LEU B 1 22 ? 4.324 -11.141 -17.625 1 80.69 22 LEU B N 1
ATOM 2699 C CA . LEU B 1 22 ? 3.025 -11.695 -18 1 80.69 22 LEU B CA 1
ATOM 2700 C C . LEU B 1 22 ? 3.193 -12.914 -18.891 1 80.69 22 LEU B C 1
ATOM 2702 O O . LEU B 1 22 ? 2.582 -13.961 -18.656 1 80.69 22 LEU B O 1
ATOM 2706 N N . LEU B 1 23 ? 4.031 -12.812 -19.859 1 84.19 23 LEU B N 1
ATOM 2707 C CA . LEU B 1 23 ? 4.238 -13.922 -20.781 1 84.19 23 LEU B CA 1
ATOM 2708 C C . LEU B 1 23 ? 4.906 -15.102 -20.094 1 84.19 23 LEU B C 1
ATOM 2710 O O . LEU B 1 23 ? 4.602 -16.25 -20.391 1 84.19 23 LEU B O 1
ATOM 2714 N N . SER B 1 24 ? 5.754 -14.711 -19.188 1 80.25 24 SER B N 1
ATOM 2715 C CA . SER B 1 24 ? 6.348 -15.758 -18.359 1 80.25 24 SER B CA 1
ATOM 2716 C C . SER B 1 24 ? 5.281 -16.516 -17.578 1 80.25 24 SER B C 1
ATOM 2718 O O . SER B 1 24 ? 5.305 -17.734 -17.5 1 80.25 24 SER B O 1
ATOM 2720 N N . HIS B 1 25 ? 4.414 -15.789 -17.062 1 77.75 25 HIS B N 1
ATOM 2721 C CA . HIS B 1 25 ? 3.324 -16.406 -16.312 1 77.75 25 HIS B CA 1
ATOM 2722 C C . HIS B 1 25 ? 2.467 -17.281 -17.219 1 77.75 25 HIS B C 1
ATOM 2724 O O . HIS B 1 25 ? 2.064 -18.375 -16.812 1 77.75 25 HIS B O 1
ATOM 2730 N N . LEU B 1 26 ? 2.234 -16.844 -18.406 1 82.56 26 LEU B N 1
ATOM 2731 C CA . LEU B 1 26 ? 1.435 -17.625 -19.344 1 82.56 26 LEU B CA 1
ATOM 2732 C C . LEU B 1 26 ? 2.131 -18.938 -19.688 1 82.56 26 LEU B C 1
ATOM 2734 O O . LEU B 1 26 ? 1.471 -19.953 -19.891 1 82.56 26 LEU B O 1
ATOM 2738 N N . LEU B 1 27 ? 3.418 -18.922 -19.734 1 84 27 LEU B N 1
ATOM 2739 C CA . LEU B 1 27 ? 4.176 -20.141 -20 1 84 27 LEU B CA 1
ATOM 2740 C C . LEU B 1 27 ? 4.02 -21.141 -18.859 1 84 27 LEU B C 1
ATOM 2742 O O . LEU B 1 27 ? 3.844 -22.328 -19.109 1 84 27 LEU B O 1
ATOM 2746 N N . PHE B 1 28 ? 3.979 -20.594 -17.688 1 75.38 28 PHE B N 1
ATOM 2747 C CA . PHE B 1 28 ? 3.734 -21.453 -16.531 1 75.38 28 PHE B CA 1
ATOM 2748 C C . PHE B 1 28 ? 2.332 -22.047 -16.578 1 75.38 28 PHE B C 1
ATOM 2750 O O . PHE B 1 28 ? 2.145 -23.234 -16.344 1 75.38 28 PHE B O 1
ATOM 2757 N N . GLU B 1 29 ? 1.471 -21.219 -16.938 1 75.19 29 GLU B N 1
ATOM 2758 C CA . GLU B 1 29 ? 0.088 -21.688 -17.031 1 75.19 29 GLU B CA 1
ATOM 2759 C C . GLU B 1 29 ? -0.053 -22.766 -18.094 1 75.19 29 GLU B C 1
ATOM 2761 O O . GLU B 1 29 ? -0.894 -23.656 -17.969 1 75.19 29 GLU B O 1
ATOM 2766 N N . ALA B 1 30 ? 0.847 -22.703 -19.047 1 81.19 30 ALA B N 1
ATOM 2767 C CA . ALA B 1 30 ? 0.818 -23.688 -20.141 1 81.19 30 ALA B CA 1
ATOM 2768 C C . ALA B 1 30 ? 1.542 -24.969 -19.75 1 81.19 30 ALA B C 1
ATOM 2770 O O . ALA B 1 30 ? 1.628 -25.906 -20.531 1 81.19 30 ALA B O 1
ATOM 2771 N N . GLY B 1 31 ? 2.113 -24.953 -18.578 1 76.19 31 GLY B N 1
ATOM 2772 C CA . GLY B 1 31 ? 2.688 -26.203 -18.078 1 76.19 31 GLY B CA 1
ATOM 2773 C C . GLY B 1 31 ? 4.199 -26.141 -17.953 1 76.19 31 GLY B C 1
ATOM 2774 O O . GLY B 1 31 ? 4.84 -27.172 -17.703 1 76.19 31 GLY B O 1
ATOM 2775 N N . ALA B 1 32 ? 4.785 -24.953 -18.188 1 79.88 32 ALA B N 1
ATOM 2776 C CA . ALA B 1 32 ? 6.23 -24.844 -18 1 79.88 32 ALA B CA 1
ATOM 2777 C C . ALA B 1 32 ? 6.625 -25.109 -16.562 1 79.88 32 ALA B C 1
ATOM 2779 O O . ALA B 1 32 ? 5.938 -24.672 -15.633 1 79.88 32 ALA B O 1
ATOM 2780 N N . ILE B 1 33 ? 7.676 -25.797 -16.406 1 72.25 33 ILE B N 1
ATOM 2781 C CA . ILE B 1 33 ? 8.164 -26.094 -15.07 1 72.25 33 ILE B CA 1
ATOM 2782 C C . ILE B 1 33 ? 9.258 -25.109 -14.68 1 72.25 33 ILE B C 1
ATOM 2784 O O . ILE B 1 33 ? 9.742 -25.125 -13.547 1 72.25 33 ILE B O 1
ATOM 2788 N N . GLY B 1 34 ? 9.672 -24.266 -15.57 1 71.06 34 GLY B N 1
ATOM 2789 C CA . GLY B 1 34 ? 10.664 -23.203 -15.383 1 71.06 34 GLY B CA 1
ATOM 2790 C C . GLY B 1 34 ? 10.734 -22.234 -16.547 1 71.06 34 GLY B C 1
ATOM 2791 O O . GLY B 1 34 ? 10.547 -22.641 -17.703 1 71.06 34 GLY B O 1
ATOM 2792 N N . VAL B 1 35 ? 10.938 -20.984 -16.25 1 76 35 VAL B N 1
ATOM 2793 C CA . VAL B 1 35 ? 11.086 -19.984 -17.297 1 76 35 VAL B CA 1
ATOM 2794 C C . VAL B 1 35 ? 12.305 -19.109 -17.016 1 76 35 VAL B C 1
ATOM 2796 O O . VAL B 1 35 ? 12.5 -18.672 -15.875 1 76 35 VAL B O 1
ATOM 2799 N N . GLU B 1 36 ? 13.109 -18.938 -17.969 1 72.81 36 GLU B N 1
ATOM 2800 C CA . GLU B 1 36 ? 14.258 -18.031 -17.906 1 72.81 36 GLU B CA 1
ATOM 2801 C C . GLU B 1 36 ? 14.102 -16.875 -18.891 1 72.81 36 GLU B C 1
ATOM 2803 O O . GLU B 1 36 ? 13.555 -17.062 -19.984 1 72.81 36 GLU B O 1
ATOM 2808 N N . VAL B 1 37 ? 14.516 -15.734 -18.391 1 75.56 37 VAL B N 1
ATOM 2809 C CA . VAL B 1 37 ? 14.492 -14.57 -19.266 1 75.56 37 VAL B CA 1
ATOM 2810 C C . VAL B 1 37 ? 15.914 -14.258 -19.75 1 75.56 37 VAL B C 1
ATOM 2812 O O . VAL B 1 37 ? 16.844 -14.164 -18.938 1 75.56 37 VAL B O 1
ATOM 2815 N N . ASP B 1 38 ? 16.016 -14.227 -21.031 1 72.81 38 ASP B N 1
ATOM 2816 C CA . ASP B 1 38 ? 17.312 -13.891 -21.625 1 72.81 38 ASP B CA 1
ATOM 2817 C C . ASP B 1 38 ? 17.203 -12.648 -22.5 1 72.81 38 ASP B C 1
ATOM 2819 O O . ASP B 1 38 ? 16.156 -12.398 -23.109 1 72.81 38 ASP B O 1
ATOM 2823 N N . TYR B 1 39 ? 18.266 -11.812 -22.594 1 63.53 39 TYR B N 1
ATOM 2824 C CA . TYR B 1 39 ? 18.453 -10.672 -23.484 1 63.53 39 TYR B CA 1
ATOM 2825 C C . TYR B 1 39 ? 17.422 -9.578 -23.188 1 63.53 39 TYR B C 1
ATOM 2827 O O . TYR B 1 39 ? 16.969 -8.875 -24.094 1 63.53 39 TYR B O 1
ATOM 2835 N N . ALA B 1 40 ? 16.781 -9.68 -22.109 1 58 40 ALA B N 1
ATOM 2836 C CA . ALA B 1 40 ? 15.852 -8.625 -21.734 1 58 40 ALA B CA 1
ATOM 2837 C C . ALA B 1 40 ? 16.578 -7.457 -21.062 1 58 40 ALA B C 1
ATOM 2839 O O . ALA B 1 40 ? 16.703 -7.406 -19.844 1 58 40 ALA B O 1
ATOM 2840 N N . GLN B 1 41 ? 17.078 -6.547 -21.953 1 52.75 41 GLN B N 1
ATOM 2841 C CA . GLN B 1 41 ? 17.781 -5.367 -21.453 1 52.75 41 GLN B CA 1
ATOM 2842 C C . GLN B 1 41 ? 16.875 -4.531 -20.547 1 52.75 41 GLN B C 1
ATOM 2844 O O . GLN B 1 41 ? 15.711 -4.309 -20.859 1 52.75 41 GLN B O 1
ATOM 2849 N N . GLY B 1 42 ? 17.375 -4.027 -19.453 1 50.25 42 GLY B N 1
ATOM 2850 C CA . GLY B 1 42 ? 16.609 -3.189 -18.547 1 50.25 42 GLY B CA 1
ATOM 2851 C C . GLY B 1 42 ? 15.656 -3.98 -17.656 1 50.25 42 GLY B C 1
ATOM 2852 O O . GLY B 1 42 ? 15.164 -3.467 -16.656 1 50.25 42 GLY B O 1
ATOM 2853 N N . TYR B 1 43 ? 15.234 -5.125 -18.406 1 47.62 43 TYR B N 1
ATOM 2854 C CA . TYR B 1 43 ? 14.383 -5.977 -17.578 1 47.62 43 TYR B CA 1
ATOM 2855 C C . TYR B 1 43 ? 15.086 -6.352 -16.281 1 47.62 43 TYR B C 1
ATOM 2857 O O . TYR B 1 43 ? 14.477 -6.336 -15.203 1 47.62 43 TYR B O 1
ATOM 2865 N N . LEU B 1 44 ? 16.453 -6.602 -16.438 1 43.59 44 LEU B N 1
ATOM 2866 C CA . LEU B 1 44 ? 17.234 -7.094 -15.305 1 43.59 44 LEU B CA 1
ATOM 2867 C C . LEU B 1 44 ? 17.75 -5.941 -14.453 1 43.59 44 LEU B C 1
ATOM 2869 O O . LEU B 1 44 ? 18.25 -6.152 -13.344 1 43.59 44 LEU B O 1
ATOM 2873 N N . GLU B 1 45 ? 17.844 -4.883 -15.117 1 40.69 45 GLU B N 1
ATOM 2874 C CA . GLU B 1 45 ? 18.422 -3.807 -14.312 1 40.69 45 GLU B CA 1
ATOM 2875 C C . GLU B 1 45 ? 17.656 -3.629 -13 1 40.69 45 GLU B C 1
ATOM 2877 O O . GLU B 1 45 ? 18.266 -3.326 -11.969 1 40.69 45 GLU B O 1
ATOM 2882 N N . ASN B 1 46 ? 16.422 -3.299 -13.125 1 38.91 46 ASN B N 1
ATOM 2883 C CA . ASN B 1 46 ? 15.688 -3.023 -11.891 1 38.91 46 ASN B CA 1
ATOM 2884 C C . ASN B 1 46 ? 15.125 -4.301 -11.273 1 38.91 46 ASN B C 1
ATOM 2886 O O . ASN B 1 46 ? 14.383 -4.25 -10.289 1 38.91 46 ASN B O 1
ATOM 2890 N N . HIS B 1 47 ? 15.25 -5.336 -11.961 1 38 47 HIS B N 1
ATOM 2891 C CA . HIS B 1 47 ? 14.93 -6.668 -11.469 1 38 47 HIS B CA 1
ATOM 2892 C C . HIS B 1 47 ? 16.188 -7.523 -11.32 1 38 47 HIS B C 1
ATOM 2894 O O . HIS B 1 47 ? 16.938 -7.699 -12.281 1 38 47 HIS B O 1
ATOM 2900 N N . PRO B 1 48 ? 16.859 -7.57 -10.211 1 32.53 48 PRO B N 1
ATOM 2901 C CA . PRO B 1 48 ? 17.953 -8.547 -10.297 1 32.53 48 PRO B CA 1
ATOM 2902 C C . PRO B 1 48 ? 17.609 -9.734 -11.195 1 32.53 48 PRO B C 1
ATOM 2904 O O . PRO B 1 48 ? 16.453 -10.18 -11.227 1 32.53 48 PRO B O 1
ATOM 2907 N N . ASN B 1 49 ? 18.156 -9.789 -12.422 1 32.91 49 ASN B N 1
ATOM 2908 C CA . ASN B 1 49 ? 17.922 -11.039 -13.133 1 32.91 49 ASN B CA 1
ATOM 2909 C C . ASN B 1 49 ? 17.812 -12.227 -12.18 1 32.91 49 ASN B C 1
ATOM 2911 O O . ASN B 1 49 ? 18.188 -12.117 -11.008 1 32.91 49 ASN B O 1
ATOM 2915 N N . LEU B 1 50 ? 17.016 -13.148 -12.484 1 29.94 50 LEU B N 1
ATOM 2916 C CA . LEU B 1 50 ? 17 -14.383 -11.711 1 29.94 50 LEU B CA 1
ATOM 2917 C C . LEU B 1 50 ? 18.391 -14.719 -11.195 1 29.94 50 LEU B C 1
ATOM 2919 O O . LEU B 1 50 ? 18.547 -15.57 -10.312 1 29.94 50 LEU B O 1
ATOM 2923 N N . PHE B 1 51 ? 19.5 -14.266 -12.008 1 29.06 51 PHE B N 1
ATOM 2924 C CA . PHE B 1 51 ? 20.859 -14.727 -11.719 1 29.06 51 PHE B CA 1
ATOM 2925 C C . PHE B 1 51 ? 21.609 -13.68 -10.906 1 29.06 51 PHE B C 1
ATOM 2927 O O . PHE B 1 51 ? 22.828 -13.773 -10.758 1 29.06 51 PHE B O 1
ATOM 2934 N N . GLY B 1 52 ? 20.984 -12.812 -10.148 1 29.72 52 GLY B N 1
ATOM 2935 C CA . GLY B 1 52 ? 21.703 -11.969 -9.211 1 29.72 52 GLY 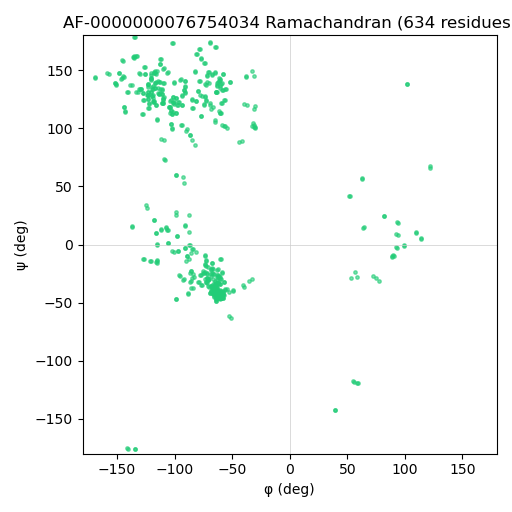B CA 1
ATOM 2936 C C . GLY B 1 52 ? 22.75 -11.094 -9.867 1 29.72 52 GLY B C 1
ATOM 2937 O O . GLY B 1 52 ? 23.562 -10.453 -9.188 1 29.72 52 GLY B O 1
ATOM 2938 N N . GLU B 1 53 ? 23.359 -11.461 -11.008 1 30.39 53 GLU B N 1
ATOM 2939 C CA . GLU B 1 53 ? 24.5 -10.734 -11.547 1 30.39 53 GLU B CA 1
ATOM 2940 C C . GLU B 1 53 ? 24.094 -9.344 -12.039 1 30.39 53 GLU B C 1
ATOM 2942 O O . GLU B 1 53 ? 22.984 -9.164 -12.555 1 30.39 53 GLU B O 1
ATOM 2947 N N . LEU B 1 54 ? 24.625 -8.289 -11.422 1 33.44 54 LEU B N 1
ATOM 2948 C CA . LEU B 1 54 ? 24.641 -6.965 -12.031 1 33.44 54 LEU B CA 1
ATOM 2949 C C . LEU B 1 54 ? 24.781 -7.062 -13.547 1 33.44 54 LEU B C 1
ATOM 2951 O O . LEU B 1 54 ? 25.672 -7.754 -14.039 1 33.44 54 LEU B O 1
ATOM 2955 N N . ALA B 1 55 ? 23.719 -6.891 -14.297 1 35.69 55 ALA B N 1
ATOM 2956 C CA . ALA B 1 55 ? 23.891 -6.969 -15.742 1 35.69 55 ALA B CA 1
ATOM 2957 C C . ALA B 1 55 ? 25.141 -6.207 -16.188 1 35.69 55 ALA B C 1
ATOM 2959 O O . ALA B 1 55 ? 25.297 -5.023 -15.875 1 35.69 55 ALA B O 1
ATOM 2960 N N . GLU B 1 56 ? 26.281 -6.746 -16.234 1 40.91 56 GLU B N 1
ATOM 2961 C CA . GLU B 1 56 ? 27.266 -6.148 -17.156 1 40.91 56 GLU B CA 1
ATOM 2962 C C . GLU B 1 56 ? 26.562 -5.531 -18.359 1 40.91 56 GLU B C 1
ATOM 2964 O O . GLU B 1 56 ? 25.547 -6.035 -18.828 1 40.91 56 GLU B O 1
ATOM 2969 N N . PRO B 1 57 ? 26.75 -4.152 -18.516 1 44.28 57 PRO B N 1
ATOM 2970 C CA . PRO B 1 57 ? 26.188 -3.652 -19.781 1 44.28 57 PRO B CA 1
ATOM 2971 C C . PRO B 1 57 ? 26.234 -4.691 -20.891 1 44.28 57 PRO B C 1
ATOM 2973 O O . PRO B 1 57 ? 27.25 -5.379 -21.062 1 44.28 57 PRO B O 1
ATOM 2976 N N . LEU B 1 58 ? 25.156 -5.305 -21.141 1 46.72 58 LEU B N 1
ATOM 2977 C CA . LEU B 1 58 ? 25.156 -6.27 -22.234 1 46.72 58 LEU B CA 1
ATOM 2978 C C . LEU B 1 58 ? 25.969 -5.758 -23.406 1 46.72 58 LEU B C 1
ATOM 2980 O O . LEU B 1 58 ? 25.953 -4.562 -23.719 1 46.72 58 LEU B O 1
ATOM 2984 N N . PRO B 1 59 ? 26.984 -6.414 -23.844 1 49.66 59 PRO B N 1
ATOM 2985 C CA . PRO B 1 59 ? 27.625 -6.027 -25.109 1 49.66 59 PRO B CA 1
ATOM 2986 C C . PRO B 1 59 ? 26.609 -5.586 -26.172 1 49.66 59 PRO B C 1
ATOM 2988 O O . PRO B 1 59 ? 25.453 -5.98 -26.125 1 49.66 59 PRO B O 1
ATOM 2991 N N . LYS B 1 60 ? 27.016 -4.609 -26.953 1 51.69 60 LYS B N 1
ATOM 2992 C CA . LYS B 1 60 ? 26.234 -3.996 -28.016 1 51.69 60 LYS B CA 1
ATOM 2993 C C . LYS B 1 60 ? 25.422 -5.043 -28.781 1 51.69 60 LYS B C 1
ATOM 2995 O O . LYS B 1 60 ? 24.281 -4.789 -29.172 1 51.69 60 LYS B O 1
ATOM 3000 N N . GLU B 1 61 ? 25.938 -6.184 -28.984 1 50.5 61 GLU B N 1
ATOM 3001 C CA . GLU B 1 61 ? 25.297 -7.277 -29.703 1 50.5 61 GLU B CA 1
ATOM 3002 C C . GLU B 1 61 ? 24.078 -7.797 -28.953 1 50.5 61 GLU B C 1
ATOM 3004 O O . GLU B 1 61 ? 23.078 -8.195 -29.562 1 50.5 61 GLU B O 1
ATOM 3009 N N . ARG B 1 62 ? 24.125 -7.844 -27.734 1 54.91 62 ARG B N 1
ATOM 3010 C CA . ARG B 1 62 ? 23.031 -8.336 -26.922 1 54.91 62 ARG B CA 1
ATOM 3011 C C . ARG B 1 62 ? 21.938 -7.289 -26.781 1 54.91 62 ARG B C 1
ATOM 3013 O O . ARG B 1 62 ? 20.75 -7.633 -26.656 1 54.91 62 ARG B O 1
ATOM 3020 N N . LEU B 1 63 ? 22.312 -6.02 -26.906 1 57.09 63 LEU B N 1
ATOM 3021 C CA . LEU B 1 63 ? 21.359 -4.914 -26.859 1 57.09 63 LEU B CA 1
ATOM 3022 C C . LEU B 1 63 ? 20.422 -4.949 -28.062 1 57.09 63 LEU B C 1
ATOM 3024 O O . LEU B 1 63 ? 19.281 -4.484 -27.969 1 57.09 63 LEU B O 1
ATOM 3028 N N . GLU B 1 64 ? 20.953 -5.57 -29.125 1 64.44 64 GLU B N 1
ATOM 3029 C CA . GLU B 1 64 ? 20.141 -5.598 -30.344 1 64.44 64 GLU B CA 1
ATOM 3030 C C . GLU B 1 64 ? 19.391 -6.922 -30.484 1 64.44 64 GLU B C 1
ATOM 3032 O O . GLU B 1 64 ? 18.719 -7.16 -31.484 1 64.44 64 GLU B O 1
ATOM 3037 N N . HIS B 1 65 ? 19.469 -7.734 -29.438 1 71.81 65 HIS B N 1
ATOM 3038 C CA . HIS B 1 65 ? 18.812 -9.039 -29.516 1 71.81 65 HIS B CA 1
ATOM 3039 C C . HIS B 1 65 ? 17.422 -8.977 -28.906 1 71.81 65 HIS B C 1
ATOM 3041 O O . HIS B 1 65 ? 17.188 -8.281 -27.922 1 71.81 65 HIS B O 1
ATOM 3047 N N . GLU B 1 66 ? 16.516 -9.734 -29.578 1 81.81 66 GLU B N 1
ATOM 3048 C CA . GLU B 1 66 ? 15.156 -9.836 -29.062 1 81.81 66 GLU B CA 1
ATOM 3049 C C . GLU B 1 66 ? 15.148 -10.477 -27.672 1 81.81 66 GLU B C 1
ATOM 3051 O O . GLU B 1 66 ? 16 -11.32 -27.359 1 81.81 66 GLU B O 1
ATOM 3056 N N . THR B 1 67 ? 14.297 -10.008 -26.875 1 85.38 67 THR B N 1
ATOM 3057 C CA . THR B 1 67 ? 14.086 -10.664 -25.578 1 85.38 67 THR B CA 1
ATOM 3058 C C . THR B 1 67 ? 13.664 -12.117 -25.781 1 85.38 67 THR B C 1
ATOM 3060 O O . THR B 1 67 ? 12.844 -12.422 -26.641 1 85.38 67 THR B O 1
ATOM 3063 N N . GLU B 1 68 ? 14.297 -13.055 -25.031 1 86.5 68 GLU B N 1
ATOM 3064 C CA . GLU B 1 68 ? 13.93 -14.469 -25.125 1 86.5 68 GLU B CA 1
ATOM 3065 C C . GLU B 1 68 ? 13.43 -14.992 -23.781 1 86.5 68 GLU B C 1
ATOM 3067 O O . GLU B 1 68 ? 14.055 -14.766 -22.75 1 86.5 68 GLU B O 1
ATOM 3072 N N . LEU B 1 69 ? 12.289 -15.594 -23.828 1 87.19 69 LEU B N 1
ATOM 3073 C CA . LEU B 1 69 ? 11.82 -16.422 -22.719 1 87.19 69 LEU B CA 1
ATOM 3074 C C . LEU B 1 69 ? 12.102 -17.891 -23 1 87.19 69 LEU B C 1
ATOM 3076 O O . LEU B 1 69 ? 11.672 -18.438 -24.031 1 87.19 69 LEU B O 1
ATOM 3080 N N . ILE B 1 70 ? 12.883 -18.5 -22.125 1 84.19 70 ILE B N 1
ATOM 3081 C CA . ILE B 1 70 ? 13.18 -19.922 -22.25 1 84.19 70 ILE B CA 1
ATOM 3082 C C . ILE B 1 70 ? 12.344 -20.719 -21.25 1 84.19 70 ILE B C 1
ATOM 3084 O O . ILE B 1 70 ? 12.562 -20.641 -20.047 1 84.19 70 ILE B O 1
ATOM 3088 N N . ALA B 1 71 ? 11.461 -21.469 -21.766 1 85.94 71 ALA B N 1
ATOM 3089 C CA . ALA B 1 71 ? 10.57 -22.266 -20.922 1 85.94 71 ALA B CA 1
ATOM 3090 C C . ALA B 1 71 ? 10.898 -23.75 -21.016 1 85.94 71 ALA B C 1
ATOM 3092 O O . ALA B 1 71 ? 11.211 -24.25 -22.094 1 85.94 71 ALA B O 1
ATOM 3093 N N . PHE B 1 72 ? 10.867 -24.406 -19.922 1 80.62 72 PHE B N 1
ATOM 3094 C CA . PHE B 1 72 ? 11.148 -25.844 -19.844 1 80.62 72 PHE B CA 1
ATOM 3095 C C . PHE B 1 72 ? 9.883 -26.625 -19.5 1 80.62 72 PHE B C 1
ATOM 3097 O O . PHE B 1 72 ? 9.102 -26.203 -18.641 1 80.62 72 PHE B O 1
ATOM 3104 N N . PHE B 1 73 ? 9.719 -27.672 -20.25 1 82.88 73 PHE B N 1
ATOM 3105 C CA . PHE B 1 73 ? 8.555 -28.531 -20.062 1 82.88 73 PHE B CA 1
ATOM 3106 C C . PHE B 1 73 ? 8.992 -29.984 -19.859 1 82.88 73 PHE B C 1
ATOM 3108 O O . PHE B 1 73 ? 10.023 -30.406 -20.375 1 82.88 73 PHE B O 1
ATOM 3115 N N . GLU B 1 74 ? 8.188 -30.688 -19.031 1 79.5 74 GLU B N 1
ATOM 3116 C CA . GLU B 1 74 ? 8.453 -32.125 -18.906 1 79.5 74 GLU B CA 1
ATOM 3117 C C . GLU B 1 74 ? 8.242 -32.844 -20.234 1 79.5 74 GLU B C 1
ATOM 3119 O O . GLU B 1 74 ? 9.023 -33.719 -20.609 1 79.5 74 GLU B O 1
ATOM 3124 N N . GLU B 1 75 ? 7.16 -32.438 -20.906 1 84.75 75 GLU B N 1
ATOM 3125 C CA . GLU B 1 75 ? 6.828 -32.969 -22.234 1 84.75 75 GLU B CA 1
ATOM 3126 C C . GLU B 1 75 ? 6.621 -31.812 -23.234 1 84.75 75 GLU B C 1
ATOM 3128 O O . GLU B 1 75 ? 6.273 -30.703 -22.828 1 84.75 75 GLU B O 1
ATOM 3133 N N . MET B 1 76 ? 6.871 -32.125 -24.438 1 89 76 MET B N 1
ATOM 3134 C CA . MET B 1 76 ? 6.703 -31.094 -25.469 1 89 76 MET B CA 1
ATOM 3135 C C . MET B 1 76 ? 5.266 -30.594 -25.5 1 89 76 MET B C 1
ATOM 3137 O O . MET B 1 76 ? 4.328 -31.375 -25.656 1 89 76 MET B O 1
ATOM 3141 N N . PRO B 1 77 ? 5.164 -29.266 -25.297 1 90.38 77 PRO B N 1
ATOM 3142 C CA . PRO B 1 77 ? 3.809 -28.703 -25.328 1 90.38 77 PRO B CA 1
ATOM 3143 C C . PRO B 1 77 ? 3.275 -28.562 -26.766 1 90.38 77 PRO B C 1
ATOM 3145 O O . PRO B 1 77 ? 4.039 -28.688 -27.719 1 90.38 77 PRO B O 1
ATOM 3148 N N . ASP B 1 78 ? 1.913 -28.453 -26.875 1 92.75 78 ASP B N 1
ATOM 3149 C CA . ASP B 1 78 ? 1.327 -28.062 -28.156 1 92.75 78 ASP B CA 1
ATOM 3150 C C . ASP B 1 78 ? 1.72 -26.641 -28.531 1 92.75 78 ASP B C 1
ATOM 3152 O O . ASP B 1 78 ? 1.148 -25.672 -28.016 1 92.75 78 ASP B O 1
ATOM 3156 N N . LEU B 1 79 ? 2.602 -26.531 -29.469 1 93.19 79 LEU B N 1
ATOM 3157 C CA . LEU B 1 79 ? 3.197 -25.234 -29.781 1 93.19 79 LEU B CA 1
ATOM 3158 C C . LEU B 1 79 ? 2.156 -24.297 -30.359 1 93.19 79 LEU B C 1
ATOM 3160 O O . LEU B 1 79 ? 2.211 -23.078 -30.141 1 93.19 79 LEU B O 1
ATOM 3164 N N . ASP B 1 80 ? 1.265 -24.812 -31.141 1 92.81 80 ASP B N 1
ATOM 3165 C CA . ASP B 1 80 ? 0.22 -23.969 -31.719 1 92.81 80 ASP B CA 1
ATOM 3166 C C . ASP B 1 80 ? -0.686 -23.406 -30.625 1 92.81 80 ASP B C 1
ATOM 3168 O O . ASP B 1 80 ? -1.014 -22.219 -30.656 1 92.81 80 ASP B O 1
ATOM 3172 N N . SER B 1 81 ? -1.04 -24.266 -29.75 1 92.31 81 SER B N 1
ATOM 3173 C CA . SER B 1 81 ? -1.858 -23.828 -28.625 1 92.31 81 SER B CA 1
ATOM 3174 C C . SER B 1 81 ? -1.11 -22.812 -27.766 1 92.31 81 SER B C 1
ATOM 3176 O O . SER B 1 81 ? -1.68 -21.797 -27.344 1 92.31 81 SER B O 1
ATOM 3178 N N . LEU B 1 82 ? 0.109 -23.109 -27.484 1 93.31 82 LEU B N 1
ATOM 3179 C CA . LEU B 1 82 ? 0.945 -22.219 -26.688 1 93.31 82 LEU B CA 1
ATOM 3180 C C . LEU B 1 82 ? 1.064 -20.844 -27.359 1 93.31 82 LEU B C 1
ATOM 3182 O O . LEU B 1 82 ? 0.904 -19.812 -26.703 1 93.31 82 LEU B O 1
ATOM 3186 N N . LYS B 1 83 ? 1.286 -20.875 -28.625 1 93.38 83 LYS B N 1
ATOM 3187 C CA . LYS B 1 83 ? 1.412 -19.625 -29.375 1 93.38 83 LYS B CA 1
ATOM 3188 C C . LYS B 1 83 ? 0.126 -18.812 -29.312 1 93.38 83 LYS B C 1
ATOM 3190 O O . LYS B 1 83 ? 0.167 -17.594 -29.094 1 93.38 83 LYS B O 1
ATOM 3195 N N . THR B 1 84 ? -0.924 -19.422 -29.484 1 91.56 84 THR B N 1
ATOM 3196 C CA . THR B 1 84 ? -2.223 -18.766 -29.422 1 91.56 84 THR B CA 1
ATOM 3197 C C . THR B 1 84 ? -2.457 -18.141 -28.047 1 91.56 84 THR B C 1
ATOM 3199 O O . THR B 1 84 ? -2.955 -17.016 -27.938 1 91.56 84 THR B O 1
ATOM 3202 N N . GLN B 1 85 ? -2.102 -18.875 -27.031 1 87.81 85 GLN B N 1
ATOM 3203 C CA . GLN B 1 85 ? -2.244 -18.375 -25.672 1 87.81 85 GLN B CA 1
ATOM 3204 C C . GLN B 1 85 ? -1.394 -17.141 -25.438 1 87.81 85 GLN B C 1
ATOM 3206 O O . GLN B 1 85 ? -1.87 -16.141 -24.875 1 87.81 85 GLN B O 1
ATOM 3211 N N . LEU B 1 86 ? -0.201 -17.188 -25.891 1 91.56 86 LEU B N 1
ATOM 3212 C CA . LEU B 1 86 ? 0.7 -16.047 -25.734 1 91.56 86 LEU B CA 1
ATOM 3213 C C . LEU B 1 86 ? 0.214 -14.844 -26.531 1 91.56 86 LEU B C 1
ATOM 3215 O O . LEU B 1 86 ? 0.2 -13.719 -26.031 1 91.56 86 LEU B O 1
ATOM 3219 N N . GLU B 1 87 ? -0.29 -15.102 -27.734 1 91 87 GLU B N 1
ATOM 3220 C CA . GLU B 1 87 ? -0.738 -14.047 -28.641 1 91 87 GLU B CA 1
ATOM 3221 C C . GLU B 1 87 ? -2.045 -13.422 -28.156 1 91 87 GLU B C 1
ATOM 3223 O O . GLU B 1 87 ? -2.416 -12.328 -28.594 1 91 87 GLU B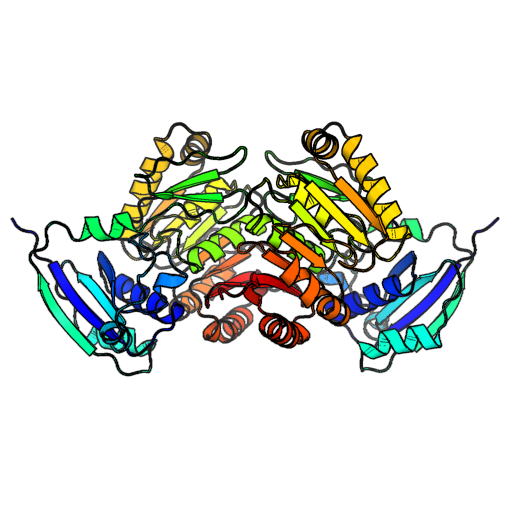 O 1
ATOM 3228 N N . SER B 1 88 ? -2.707 -14.094 -27.328 1 85.25 88 SER B N 1
ATOM 3229 C CA . SER B 1 88 ? -3.93 -13.539 -26.75 1 85.25 88 SER B CA 1
ATOM 3230 C C . SER B 1 88 ? -3.631 -12.336 -25.875 1 85.25 88 SER B C 1
ATOM 3232 O O . SER B 1 88 ? -4.5 -11.492 -25.641 1 85.25 88 SER B O 1
ATOM 3234 N N . GLN B 1 89 ? -2.42 -12.266 -25.344 1 82.56 89 GLN B N 1
ATOM 3235 C CA . GLN B 1 89 ? -2.043 -11.188 -24.438 1 82.56 89 GLN B CA 1
ATOM 3236 C C . GLN B 1 89 ? -0.952 -10.312 -25.047 1 82.56 89 GLN B C 1
ATOM 3238 O O . GLN B 1 89 ? -0.65 -9.234 -24.531 1 82.56 89 GLN B O 1
ATOM 3243 N N . TYR B 1 90 ? -0.382 -10.797 -26.062 1 86.56 90 TYR B N 1
ATOM 3244 C CA . TYR B 1 90 ? 0.727 -10.117 -26.719 1 86.56 90 TYR B CA 1
ATOM 3245 C C . TYR B 1 90 ? 0.466 -9.977 -28.219 1 86.56 90 TYR B C 1
ATOM 3247 O O . TYR B 1 90 ? 0.469 -10.969 -28.953 1 86.56 90 TYR B O 1
ATOM 3255 N N . SER B 1 91 ? 0.284 -8.719 -28.594 1 84.56 91 SER B N 1
ATOM 3256 C CA . SER B 1 91 ? -0.182 -8.477 -29.953 1 84.56 91 SER B CA 1
ATOM 3257 C C . SER B 1 91 ? 0.983 -8.43 -30.938 1 84.56 91 SER B C 1
ATOM 3259 O O . SER B 1 91 ? 0.792 -8.609 -32.156 1 84.56 91 SER B O 1
ATOM 3261 N N . ASP B 1 92 ? 2.172 -8.156 -30.531 1 88 92 ASP B N 1
ATOM 3262 C CA . ASP B 1 92 ? 3.324 -8.094 -31.422 1 88 92 ASP B CA 1
ATOM 3263 C C . ASP B 1 92 ? 3.766 -9.492 -31.859 1 88 92 ASP B C 1
ATOM 3265 O O . ASP B 1 92 ? 3.422 -10.477 -31.203 1 88 92 ASP B O 1
ATOM 3269 N N . PRO B 1 93 ? 4.434 -9.57 -32.969 1 87.69 93 PRO B N 1
ATOM 3270 C CA . PRO B 1 93 ? 4.891 -10.883 -33.469 1 87.69 93 PRO B CA 1
ATOM 3271 C C . PRO B 1 93 ? 5.832 -11.57 -32.469 1 87.69 93 PRO B C 1
ATOM 3273 O O . PRO B 1 93 ? 6.656 -10.906 -31.828 1 87.69 93 PRO B O 1
ATOM 3276 N N . LEU B 1 94 ? 5.582 -12.859 -32.25 1 92.38 94 LEU B N 1
ATOM 3277 C CA . LEU B 1 94 ? 6.492 -13.664 -31.438 1 92.38 94 LEU B CA 1
ATOM 3278 C C . LEU B 1 94 ? 6.863 -14.953 -32.156 1 92.38 94 LEU B C 1
ATOM 3280 O O . LEU B 1 94 ? 6.148 -15.391 -33.062 1 92.38 94 LEU B O 1
ATOM 3284 N N . ARG B 1 95 ? 8.094 -15.477 -31.984 1 93.38 95 ARG B N 1
ATOM 3285 C CA . ARG B 1 95 ? 8.594 -16.719 -32.562 1 93.38 95 ARG B CA 1
ATOM 3286 C C . ARG B 1 95 ? 8.836 -17.766 -31.484 1 93.38 95 ARG B C 1
ATOM 3288 O O . ARG B 1 95 ? 9.359 -17.453 -30.406 1 93.38 95 ARG B O 1
ATOM 3295 N N . LEU B 1 96 ? 8.367 -18.969 -31.781 1 94.88 96 LEU B N 1
ATOM 3296 C CA . LEU B 1 96 ? 8.617 -20.078 -30.875 1 94.88 96 LEU B CA 1
ATOM 3297 C C . LEU B 1 96 ? 9.586 -21.078 -31.5 1 94.88 96 LEU B C 1
ATOM 3299 O O . LEU B 1 96 ? 9.469 -21.422 -32.688 1 94.88 96 LEU B O 1
ATOM 3303 N N . GLU B 1 97 ? 10.594 -21.406 -30.75 1 93.44 97 GLU B N 1
ATOM 3304 C CA . GLU B 1 97 ? 11.492 -22.5 -31.125 1 93.44 97 GLU B CA 1
ATOM 3305 C C . GLU B 1 97 ? 11.547 -23.562 -30.031 1 93.44 97 GLU B C 1
ATOM 3307 O O . GLU B 1 97 ? 11.828 -23.25 -28.875 1 93.44 97 GLU B O 1
ATOM 3312 N N . ALA B 1 98 ? 11.258 -24.828 -30.453 1 93.19 98 ALA B N 1
ATOM 3313 C CA . ALA B 1 98 ? 11.227 -25.906 -29.469 1 93.19 98 ALA B CA 1
ATOM 3314 C C . ALA B 1 98 ? 12.359 -26.891 -29.703 1 93.19 98 ALA B C 1
ATOM 3316 O O . ALA B 1 98 ? 12.75 -27.141 -30.859 1 93.19 98 ALA B O 1
ATOM 3317 N N . SER B 1 99 ? 12.961 -27.344 -28.625 1 89.75 99 SER B N 1
ATOM 3318 C CA . SER B 1 99 ? 13.977 -28.391 -28.688 1 89.75 99 SER B CA 1
ATOM 3319 C C . SER B 1 99 ? 13.914 -29.297 -27.469 1 89.75 99 SER B C 1
ATOM 3321 O O . SER B 1 99 ? 13.289 -28.953 -26.469 1 89.75 99 SER B O 1
ATOM 3323 N N . GLU B 1 100 ? 14.453 -30.484 -27.609 1 86.19 100 GLU B N 1
ATOM 3324 C CA . GLU B 1 100 ? 14.633 -31.391 -26.469 1 86.19 100 GLU B CA 1
ATOM 3325 C C . GLU B 1 100 ? 16.031 -31.234 -25.859 1 86.19 100 GLU B C 1
ATOM 3327 O O . GLU B 1 100 ? 17.016 -31.094 -26.594 1 86.19 100 GLU B O 1
ATOM 3332 N N . ILE B 1 101 ? 16.047 -31.031 -24.609 1 78.69 101 ILE B N 1
ATOM 3333 C CA . ILE B 1 101 ? 17.359 -30.891 -23.969 1 78.69 101 ILE B CA 1
ATOM 3334 C C . ILE B 1 101 ? 17.531 -31.969 -22.906 1 78.69 101 ILE B C 1
ATOM 3336 O O . ILE B 1 101 ? 16.562 -32.406 -22.281 1 78.69 101 ILE B O 1
ATOM 3340 N N . GLU B 1 102 ? 18.781 -32.562 -22.766 1 68.5 102 GLU B N 1
ATOM 3341 C CA . GLU B 1 102 ? 19.156 -33.5 -21.719 1 68.5 102 GLU B CA 1
ATOM 3342 C C . GLU B 1 102 ? 19.766 -32.75 -20.516 1 68.5 102 GLU B C 1
ATOM 3344 O O . GLU B 1 102 ? 20.75 -32.031 -20.672 1 68.5 102 GLU B O 1
ATOM 3349 N N . ASN B 1 103 ? 19.062 -31.719 -19.953 1 58.91 103 ASN B N 1
ATOM 3350 C CA . ASN B 1 103 ? 19.828 -30.922 -18.984 1 58.91 103 ASN B CA 1
ATOM 3351 C C . ASN B 1 103 ? 19.484 -31.297 -17.547 1 58.91 103 ASN B C 1
ATOM 3353 O O . ASN B 1 103 ? 18.328 -31.219 -17.141 1 58.91 103 ASN B O 1
ATOM 3357 N N . GLU B 1 104 ? 20.5 -31.891 -16.781 1 55.16 104 GLU B N 1
ATOM 3358 C CA . GLU B 1 104 ? 20.453 -32.219 -15.367 1 55.16 104 GLU B CA 1
ATOM 3359 C C . GLU B 1 104 ? 20.297 -30.969 -14.508 1 55.16 104 GLU B C 1
ATOM 3361 O O . GLU B 1 104 ? 19.672 -31.016 -13.445 1 55.16 104 GLU B O 1
ATOM 3366 N N . ASN B 1 105 ? 20.812 -29.734 -14.914 1 58.59 105 ASN B N 1
ATOM 3367 C CA . ASN B 1 105 ? 20.969 -28.734 -13.867 1 58.59 105 ASN B CA 1
ATOM 3368 C C . ASN B 1 105 ? 20.219 -27.453 -14.203 1 58.59 105 ASN B C 1
ATOM 3370 O O . ASN B 1 105 ? 20.672 -26.359 -13.898 1 58.59 105 ASN B O 1
ATOM 3374 N N . TRP B 1 106 ? 19.156 -27.562 -14.883 1 57.84 106 TRP B N 1
ATOM 3375 C CA . TRP B 1 106 ? 18.469 -26.312 -15.188 1 57.84 106 TRP B CA 1
ATOM 3376 C C . TRP B 1 106 ? 17.906 -25.672 -13.922 1 57.84 106 TRP B C 1
ATOM 3378 O O . TRP B 1 106 ? 17.781 -24.453 -13.836 1 57.84 106 TRP B O 1
ATOM 3388 N N . GLN B 1 107 ? 17.547 -26.438 -12.914 1 59.72 107 GLN B N 1
ATOM 3389 C CA . GLN B 1 107 ? 16.969 -25.938 -11.664 1 59.72 107 GLN B CA 1
ATOM 3390 C C . GLN B 1 107 ? 17.969 -25.062 -10.906 1 59.72 107 GLN B C 1
ATOM 3392 O O . GLN B 1 107 ? 17.578 -24.094 -10.25 1 59.72 107 GLN B O 1
ATOM 3397 N N . GLU B 1 108 ? 19.266 -25.453 -11.039 1 58.16 108 GLU B N 1
ATOM 3398 C CA . GLU B 1 108 ? 20.266 -24.719 -10.266 1 58.16 108 GLU B CA 1
ATOM 3399 C C . GLU B 1 108 ? 20.344 -23.266 -10.703 1 58.16 108 GLU B C 1
ATOM 3401 O O . GLU B 1 108 ? 20.578 -22.375 -9.883 1 58.16 108 GLU B O 1
ATOM 3406 N N . ASN B 1 109 ? 20.125 -23.094 -11.883 1 57.28 109 ASN B N 1
ATOM 3407 C CA . ASN B 1 109 ? 20.328 -21.734 -12.406 1 57.28 109 ASN B CA 1
ATOM 3408 C C . ASN B 1 109 ? 19.25 -20.781 -11.922 1 57.28 109 ASN B C 1
ATOM 3410 O O . ASN B 1 109 ? 19.531 -19.625 -11.609 1 57.28 109 ASN B O 1
ATOM 3414 N N . TRP B 1 110 ? 18.109 -21.312 -11.758 1 57.41 110 TRP B N 1
ATOM 3415 C CA . TRP B 1 110 ? 17.062 -20.375 -11.383 1 57.41 110 TRP B CA 1
ATOM 3416 C C . TRP B 1 110 ? 17.078 -20.109 -9.883 1 57.41 110 TRP B C 1
ATOM 3418 O O . TRP B 1 110 ? 16.703 -19.016 -9.438 1 57.41 110 TRP B O 1
ATOM 3428 N N . LYS B 1 111 ? 17.531 -21.047 -9.117 1 62.03 111 LYS B N 1
ATOM 3429 C CA . LYS B 1 111 ? 17.578 -20.922 -7.66 1 62.03 111 LYS B CA 1
ATOM 3430 C C . LYS B 1 111 ? 18.5 -19.766 -7.242 1 62.03 111 LYS B C 1
ATOM 3432 O O . LYS B 1 111 ? 18.219 -19.062 -6.273 1 62.03 111 LYS B O 1
ATOM 3437 N N . VAL B 1 112 ? 19.484 -19.578 -7.984 1 56.84 112 VAL B N 1
ATOM 3438 C CA . VAL B 1 112 ? 20.484 -18.578 -7.641 1 56.84 112 VAL B CA 1
ATOM 3439 C C . VAL B 1 112 ? 19.875 -17.188 -7.734 1 56.84 112 VAL B C 1
ATOM 3441 O O . VAL B 1 112 ? 20.266 -16.266 -7.004 1 56.84 112 VAL B O 1
ATOM 3444 N N . ASN B 1 113 ? 18.781 -17.109 -8.359 1 62.84 113 ASN B N 1
ATOM 3445 C CA . ASN B 1 113 ? 18.234 -15.773 -8.586 1 62.84 113 ASN B CA 1
ATOM 3446 C C . ASN B 1 113 ? 17.047 -15.5 -7.668 1 62.84 113 ASN B C 1
ATOM 3448 O O . ASN B 1 113 ? 16.469 -14.398 -7.688 1 62.84 113 ASN B O 1
ATOM 3452 N N . TYR B 1 114 ? 16.797 -16.453 -6.895 1 71.12 114 TYR B N 1
ATOM 3453 C CA . TYR B 1 114 ? 15.719 -16.266 -5.934 1 71.12 114 TYR B CA 1
ATOM 3454 C C . TYR B 1 114 ? 16.25 -15.773 -4.598 1 71.12 114 TYR B C 1
ATOM 3456 O O . TYR B 1 114 ? 16.906 -16.516 -3.865 1 71.12 114 TYR B O 1
ATOM 3464 N N . LYS B 1 115 ? 16.109 -14.414 -4.273 1 80.81 115 LYS B N 1
ATOM 3465 C CA . LYS B 1 115 ? 16.625 -13.773 -3.074 1 80.81 115 LYS B CA 1
ATOM 3466 C C . LYS B 1 115 ? 15.5 -13.328 -2.15 1 80.81 115 LYS B C 1
ATOM 3468 O O . LYS B 1 115 ? 14.344 -13.219 -2.576 1 80.81 115 LYS B O 1
ATOM 3473 N N . PRO B 1 116 ? 15.891 -13.141 -0.891 1 89.94 116 PRO B N 1
ATOM 3474 C CA . PRO B 1 116 ? 14.883 -12.609 0.03 1 89.94 116 PRO B CA 1
ATOM 3475 C C . PRO B 1 116 ? 14.281 -11.297 -0.451 1 89.94 116 PRO B C 1
ATOM 3477 O O . PRO B 1 116 ? 14.992 -10.453 -1.003 1 89.94 116 PRO B O 1
ATOM 3480 N N . GLU B 1 117 ? 13.047 -11.242 -0.373 1 90.5 117 GLU B N 1
ATOM 3481 C CA . GLU B 1 117 ? 12.336 -10.023 -0.739 1 90.5 117 GLU B CA 1
ATOM 3482 C C . GLU B 1 117 ? 11.633 -9.414 0.47 1 90.5 117 GLU B C 1
ATOM 3484 O O . GLU B 1 117 ? 10.648 -9.969 0.971 1 90.5 117 GLU B O 1
ATOM 3489 N N . ARG B 1 118 ? 12.195 -8.289 0.928 1 94.12 118 ARG B N 1
ATOM 3490 C CA . ARG B 1 118 ? 11.516 -7.539 1.981 1 94.12 118 ARG B CA 1
ATOM 3491 C C . ARG B 1 118 ? 10.352 -6.734 1.417 1 94.12 118 ARG B C 1
ATOM 3493 O O . ARG B 1 118 ? 10.555 -5.734 0.729 1 94.12 118 ARG B O 1
ATOM 3500 N N . ILE B 1 119 ? 9.141 -7.082 1.714 1 95.75 119 ILE B N 1
ATOM 3501 C CA . ILE B 1 119 ? 7.953 -6.504 1.104 1 95.75 119 ILE B CA 1
ATOM 3502 C C . ILE B 1 119 ? 7.516 -5.27 1.894 1 95.75 119 ILE B C 1
ATOM 3504 O O . ILE B 1 119 ? 7.098 -4.27 1.311 1 95.75 119 ILE B O 1
ATOM 3508 N N . SER B 1 120 ? 7.543 -5.32 3.172 1 97 120 SER B N 1
ATOM 3509 C CA . SER B 1 120 ? 7.234 -4.215 4.074 1 97 120 SER B CA 1
ATOM 3510 C C . SER B 1 120 ? 8.164 -4.215 5.281 1 97 120 SER B C 1
ATOM 3512 O O . SER B 1 120 ? 9.141 -4.965 5.324 1 97 120 SER B O 1
ATOM 3514 N N . ARG B 1 121 ? 7.902 -3.32 6.199 1 96.69 121 ARG B N 1
ATOM 3515 C CA . ARG B 1 121 ? 8.648 -3.287 7.453 1 96.69 121 ARG B CA 1
ATOM 3516 C C . ARG B 1 121 ? 8.523 -4.609 8.203 1 96.69 121 ARG B C 1
ATOM 3518 O O . ARG B 1 121 ? 9.461 -5.039 8.875 1 96.69 121 ARG B O 1
ATOM 3525 N N . TYR B 1 122 ? 7.414 -5.371 7.926 1 96.25 122 TYR B N 1
ATOM 3526 C CA . TYR B 1 122 ? 7.078 -6.461 8.836 1 96.25 122 TYR B CA 1
ATOM 3527 C C . TYR B 1 122 ? 7.062 -7.797 8.109 1 96.25 122 TYR B C 1
ATOM 3529 O O . TYR B 1 122 ? 7.059 -8.859 8.742 1 96.25 122 TYR B O 1
ATOM 3537 N N . LEU B 1 123 ? 7.055 -7.824 6.781 1 96.56 123 LEU B N 1
ATOM 3538 C CA . LEU B 1 123 ? 6.875 -9.078 6.051 1 96.56 123 LEU B CA 1
ATOM 3539 C C . LEU B 1 123 ? 7.992 -9.281 5.035 1 96.56 123 LEU B C 1
ATOM 3541 O O . LEU B 1 123 ? 8.258 -8.398 4.215 1 96.56 123 LEU B O 1
ATOM 3545 N N . THR B 1 124 ? 8.672 -10.383 5.117 1 96.06 124 THR B N 1
ATOM 3546 C CA . THR B 1 124 ? 9.719 -10.773 4.176 1 96.06 124 THR B CA 1
ATOM 3547 C C . THR B 1 124 ? 9.492 -12.188 3.668 1 96.06 124 THR B C 1
ATOM 3549 O O . THR B 1 124 ? 9.125 -13.078 4.438 1 96.06 124 THR B O 1
ATOM 3552 N N . ILE B 1 125 ? 9.594 -12.422 2.396 1 93.44 125 ILE B N 1
ATOM 3553 C CA . ILE B 1 125 ? 9.57 -13.742 1.791 1 93.44 125 ILE B CA 1
ATOM 3554 C C . ILE B 1 125 ? 10.992 -14.211 1.504 1 93.44 125 ILE B C 1
ATOM 3556 O O . ILE B 1 125 ? 11.773 -13.484 0.875 1 93.44 125 ILE B O 1
ATOM 3560 N N . VAL B 1 126 ? 11.328 -15.352 1.981 1 92.38 126 VAL B N 1
ATOM 3561 C CA . VAL B 1 126 ? 12.703 -15.844 1.916 1 92.38 126 VAL B CA 1
ATOM 3562 C C . VAL B 1 126 ? 12.727 -17.234 1.296 1 92.38 126 VAL B C 1
ATOM 3564 O O . VAL B 1 126 ? 11.93 -18.094 1.667 1 92.38 126 VAL B O 1
ATOM 3567 N N . PRO B 1 127 ? 13.602 -17.484 0.283 1 88.44 127 PRO B N 1
ATOM 3568 C CA . PRO B 1 127 ? 13.781 -18.875 -0.169 1 88.44 127 PRO B CA 1
ATOM 3569 C C . PRO B 1 127 ? 14.234 -19.812 0.953 1 88.44 127 PRO B C 1
ATOM 3571 O O . PRO B 1 127 ? 15.031 -19.422 1.806 1 88.44 127 PRO B O 1
ATOM 3574 N N . ILE B 1 128 ? 13.844 -21.016 0.954 1 88.69 128 ILE B N 1
ATOM 3575 C CA . ILE B 1 128 ? 14.078 -21.953 2.049 1 88.69 128 ILE B CA 1
ATOM 3576 C C . ILE B 1 128 ? 15.57 -22.25 2.168 1 88.69 128 ILE B C 1
ATOM 3578 O O . ILE B 1 128 ? 16.031 -22.703 3.217 1 88.69 128 ILE B O 1
ATOM 3582 N N . TRP B 1 129 ? 16.359 -22.031 1.101 1 85.44 129 TRP B N 1
ATOM 3583 C CA . TRP B 1 129 ? 17.766 -22.375 1.122 1 85.44 129 TRP B CA 1
ATOM 3584 C C . TRP B 1 129 ? 18.625 -21.203 1.602 1 85.44 129 TRP B C 1
ATOM 3586 O O . TRP B 1 129 ? 19.844 -21.312 1.708 1 85.44 129 TRP B O 1
ATOM 3596 N N . GLU B 1 130 ? 18.016 -20.031 1.876 1 87.75 130 GLU B N 1
ATOM 3597 C CA . GLU B 1 130 ? 18.734 -18.844 2.344 1 87.75 130 GLU B CA 1
ATOM 3598 C C . GLU B 1 130 ? 18.797 -18.797 3.867 1 87.75 130 GLU B C 1
ATOM 3600 O O . GLU B 1 130 ? 17.812 -19.141 4.543 1 87.75 130 GLU B O 1
ATOM 3605 N N . ASP B 1 131 ? 19.922 -18.375 4.355 1 89.44 131 ASP B N 1
ATOM 3606 C CA . ASP B 1 131 ? 20.062 -18.062 5.773 1 89.44 131 ASP B CA 1
ATOM 3607 C C . ASP B 1 131 ? 19.719 -16.594 6.043 1 89.44 131 ASP B C 1
ATOM 3609 O O . ASP B 1 131 ? 20.562 -15.711 5.816 1 89.44 131 ASP B O 1
ATOM 3613 N N . TYR B 1 132 ? 18.594 -16.328 6.449 1 92.88 132 TYR B N 1
ATOM 3614 C CA . TYR B 1 132 ? 18.094 -14.984 6.656 1 92.88 132 TYR B CA 1
ATOM 3615 C C . TYR B 1 132 ? 17.859 -14.703 8.141 1 92.88 132 TYR B C 1
ATOM 3617 O O . TYR B 1 132 ? 17.297 -15.531 8.852 1 92.88 132 TYR B O 1
ATOM 3625 N N . GLN B 1 133 ? 18.391 -13.578 8.609 1 92.19 133 GLN B N 1
ATOM 3626 C CA . GLN B 1 133 ? 18.188 -13.156 9.992 1 92.19 133 GLN B CA 1
ATOM 3627 C C . GLN B 1 133 ? 17.078 -12.102 10.086 1 92.19 133 GLN B C 1
ATOM 3629 O O . GLN B 1 133 ? 17.25 -10.969 9.641 1 92.19 133 GLN B O 1
ATOM 3634 N N . ALA B 1 134 ? 16.031 -12.461 10.688 1 92.5 134 ALA B N 1
ATOM 3635 C CA . ALA B 1 134 ? 14.883 -11.57 10.828 1 92.5 134 ALA B CA 1
ATOM 3636 C C . ALA B 1 134 ? 15.18 -10.445 11.812 1 92.5 134 ALA B C 1
ATOM 3638 O O . ALA B 1 134 ? 15.891 -10.648 12.797 1 92.5 134 ALA B O 1
ATOM 3639 N N . GLN B 1 135 ? 14.648 -9.258 11.578 1 90.38 135 GLN B N 1
ATOM 3640 C CA . GLN B 1 135 ? 14.641 -8.172 12.555 1 90.38 135 GLN B CA 1
ATOM 3641 C C . GLN B 1 135 ? 13.508 -8.352 13.562 1 90.38 135 GLN B C 1
ATOM 3643 O O . GLN B 1 135 ? 12.594 -9.148 13.344 1 90.38 135 GLN B O 1
ATOM 3648 N N . ALA B 1 136 ? 13.672 -7.594 14.648 1 85.19 136 ALA B N 1
ATOM 3649 C CA . ALA B 1 136 ? 12.617 -7.664 15.656 1 85.19 136 ALA B CA 1
ATOM 3650 C C . ALA B 1 136 ? 11.258 -7.301 15.062 1 85.19 136 ALA B C 1
ATOM 3652 O O . ALA B 1 136 ? 11.117 -6.266 14.406 1 85.19 136 ALA B O 1
ATOM 3653 N N . GLY B 1 137 ? 10.289 -8.219 15.219 1 87.12 137 GLY B N 1
ATOM 3654 C CA . GLY B 1 137 ? 8.93 -7.949 14.766 1 87.12 137 GLY B CA 1
ATOM 3655 C C . GLY B 1 137 ? 8.688 -8.383 13.336 1 87.12 137 GLY B C 1
ATOM 3656 O O . GLY B 1 137 ? 7.547 -8.352 12.859 1 87.12 137 GLY B O 1
ATOM 3657 N N . GLU B 1 138 ? 9.734 -8.75 12.633 1 93 138 GLU B N 1
ATOM 3658 C CA . GLU B 1 138 ? 9.641 -9.148 11.234 1 93 138 GLU B CA 1
ATOM 3659 C C . GLU B 1 138 ? 9.07 -10.555 11.094 1 93 138 GLU B C 1
ATOM 3661 O O . GLU B 1 138 ? 9.531 -11.484 11.773 1 93 138 GLU B O 1
ATOM 3666 N N . GLN B 1 139 ? 8.055 -10.711 10.289 1 94.62 139 GLN B N 1
ATOM 3667 C CA . GLN B 1 139 ? 7.516 -12.016 9.922 1 94.62 139 GLN B CA 1
ATOM 3668 C C . GLN B 1 139 ? 8.141 -12.523 8.633 1 94.62 139 GLN B C 1
ATOM 3670 O O . GLN B 1 139 ? 8.008 -11.898 7.578 1 94.62 139 GLN B O 1
ATOM 3675 N N . VAL B 1 140 ? 8.781 -13.664 8.766 1 95.5 140 VAL B N 1
ATOM 3676 C CA . VAL B 1 140 ? 9.516 -14.203 7.629 1 95.5 140 VAL B CA 1
ATOM 3677 C C . VAL B 1 140 ? 8.812 -15.461 7.113 1 95.5 140 VAL B C 1
ATOM 3679 O O . VAL B 1 140 ? 8.625 -16.422 7.859 1 95.5 140 VAL B O 1
ATOM 3682 N N . ILE B 1 141 ? 8.422 -15.5 5.902 1 95.31 141 ILE B N 1
ATOM 3683 C CA . ILE B 1 141 ? 7.805 -16.641 5.242 1 95.31 141 ILE B CA 1
ATOM 3684 C C . ILE B 1 141 ? 8.812 -17.312 4.316 1 95.31 141 ILE B C 1
ATOM 3686 O O . ILE B 1 141 ? 9.328 -16.688 3.385 1 95.31 141 ILE B O 1
ATOM 3690 N N . TYR B 1 142 ? 9.086 -18.516 4.613 1 92.62 142 TYR B N 1
ATOM 3691 C CA . TYR B 1 142 ? 10.016 -19.281 3.793 1 92.62 142 TYR B CA 1
ATOM 3692 C C . TYR B 1 142 ? 9.281 -20.047 2.697 1 92.62 142 TYR B C 1
ATOM 3694 O O . TYR B 1 142 ? 8.258 -20.688 2.957 1 92.62 142 TYR B O 1
ATOM 3702 N N . LEU B 1 143 ? 9.836 -19.922 1.504 1 90.12 143 LEU B N 1
ATOM 3703 C CA . LEU B 1 143 ? 9.133 -20.5 0.361 1 90.12 143 LEU B CA 1
ATOM 3704 C C . LEU B 1 143 ? 10.109 -21.219 -0.575 1 90.12 143 LEU B C 1
ATOM 3706 O O . LEU B 1 143 ? 11.211 -20.719 -0.825 1 90.12 143 LEU B O 1
ATOM 3710 N N . ASP B 1 144 ? 9.695 -22.297 -0.983 1 83.81 144 ASP B N 1
ATOM 3711 C CA . ASP B 1 144 ? 10.242 -22.906 -2.188 1 83.81 144 ASP B CA 1
ATOM 3712 C C . ASP B 1 144 ? 9.289 -22.734 -3.371 1 83.81 144 ASP B C 1
ATOM 3714 O O . ASP B 1 144 ? 8.227 -23.359 -3.414 1 83.81 144 ASP B O 1
ATOM 3718 N N . PRO B 1 145 ? 9.703 -21.797 -4.203 1 70.88 145 PRO B N 1
ATOM 3719 C CA . PRO B 1 145 ? 8.758 -21.562 -5.293 1 70.88 145 PRO B CA 1
ATOM 3720 C C . PRO B 1 145 ? 8.516 -22.812 -6.145 1 70.88 145 PRO B C 1
ATOM 3722 O O . PRO B 1 145 ? 7.469 -22.938 -6.785 1 70.88 145 PRO B O 1
ATOM 3725 N N . GLY B 1 146 ? 9.375 -23.797 -5.93 1 63.53 146 GLY B N 1
ATOM 3726 C CA . GLY B 1 146 ? 9.211 -25.016 -6.711 1 63.53 146 GLY B CA 1
ATOM 3727 C C . GLY B 1 146 ? 8.828 -24.75 -8.156 1 63.53 146 GLY B C 1
ATOM 3728 O O . GLY B 1 146 ? 9.375 -23.844 -8.789 1 63.53 146 GLY B O 1
ATOM 3729 N N . LEU B 1 147 ? 7.996 -25.547 -8.695 1 56.06 147 LEU B N 1
ATOM 3730 C CA . LEU B 1 147 ? 7.523 -25.5 -10.07 1 56.06 147 LEU B CA 1
ATOM 3731 C C . LEU B 1 147 ? 6.262 -24.656 -10.188 1 56.06 147 LEU B C 1
ATOM 3733 O O . LEU B 1 147 ? 5.555 -24.719 -11.195 1 56.06 147 LEU B O 1
ATOM 3737 N N . ALA B 1 148 ? 6.047 -23.875 -9.172 1 56.12 148 ALA B N 1
ATOM 3738 C CA . ALA B 1 148 ? 4.801 -23.109 -9.172 1 56.12 148 ALA B CA 1
ATOM 3739 C C . ALA B 1 148 ? 5.078 -21.609 -9.203 1 56.12 148 ALA B C 1
ATOM 3741 O O . ALA B 1 148 ? 6.172 -21.172 -8.844 1 56.12 148 ALA B O 1
ATOM 3742 N N . PHE B 1 149 ? 4.105 -20.891 -9.852 1 59.28 149 PHE B N 1
ATOM 3743 C CA . PHE B 1 149 ? 4.176 -19.438 -9.812 1 59.28 149 PHE B CA 1
ATOM 3744 C C . PHE B 1 149 ? 4.094 -18.922 -8.375 1 59.28 149 PHE B C 1
ATOM 3746 O O . PHE B 1 149 ? 3.422 -19.531 -7.535 1 59.28 149 PHE B O 1
ATOM 3753 N N . GLY B 1 150 ? 4.887 -17.875 -8.094 1 62 150 GLY B N 1
ATOM 3754 C CA . GLY B 1 150 ? 4.852 -17.172 -6.816 1 62 150 GLY B CA 1
ATOM 3755 C C . GLY B 1 150 ? 6.188 -17.172 -6.098 1 62 150 GLY B C 1
ATOM 3756 O O . GLY B 1 150 ? 6.395 -17.953 -5.16 1 62 150 GLY B O 1
ATOM 3757 N N . THR B 1 151 ? 7.191 -16.516 -6.645 1 59.38 151 THR B N 1
ATOM 3758 C CA . THR B 1 151 ? 8.516 -16.438 -6.039 1 59.38 151 THR B CA 1
ATOM 3759 C C . THR B 1 151 ? 8.594 -15.266 -5.07 1 59.38 151 THR B C 1
ATOM 3761 O O . THR B 1 151 ? 9.602 -15.086 -4.383 1 59.38 151 THR B O 1
ATOM 3764 N N . GLY B 1 152 ? 7.562 -14.789 -4.5 1 62.03 152 GLY B N 1
ATOM 3765 C CA . GLY B 1 152 ? 7.582 -13.633 -3.615 1 62.03 152 GLY B CA 1
ATOM 3766 C C . GLY B 1 152 ? 8.164 -12.391 -4.27 1 62.03 152 GLY B C 1
ATOM 3767 O O . GLY B 1 152 ? 7.824 -11.266 -3.891 1 62.03 152 GLY B O 1
ATOM 3768 N N . ASN B 1 153 ? 8.938 -12.547 -5.23 1 68.81 153 ASN B N 1
ATOM 3769 C CA . ASN B 1 153 ? 9.648 -11.406 -5.805 1 68.81 153 ASN B CA 1
ATOM 3770 C C . ASN B 1 153 ? 8.844 -10.758 -6.926 1 68.81 153 ASN B C 1
ATOM 3772 O O . ASN B 1 153 ? 9.148 -9.633 -7.34 1 68.81 153 ASN B O 1
ATOM 3776 N N . HIS B 1 154 ? 7.93 -11.375 -7.344 1 79.88 154 HIS B N 1
ATOM 3777 C CA . HIS B 1 154 ? 7.125 -10.781 -8.406 1 79.88 154 HIS B CA 1
ATOM 3778 C C . HIS B 1 154 ? 6.301 -9.609 -7.875 1 79.88 154 HIS B C 1
ATOM 3780 O O . HIS B 1 154 ? 5.715 -9.695 -6.793 1 79.88 154 HIS B O 1
ATOM 3786 N N . PRO B 1 155 ? 6.188 -8.492 -8.625 1 88.25 155 PRO B N 1
ATOM 3787 C CA . PRO B 1 155 ? 5.449 -7.316 -8.164 1 88.25 155 PRO B CA 1
ATOM 3788 C C . PRO B 1 155 ? 4 -7.633 -7.805 1 88.25 155 PRO B C 1
ATOM 3790 O O . PRO B 1 155 ? 3.449 -7.047 -6.867 1 88.25 155 PRO B O 1
ATOM 3793 N N . THR B 1 156 ? 3.367 -8.625 -8.516 1 90.19 156 THR B N 1
ATOM 3794 C CA . THR B 1 156 ? 1.967 -8.922 -8.234 1 90.19 156 THR B CA 1
ATOM 3795 C C . THR B 1 156 ? 1.816 -9.602 -6.879 1 90.19 156 THR B C 1
ATOM 3797 O O . THR B 1 156 ? 0.827 -9.383 -6.176 1 90.19 156 THR B O 1
ATOM 3800 N N . THR B 1 157 ? 2.805 -10.453 -6.543 1 91.12 157 THR B N 1
ATOM 3801 C CA . THR B 1 157 ? 2.787 -11.047 -5.211 1 91.12 157 THR B CA 1
ATOM 3802 C C . THR B 1 157 ? 2.98 -9.984 -4.137 1 91.12 157 THR B C 1
ATOM 3804 O O . THR B 1 157 ? 2.283 -9.984 -3.121 1 91.12 157 THR B O 1
ATOM 3807 N N . GLN B 1 158 ? 3.9 -9.023 -4.402 1 94.12 158 GLN B N 1
ATOM 3808 C CA . GLN B 1 158 ? 4.125 -7.926 -3.471 1 94.12 158 GLN B CA 1
ATOM 3809 C C . GLN B 1 158 ? 2.842 -7.137 -3.232 1 94.12 158 GLN B C 1
ATOM 3811 O O . GLN B 1 158 ? 2.51 -6.812 -2.092 1 94.12 158 GLN B O 1
ATOM 3816 N N . LEU B 1 159 ? 2.145 -6.883 -4.309 1 97.12 159 LEU B N 1
ATOM 3817 C CA . LEU B 1 159 ? 0.9 -6.129 -4.223 1 97.12 159 LEU B CA 1
ATOM 3818 C C . LEU B 1 159 ? -0.133 -6.875 -3.383 1 97.12 159 LEU B C 1
ATOM 3820 O O . LEU B 1 159 ? -0.85 -6.262 -2.586 1 97.12 159 LEU B O 1
ATOM 3824 N N . GLY B 1 160 ? -0.237 -8.219 -3.57 1 97.75 160 GLY B N 1
ATOM 3825 C CA . GLY B 1 160 ? -1.141 -9.023 -2.764 1 97.75 160 GLY B CA 1
ATOM 3826 C C . GLY B 1 160 ? -0.784 -9.023 -1.29 1 97.75 160 GLY B C 1
ATOM 3827 O O . GLY B 1 160 ? -1.659 -8.883 -0.434 1 97.75 160 GLY B O 1
ATOM 3828 N N . VAL B 1 161 ? 0.513 -9.133 -1.022 1 97.94 161 VAL B N 1
ATOM 3829 C CA . VAL B 1 161 ? 1.003 -9.148 0.352 1 97.94 161 VAL B CA 1
ATOM 3830 C C . VAL B 1 161 ? 0.705 -7.805 1.02 1 97.94 161 VAL B C 1
ATOM 3832 O O . VAL B 1 161 ? 0.203 -7.766 2.145 1 97.94 161 VAL B O 1
ATOM 3835 N N . GLN B 1 162 ? 1.003 -6.723 0.331 1 98.31 162 GLN B N 1
ATOM 3836 C CA . GLN B 1 162 ? 0.745 -5.387 0.862 1 98.31 162 GLN B CA 1
ATOM 3837 C C . GLN B 1 162 ? -0.739 -5.188 1.154 1 98.31 162 GLN B C 1
ATOM 3839 O O . GLN B 1 162 ? -1.104 -4.656 2.205 1 98.31 162 GLN B O 1
ATOM 3844 N N . ALA B 1 163 ? -1.584 -5.652 0.218 1 98.75 163 ALA B N 1
ATOM 3845 C CA . ALA B 1 163 ? -3.023 -5.496 0.409 1 98.75 163 ALA B CA 1
ATOM 3846 C C . ALA B 1 163 ? -3.5 -6.266 1.639 1 98.75 163 ALA B C 1
ATOM 3848 O O . ALA B 1 163 ? -4.266 -5.738 2.451 1 98.75 163 ALA B O 1
ATOM 3849 N N . LEU B 1 164 ? -3.053 -7.492 1.795 1 98.81 164 LEU B N 1
ATOM 3850 C CA . LEU B 1 164 ? -3.43 -8.289 2.959 1 98.81 164 LEU B CA 1
ATOM 3851 C C . LEU B 1 164 ? -2.979 -7.613 4.25 1 98.81 164 LEU B C 1
ATOM 3853 O O . LEU B 1 164 ? -3.729 -7.57 5.227 1 98.81 164 LEU B O 1
ATOM 3857 N N . GLU B 1 165 ? -1.787 -7.066 4.23 1 98.44 165 GLU B N 1
ATOM 3858 C CA . GLU B 1 165 ? -1.264 -6.402 5.418 1 98.44 165 GLU B CA 1
ATOM 3859 C C . GLU B 1 165 ? -2.098 -5.17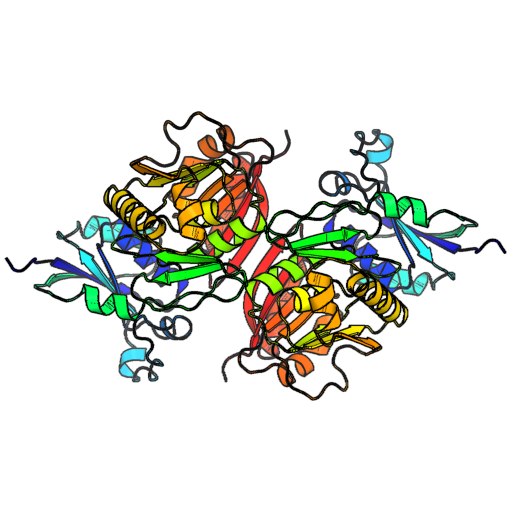6 5.777 1 98.44 165 GLU B C 1
ATOM 3861 O O . GLU B 1 165 ? -2.264 -4.852 6.953 1 98.44 165 GLU B O 1
ATOM 3866 N N . MET B 1 166 ? -2.596 -4.465 4.785 1 98.25 166 MET B N 1
ATOM 3867 C CA . MET B 1 166 ? -3.357 -3.244 5.031 1 98.25 166 MET B CA 1
ATOM 3868 C C . MET B 1 166 ? -4.758 -3.57 5.543 1 98.25 166 MET B C 1
ATOM 3870 O O . MET B 1 166 ? -5.336 -2.801 6.312 1 98.25 166 MET B O 1
ATOM 3874 N N . TYR B 1 167 ? -5.312 -4.836 5.219 1 97.94 167 TYR B N 1
ATOM 3875 C CA . TYR B 1 167 ? -6.754 -4.934 5.406 1 97.94 167 TYR B CA 1
ATOM 3876 C C . TYR B 1 167 ? -7.113 -6.129 6.281 1 97.94 167 TYR B C 1
ATOM 3878 O O . TYR B 1 167 ? -8.242 -6.242 6.758 1 97.94 167 TYR B O 1
ATOM 3886 N N . LEU B 1 168 ? -6.18 -7.035 6.547 1 97.88 168 LEU B N 1
ATOM 3887 C CA . LEU B 1 168 ? -6.445 -8.078 7.531 1 97.88 168 LEU B CA 1
ATOM 3888 C C . LEU B 1 168 ? -6.285 -7.547 8.953 1 97.88 168 LEU B C 1
ATOM 3890 O O . LEU B 1 168 ? -5.359 -6.777 9.227 1 97.88 168 LEU B O 1
ATOM 3894 N N . ARG B 1 169 ? -7.105 -7.949 9.773 1 95.44 169 ARG B N 1
ATOM 3895 C CA . ARG B 1 169 ? -7.078 -7.547 11.18 1 95.44 169 ARG B CA 1
ATOM 3896 C C . ARG B 1 169 ? -6.809 -8.742 12.086 1 95.44 169 ARG B C 1
ATOM 3898 O O . ARG B 1 169 ? -6.434 -8.57 13.25 1 95.44 169 ARG B O 1
ATOM 3905 N N . GLY B 1 170 ? -6.949 -9.914 11.57 1 95.31 170 GLY B N 1
ATOM 3906 C CA . GLY B 1 170 ? -6.938 -11.141 12.352 1 95.31 170 GLY B CA 1
ATOM 3907 C C . GLY B 1 170 ? -8.328 -11.703 12.602 1 95.31 170 GLY B C 1
ATOM 3908 O O . GLY B 1 170 ? -9.273 -10.945 12.812 1 95.31 170 GLY B O 1
ATOM 3909 N N . GLY B 1 171 ? -8.438 -13 12.477 1 96.94 171 GLY B N 1
ATOM 3910 C CA . GLY B 1 171 ? -9.703 -13.641 12.766 1 96.94 171 GLY B CA 1
ATOM 3911 C C . GLY B 1 171 ? -10.516 -13.953 11.523 1 96.94 171 GLY B C 1
ATOM 3912 O O . GLY B 1 171 ? -11.586 -14.562 11.609 1 96.94 171 GLY B O 1
ATOM 3913 N N . GLU B 1 172 ? -10.07 -13.633 10.328 1 98.31 172 GLU B N 1
ATOM 3914 C CA . GLU B 1 172 ? -10.82 -13.812 9.086 1 98.31 172 GLU B CA 1
ATOM 3915 C C . GLU B 1 172 ? -10.703 -15.242 8.57 1 98.31 172 GLU B C 1
ATOM 3917 O O . GLU B 1 172 ? -9.703 -15.914 8.82 1 98.31 172 GLU B O 1
ATOM 3922 N N . ARG B 1 173 ? -11.703 -15.68 7.926 1 98.75 173 ARG B N 1
ATOM 3923 C CA . ARG B 1 173 ? -11.578 -16.766 6.965 1 98.75 173 ARG B CA 1
ATOM 3924 C C . ARG B 1 173 ? -11.164 -16.25 5.594 1 98.75 173 ARG B C 1
ATOM 3926 O O . ARG B 1 173 ? -11.797 -15.344 5.047 1 98.75 173 ARG B O 1
ATOM 3933 N N . VAL B 1 174 ? -10.055 -16.812 5.09 1 98.94 174 VAL B N 1
ATOM 3934 C CA . VAL B 1 174 ? -9.477 -16.266 3.865 1 98.94 174 VAL B CA 1
ATOM 3935 C C . VAL B 1 174 ? -9.438 -17.359 2.793 1 98.94 174 VAL B C 1
ATOM 3937 O O . VAL B 1 174 ? -9.047 -18.5 3.066 1 98.94 174 VAL B O 1
ATOM 3940 N N . LEU B 1 175 ? -9.914 -17.047 1.583 1 98.94 175 LEU B N 1
ATOM 3941 C CA . LEU B 1 175 ? -9.711 -17.875 0.402 1 98.94 175 LEU B CA 1
ATOM 3942 C C . LEU B 1 175 ? -8.609 -17.312 -0.482 1 98.94 175 LEU B C 1
ATOM 3944 O O . LEU B 1 175 ? -8.648 -16.125 -0.844 1 98.94 175 LEU B O 1
ATOM 3948 N N . ASP B 1 176 ? -7.617 -18.078 -0.745 1 98.81 176 ASP B N 1
ATOM 3949 C CA . ASP B 1 176 ? -6.555 -17.766 -1.691 1 98.81 176 ASP B CA 1
ATOM 3950 C C . ASP B 1 176 ? -6.742 -18.516 -3.006 1 98.81 176 ASP B C 1
ATOM 3952 O O . ASP B 1 176 ? -6.367 -19.688 -3.115 1 98.81 176 ASP B O 1
ATOM 3956 N N . VAL B 1 177 ? -7.285 -17.812 -4.035 1 98.31 177 VAL B N 1
ATOM 3957 C CA . VAL B 1 177 ? -7.629 -18.438 -5.309 1 98.31 177 VAL B CA 1
ATOM 3958 C C . VAL B 1 177 ? -6.445 -18.344 -6.27 1 98.31 177 VAL B C 1
ATOM 3960 O O . VAL B 1 177 ? -5.922 -17.25 -6.508 1 98.31 177 VAL B O 1
ATOM 3963 N N . GLY B 1 178 ? -6.152 -19.406 -6.953 1 94.25 178 GLY B N 1
ATOM 3964 C CA . GLY B 1 178 ? -4.871 -19.453 -7.637 1 94.25 178 GLY B CA 1
ATOM 3965 C C . GLY B 1 178 ? -3.688 -19.391 -6.688 1 94.25 178 GLY B C 1
ATOM 3966 O O . GLY B 1 178 ? -2.789 -18.562 -6.859 1 94.25 178 GLY B O 1
ATOM 3967 N N . THR B 1 179 ? -3.643 -20.312 -5.75 1 95.25 179 THR B N 1
ATOM 3968 C CA . THR B 1 179 ? -2.779 -20.188 -4.578 1 95.25 179 THR B CA 1
ATOM 3969 C C . THR B 1 179 ? -1.315 -20.375 -4.965 1 95.25 179 THR B C 1
ATOM 3971 O O . THR B 1 179 ? -0.423 -19.828 -4.316 1 95.25 179 THR B O 1
ATOM 3974 N N . GLY B 1 180 ? -1.023 -21.172 -6.055 1 89.25 180 GLY B N 1
ATOM 3975 C CA . GLY B 1 180 ? 0.351 -21.375 -6.484 1 89.25 180 GLY B CA 1
ATOM 3976 C C . GLY B 1 180 ? 1.231 -21.969 -5.402 1 89.25 180 GLY B C 1
ATOM 3977 O O . GLY B 1 180 ? 0.919 -23.031 -4.859 1 89.25 180 GLY B O 1
ATOM 3978 N N . SER B 1 181 ? 2.277 -21.25 -4.996 1 88.56 181 SER B N 1
ATOM 3979 C CA . SER B 1 181 ? 3.205 -21.703 -3.963 1 88.56 181 SER B CA 1
ATOM 3980 C C . SER B 1 181 ? 2.568 -21.641 -2.58 1 88.56 181 SER B C 1
ATOM 3982 O O . SER B 1 181 ? 3.113 -22.172 -1.613 1 88.56 181 SER B O 1
ATOM 3984 N N . GLY B 1 182 ? 1.478 -21 -2.457 1 96.12 182 GLY B N 1
ATOM 3985 C CA . GLY B 1 182 ? 0.795 -20.812 -1.187 1 96.12 182 GLY B CA 1
ATOM 3986 C C . GLY B 1 182 ? 1.185 -19.531 -0.48 1 96.12 182 GLY B C 1
ATOM 3987 O O . GLY B 1 182 ? 0.757 -19.281 0.65 1 96.12 182 GLY B O 1
ATOM 3988 N N . VAL B 1 183 ? 1.933 -18.656 -1.16 1 95.38 183 VAL B N 1
ATOM 3989 C CA . VAL B 1 183 ? 2.584 -17.531 -0.517 1 95.38 183 VAL B CA 1
ATOM 3990 C C . VAL B 1 183 ? 1.529 -16.609 0.096 1 95.38 183 VAL B C 1
ATOM 3992 O O . VAL B 1 183 ? 1.65 -16.203 1.253 1 95.38 183 VAL B O 1
ATOM 3995 N N . LEU B 1 184 ? 0.465 -16.281 -0.591 1 97.94 184 LEU B N 1
ATOM 3996 C CA . LEU B 1 184 ? -0.528 -15.352 -0.064 1 97.94 184 LEU B CA 1
ATOM 3997 C C . LEU B 1 184 ? -1.357 -16 1.035 1 97.94 184 LEU B C 1
ATOM 3999 O O . LEU B 1 184 ? -1.788 -15.336 1.977 1 97.94 184 LEU B O 1
ATOM 4003 N N . ALA B 1 185 ? -1.588 -17.344 0.918 1 98.31 185 ALA B N 1
ATOM 4004 C CA . ALA B 1 185 ? -2.223 -18.094 2.004 1 98.31 185 ALA B CA 1
ATOM 4005 C C . ALA B 1 185 ? -1.39 -18.016 3.281 1 98.31 185 ALA B C 1
ATOM 4007 O O . ALA B 1 185 ? -1.924 -17.766 4.363 1 98.31 185 ALA B O 1
ATOM 4008 N N . PHE B 1 186 ? -0.087 -18.203 3.133 1 97.81 186 PHE B N 1
ATOM 4009 C CA . PHE B 1 186 ? 0.813 -18.141 4.281 1 97.81 186 PHE B CA 1
ATOM 4010 C C . PHE B 1 186 ? 0.846 -16.75 4.879 1 97.81 186 PHE B C 1
ATOM 4012 O O . PHE B 1 186 ? 0.851 -16.594 6.105 1 97.81 186 PHE B O 1
ATOM 4019 N N . VAL B 1 187 ? 0.872 -15.734 4.023 1 98.06 187 VAL B N 1
ATOM 4020 C CA . VAL B 1 187 ? 0.855 -14.352 4.496 1 98.06 187 VAL B CA 1
ATOM 4021 C C . VAL B 1 187 ? -0.423 -14.094 5.289 1 98.06 187 VAL B C 1
ATOM 4023 O O . VAL B 1 187 ? -0.381 -13.492 6.367 1 98.06 187 VAL B O 1
ATOM 4026 N N . ALA B 1 188 ? -1.573 -14.57 4.766 1 98.69 188 ALA B N 1
ATOM 4027 C CA . ALA B 1 188 ? -2.842 -14.391 5.469 1 98.69 188 ALA B CA 1
ATOM 4028 C C . ALA B 1 188 ? -2.797 -15.023 6.855 1 98.69 188 ALA B C 1
ATOM 4030 O O . ALA B 1 188 ? -3.221 -14.414 7.84 1 98.69 188 ALA B O 1
ATOM 4031 N N . ALA B 1 189 ? -2.268 -16.234 6.941 1 98.44 189 ALA B N 1
ATOM 4032 C CA . ALA B 1 189 ? -2.152 -16.922 8.227 1 98.44 189 ALA B CA 1
ATOM 4033 C C . ALA B 1 189 ? -1.222 -16.156 9.172 1 98.44 189 ALA B C 1
ATOM 4035 O O . ALA B 1 189 ? -1.539 -15.977 10.352 1 98.44 189 ALA B O 1
ATOM 4036 N N . ALA B 1 190 ? -0.079 -15.711 8.633 1 97.31 190 ALA B N 1
ATOM 4037 C CA . ALA B 1 190 ? 0.897 -14.977 9.438 1 97.31 190 ALA B CA 1
ATOM 4038 C C . ALA B 1 190 ? 0.288 -13.695 10.008 1 97.31 190 ALA B C 1
ATOM 4040 O O . ALA B 1 190 ? 0.671 -13.25 11.086 1 97.31 190 ALA B O 1
ATOM 4041 N N . LEU B 1 191 ? -0.664 -13.141 9.273 1 97.5 191 LEU B N 1
ATOM 4042 C CA . LEU B 1 191 ? -1.297 -11.891 9.68 1 97.5 191 LEU B CA 1
ATOM 4043 C C . LEU B 1 191 ? -2.473 -12.156 10.617 1 97.5 191 LEU B C 1
ATOM 4045 O O . LEU B 1 191 ? -3.188 -11.227 11 1 97.5 191 LEU B O 1
ATOM 4049 N N . GLY B 1 192 ? -2.791 -13.445 10.945 1 96.94 192 GLY B N 1
ATOM 4050 C CA . GLY B 1 192 ? -3.732 -13.75 12.016 1 96.94 192 GLY B CA 1
ATOM 4051 C C . GLY B 1 192 ? -5.047 -14.312 11.508 1 96.94 192 GLY B C 1
ATOM 4052 O O . GLY B 1 192 ? -6.02 -14.398 12.258 1 96.94 192 GLY B O 1
ATOM 4053 N N . ALA B 1 193 ? -5.137 -14.672 10.18 1 98.38 193 ALA B N 1
ATOM 4054 C CA . ALA B 1 193 ? -6.348 -15.32 9.695 1 98.38 193 ALA B CA 1
ATOM 4055 C C . ALA B 1 193 ? -6.711 -16.531 10.555 1 98.38 193 ALA B C 1
ATOM 4057 O O . ALA B 1 193 ? -5.832 -17.281 10.969 1 98.38 193 ALA B O 1
ATOM 4058 N N . LYS B 1 194 ? -7.973 -16.672 10.797 1 98.12 194 LYS B N 1
ATOM 4059 C CA . LYS B 1 194 ? -8.414 -17.797 11.633 1 98.12 194 LYS B CA 1
ATOM 4060 C C . LYS B 1 194 ? -8.391 -19.109 10.852 1 98.12 194 LYS B C 1
ATOM 4062 O O . LYS B 1 194 ? -8.188 -20.172 11.43 1 98.12 194 LYS B O 1
ATOM 4067 N N . GLU B 1 195 ? -8.695 -19.016 9.594 1 98.69 195 GLU B N 1
ATOM 4068 C CA . GLU B 1 195 ? -8.719 -20.156 8.688 1 98.69 195 GLU B CA 1
ATOM 4069 C C . GLU B 1 195 ? -8.406 -19.719 7.258 1 98.69 195 GLU B C 1
ATOM 4071 O O . GLU B 1 195 ? -8.859 -18.672 6.801 1 98.69 195 GLU B O 1
ATOM 4076 N N . VAL B 1 196 ? -7.566 -20.562 6.594 1 98.88 196 VAL B N 1
ATOM 4077 C CA . VAL B 1 196 ? -7.16 -20.203 5.238 1 98.88 196 VAL B CA 1
ATOM 4078 C C . VAL B 1 196 ? -7.359 -21.391 4.305 1 98.88 196 VAL B C 1
ATOM 4080 O O . VAL B 1 196 ? -7.016 -22.531 4.648 1 98.88 196 VAL B O 1
ATOM 4083 N N . TRP B 1 197 ? -7.945 -21.172 3.156 1 98.88 197 TRP B N 1
ATOM 4084 C CA . TRP B 1 197 ? -8.102 -22.156 2.094 1 98.88 197 TRP B CA 1
ATOM 4085 C C . TRP B 1 197 ? -7.469 -21.656 0.796 1 98.88 197 TRP B C 1
ATOM 4087 O O . TRP B 1 197 ? -7.855 -20.609 0.271 1 98.88 197 TRP B O 1
ATOM 4097 N N . GLY B 1 198 ? -6.469 -22.375 0.34 1 98.62 198 GLY B N 1
ATOM 4098 C CA . GLY B 1 198 ? -5.855 -22.109 -0.951 1 98.62 198 GLY B CA 1
ATOM 4099 C C . GLY B 1 198 ? -6.312 -23.062 -2.041 1 98.62 198 GLY B C 1
ATOM 4100 O O . GLY B 1 198 ? -6.246 -24.281 -1.875 1 98.62 198 GLY B O 1
ATOM 4101 N N . TYR B 1 199 ? -6.777 -22.5 -3.123 1 98.12 199 TYR B N 1
ATOM 4102 C CA . TYR B 1 199 ? -7.266 -23.297 -4.238 1 98.12 199 TYR B CA 1
ATOM 4103 C C . TYR B 1 199 ? -6.426 -23.062 -5.488 1 98.12 199 TYR B C 1
ATOM 4105 O O . TYR B 1 199 ? -6.008 -21.938 -5.762 1 98.12 199 TYR B O 1
ATOM 4113 N N . ASP B 1 200 ? -6.164 -24.125 -6.176 1 93.81 200 ASP B N 1
ATOM 4114 C CA . ASP B 1 200 ? -5.535 -24.047 -7.488 1 93.81 200 ASP B CA 1
ATOM 4115 C C . ASP B 1 200 ? -6.051 -25.156 -8.406 1 93.81 200 ASP B C 1
ATOM 4117 O O . ASP B 1 200 ? -6.336 -26.266 -7.945 1 93.81 200 ASP B O 1
ATOM 4121 N N . LEU B 1 201 ? -6.191 -24.766 -9.672 1 89.06 201 LEU B N 1
ATOM 4122 C CA . LEU B 1 201 ? -6.641 -25.75 -10.633 1 89.06 201 LEU B CA 1
ATOM 4123 C C . LEU B 1 201 ? -5.547 -26.781 -10.906 1 89.06 201 LEU B C 1
ATOM 4125 O O . LEU B 1 201 ? -5.84 -27.938 -11.25 1 89.06 201 LEU B O 1
ATOM 4129 N N . ASP B 1 202 ? -4.301 -26.406 -10.812 1 82.56 202 ASP B N 1
ATOM 4130 C CA . ASP B 1 202 ? -3.137 -27.25 -11.086 1 82.56 202 ASP B CA 1
ATOM 4131 C C . ASP B 1 202 ? -2.758 -28.078 -9.867 1 82.56 202 ASP B C 1
ATOM 4133 O O . ASP B 1 202 ? -2.305 -27.547 -8.852 1 82.56 202 ASP B O 1
ATOM 4137 N N . PRO B 1 203 ? -2.807 -29.406 -9.922 1 87.81 203 PRO B N 1
ATOM 4138 C CA . PRO B 1 203 ? -2.436 -30.25 -8.789 1 87.81 203 PRO B CA 1
ATOM 4139 C C . PRO B 1 203 ? -0.979 -30.062 -8.359 1 87.81 203 PRO B C 1
ATOM 4141 O O . PRO B 1 203 ? -0.652 -30.219 -7.184 1 87.81 203 PRO B O 1
ATOM 4144 N N . GLN B 1 204 ? -0.144 -29.688 -9.266 1 80.88 204 GLN B N 1
ATOM 4145 C CA . GLN B 1 204 ? 1.258 -29.469 -8.922 1 80.88 204 GLN B CA 1
ATOM 4146 C C . GLN B 1 204 ? 1.421 -28.25 -8.023 1 80.88 204 GLN B C 1
ATOM 4148 O O . GLN B 1 204 ? 2.266 -28.234 -7.125 1 80.88 204 GLN B O 1
ATOM 4153 N N . ALA B 1 205 ? 0.654 -27.219 -8.328 1 85.69 205 ALA B N 1
ATOM 4154 C CA . ALA B 1 205 ? 0.664 -26.047 -7.473 1 85.69 205 ALA B CA 1
ATOM 4155 C C . ALA B 1 205 ? 0.198 -26.391 -6.059 1 85.69 205 ALA B C 1
ATOM 4157 O O . ALA B 1 205 ? 0.805 -25.953 -5.078 1 85.69 205 ALA B O 1
ATOM 4158 N N . VAL B 1 206 ? -0.827 -27.188 -5.961 1 93.06 206 VAL B N 1
ATOM 4159 C CA . VAL B 1 206 ? -1.365 -27.594 -4.668 1 93.06 206 VAL B CA 1
ATOM 4160 C C . VAL B 1 206 ? -0.317 -28.406 -3.902 1 93.06 206 VAL B C 1
ATOM 4162 O O . VAL B 1 206 ? -0.11 -28.188 -2.705 1 93.06 206 VAL B O 1
ATOM 4165 N N . ASP B 1 207 ? 0.352 -29.312 -4.602 1 91.62 207 ASP B N 1
ATOM 4166 C CA . ASP B 1 207 ? 1.41 -30.094 -3.984 1 91.62 207 ASP B CA 1
ATOM 4167 C C . ASP B 1 207 ? 2.539 -29.203 -3.475 1 91.62 207 ASP B C 1
ATOM 4169 O O . ASP B 1 207 ? 3.059 -29.422 -2.377 1 91.62 207 ASP B O 1
ATOM 4173 N N . SER B 1 208 ? 2.893 -28.234 -4.32 1 88.81 208 SER B N 1
ATOM 4174 C CA . SER B 1 208 ? 3.932 -27.281 -3.93 1 88.81 208 SER B CA 1
ATOM 4175 C C . SER B 1 208 ? 3.535 -26.516 -2.674 1 88.81 208 SER B C 1
ATOM 4177 O O . SER B 1 208 ? 4.34 -26.359 -1.755 1 88.81 208 SER B O 1
ATOM 4179 N N . ALA B 1 209 ? 2.314 -26.047 -2.6 1 95.19 209 ALA B N 1
ATOM 4180 C CA . ALA B 1 209 ? 1.813 -25.312 -1.444 1 95.19 209 ALA B CA 1
ATOM 4181 C C . ALA B 1 209 ? 1.826 -26.188 -0.189 1 95.19 209 ALA B C 1
ATOM 4183 O O . ALA B 1 209 ? 2.201 -25.719 0.89 1 95.19 209 ALA B O 1
ATOM 4184 N N . LEU B 1 210 ? 1.459 -27.438 -0.379 1 96.56 210 LEU B N 1
ATOM 4185 C CA . LEU B 1 210 ? 1.448 -28.375 0.746 1 96.56 210 LEU B CA 1
ATOM 4186 C C . LEU B 1 210 ? 2.863 -28.609 1.263 1 96.56 210 LEU B C 1
ATOM 4188 O O . LEU B 1 210 ? 3.086 -28.656 2.475 1 96.56 210 LEU B O 1
ATOM 4192 N N . GLN B 1 211 ? 3.795 -28.766 0.373 1 94.81 211 GLN B N 1
ATOM 4193 C CA . GLN B 1 211 ? 5.184 -28.953 0.778 1 94.81 211 GLN B CA 1
ATOM 4194 C C . GLN B 1 211 ? 5.707 -27.719 1.506 1 94.81 211 GLN B C 1
ATOM 4196 O O . GLN B 1 211 ? 6.418 -27.828 2.506 1 94.81 211 GLN B O 1
ATOM 4201 N N . ASN B 1 212 ? 5.367 -26.547 1 1 95.38 212 ASN B N 1
ATOM 4202 C CA . ASN B 1 212 ? 5.766 -25.312 1.657 1 95.38 212 ASN B CA 1
ATOM 4203 C C . ASN B 1 212 ? 5.156 -25.188 3.051 1 95.38 212 ASN B C 1
ATOM 4205 O O . ASN B 1 212 ? 5.797 -24.672 3.971 1 95.38 212 ASN B O 1
ATOM 4209 N N . LEU B 1 213 ? 3.896 -25.656 3.182 1 97 213 LEU B N 1
ATOM 4210 C CA . LEU B 1 213 ? 3.264 -25.641 4.496 1 97 213 LEU B CA 1
ATOM 4211 C C . LEU B 1 213 ? 4.043 -26.5 5.484 1 97 213 LEU B C 1
ATOM 4213 O O . LEU B 1 213 ? 4.309 -26.078 6.609 1 97 213 LEU B O 1
ATOM 4217 N N . VAL B 1 214 ? 4.43 -27.688 5.043 1 96.5 214 VAL B N 1
ATOM 4218 C CA . VAL B 1 214 ? 5.199 -28.578 5.887 1 96.5 214 VAL B CA 1
ATOM 4219 C C . VAL B 1 214 ? 6.516 -27.922 6.289 1 96.5 214 VAL B C 1
ATOM 4221 O O . VAL B 1 214 ? 6.91 -27.969 7.457 1 96.5 214 VAL B O 1
ATOM 4224 N N . HIS B 1 215 ? 7.113 -27.297 5.332 1 94 215 HIS B N 1
ATOM 4225 C CA . HIS B 1 215 ? 8.367 -26.594 5.609 1 94 215 HIS B CA 1
ATOM 4226 C C . HIS B 1 215 ? 8.18 -25.516 6.668 1 94 215 HIS B C 1
ATOM 4228 O O . HIS B 1 215 ? 9 -25.391 7.582 1 94 215 HIS B O 1
ATOM 4234 N N . GLN B 1 216 ? 7.121 -24.703 6.539 1 94 216 GLN B N 1
ATOM 4235 C CA . GLN B 1 216 ? 6.828 -23.641 7.496 1 94 216 GLN B CA 1
ATOM 4236 C C . GLN B 1 216 ? 6.594 -24.203 8.891 1 94 216 GLN B C 1
ATOM 4238 O O . GLN B 1 216 ? 7.094 -23.672 9.883 1 94 216 GLN B O 1
ATOM 4243 N N . GLN B 1 217 ? 5.91 -25.344 8.953 1 95.69 217 GLN B N 1
ATOM 4244 C CA . GLN B 1 217 ? 5.516 -25.922 10.227 1 95.69 217 GLN B CA 1
ATOM 4245 C C . GLN B 1 217 ? 6.707 -26.578 10.93 1 95.69 217 GLN B C 1
ATOM 4247 O O . GLN B 1 217 ? 6.73 -26.672 12.156 1 95.69 217 GLN B O 1
ATOM 4252 N N . GLU B 1 218 ? 7.688 -26.938 10.203 1 94.88 218 GLU B N 1
ATOM 4253 C CA . GLU B 1 218 ? 8.82 -27.672 10.766 1 94.88 218 GLU B CA 1
ATOM 4254 C C . GLU B 1 218 ? 9.891 -26.703 11.273 1 94.88 218 GLU B C 1
ATOM 4256 O O . GLU B 1 218 ? 10.836 -27.109 11.961 1 94.88 218 GLU B O 1
ATOM 4261 N N . ARG B 1 219 ? 9.711 -25.484 10.945 1 92.44 219 ARG B N 1
ATOM 4262 C CA . ARG B 1 219 ? 10.672 -24.5 11.438 1 92.44 219 ARG B CA 1
ATOM 4263 C C . ARG B 1 219 ? 10.539 -24.328 12.945 1 92.44 219 ARG B C 1
ATOM 4265 O O . ARG B 1 219 ? 9.672 -24.922 13.578 1 92.44 219 ARG B O 1
ATOM 4272 N N . GLN B 1 220 ? 11.5 -23.516 13.555 1 89.12 220 GLN B N 1
ATOM 4273 C CA . GLN B 1 220 ? 11.516 -23.375 15.008 1 89.12 220 GLN B CA 1
ATOM 4274 C C . GLN B 1 220 ? 11.266 -21.938 15.43 1 89.12 220 GLN B C 1
ATOM 4276 O O . GLN B 1 220 ? 11.5 -21.562 16.578 1 89.12 220 GLN B O 1
ATOM 4281 N N . ASP B 1 221 ? 10.688 -21.203 14.578 1 88.31 221 ASP B N 1
ATOM 4282 C CA . ASP B 1 221 ? 10.422 -19.812 14.891 1 88.31 221 ASP B CA 1
ATOM 4283 C C . ASP B 1 221 ? 8.961 -19.594 15.281 1 88.31 221 ASP B C 1
ATOM 4285 O O . ASP B 1 221 ? 8.188 -20.562 15.336 1 88.31 221 ASP B O 1
ATOM 4289 N N . GLU B 1 222 ? 8.586 -18.438 15.711 1 88.19 222 GLU B N 1
ATOM 4290 C CA . GLU B 1 222 ? 7.258 -18.125 16.219 1 88.19 222 GLU B CA 1
ATOM 4291 C C . GLU B 1 222 ? 6.188 -18.359 15.156 1 88.19 222 GLU B C 1
ATOM 4293 O O . GLU B 1 222 ? 5.078 -18.797 15.469 1 88.19 222 GLU B O 1
ATOM 4298 N N . LEU B 1 223 ? 6.477 -18.125 13.898 1 93.31 223 LEU B N 1
ATOM 4299 C CA . LEU B 1 223 ? 5.492 -18.266 12.836 1 93.31 223 LEU B CA 1
ATOM 4300 C C . LEU B 1 223 ? 5.168 -19.734 12.602 1 93.31 223 LEU B C 1
ATOM 4302 O O . LEU B 1 223 ? 4.055 -20.078 12.188 1 93.31 223 LEU B O 1
ATOM 4306 N N . ALA B 1 224 ? 6.133 -20.594 12.867 1 94.38 224 ALA B N 1
ATOM 4307 C CA . ALA B 1 224 ? 5.891 -22.031 12.742 1 94.38 224 ALA B CA 1
ATOM 4308 C C . ALA B 1 224 ? 4.73 -22.469 13.633 1 94.38 224 ALA B C 1
ATOM 4310 O O . ALA B 1 224 ? 3.908 -23.297 13.227 1 94.38 224 ALA B O 1
ATOM 4311 N N . LYS B 1 225 ? 4.715 -21.953 14.828 1 95.12 225 LYS B N 1
ATOM 4312 C CA . LYS B 1 225 ? 3.613 -22.266 15.734 1 95.12 225 LYS B CA 1
ATOM 4313 C C . LYS B 1 225 ? 2.277 -21.797 15.164 1 95.12 225 LYS B C 1
ATOM 4315 O O . LYS B 1 225 ? 1.279 -22.516 15.242 1 95.12 225 LYS B O 1
ATOM 4320 N N . VAL B 1 226 ? 2.312 -20.625 14.562 1 95.12 226 VAL B N 1
ATOM 4321 C CA . VAL B 1 226 ? 1.109 -20.078 13.945 1 95.12 226 VAL B CA 1
ATOM 4322 C C . VAL B 1 226 ? 0.628 -21 12.828 1 95.12 226 VAL B C 1
ATOM 4324 O O . VAL B 1 226 ? -0.562 -21.312 12.742 1 95.12 226 VAL B O 1
ATOM 4327 N N . PHE B 1 227 ? 1.52 -21.516 12.023 1 96.81 227 PHE B N 1
ATOM 4328 C CA . PHE B 1 227 ? 1.171 -22.359 10.883 1 96.81 227 PHE B CA 1
ATOM 4329 C C . PHE B 1 227 ? 0.683 -23.719 11.336 1 96.81 227 PHE B C 1
ATOM 4331 O O . PHE B 1 227 ? -0.071 -24.391 10.617 1 96.81 227 PHE B O 1
ATOM 4338 N N . LYS B 1 228 ? 1.107 -24.156 12.539 1 96.81 228 LYS B N 1
ATOM 4339 C CA . LYS B 1 228 ? 0.634 -25.422 13.094 1 96.81 228 LYS B CA 1
ATOM 4340 C C . LYS B 1 228 ? -0.757 -25.266 13.703 1 96.81 228 LYS B C 1
ATOM 4342 O O . LYS B 1 228 ? -1.564 -26.203 13.656 1 96.81 228 LYS B O 1
ATOM 4347 N N . GLU B 1 229 ? -0.991 -24.125 14.219 1 96.94 229 GLU B N 1
ATOM 4348 C CA . GLU B 1 229 ? -2.223 -23.922 14.977 1 96.94 229 GLU B CA 1
ATOM 4349 C C . GLU B 1 229 ? -3.342 -23.391 14.078 1 96.94 229 GLU B C 1
ATOM 4351 O O . GLU B 1 229 ? -4.523 -23.609 14.367 1 96.94 229 GLU B O 1
ATOM 4356 N N . THR B 1 230 ? -2.994 -22.656 13.062 1 97.69 230 THR B N 1
ATOM 4357 C CA . THR B 1 230 ? -3.977 -22.125 12.125 1 97.69 230 THR B CA 1
ATOM 4358 C C . THR B 1 230 ? -4.363 -23.172 11.086 1 97.69 230 THR B C 1
ATOM 4360 O O . THR B 1 230 ? -3.498 -23.766 10.438 1 97.69 230 THR B O 1
ATOM 4363 N N . PRO B 1 231 ? -5.703 -23.5 10.961 1 98.56 231 PRO B N 1
ATOM 4364 C CA . PRO B 1 231 ? -6.094 -24.406 9.867 1 98.56 231 PRO B CA 1
ATOM 4365 C C . PRO B 1 231 ? -5.777 -23.812 8.484 1 98.56 231 PRO B C 1
ATOM 4367 O O . PRO B 1 231 ? -6.324 -22.781 8.109 1 98.56 231 PRO B O 1
ATOM 4370 N N . ILE B 1 232 ? -4.91 -24.406 7.793 1 98.69 232 ILE B N 1
ATOM 4371 C CA . ILE B 1 232 ? -4.543 -24.062 6.426 1 98.69 232 ILE B CA 1
ATOM 4372 C C . ILE B 1 232 ? -4.75 -25.266 5.508 1 98.69 232 ILE B C 1
ATOM 4374 O O . ILE B 1 232 ? -4.172 -26.328 5.727 1 98.69 232 ILE B O 1
ATOM 4378 N N . HIS B 1 233 ? -5.598 -25.078 4.48 1 98.62 233 HIS B N 1
ATOM 4379 C CA . HIS B 1 233 ? -5.934 -26.156 3.559 1 98.62 233 HIS B CA 1
ATOM 4380 C C . HIS B 1 233 ? -5.621 -25.781 2.117 1 98.62 233 HIS B C 1
ATOM 4382 O O . HIS B 1 233 ? -5.84 -24.625 1.719 1 98.62 233 HIS B O 1
ATOM 4388 N N . PHE B 1 234 ? -5.062 -26.703 1.433 1 98.38 234 PHE B N 1
ATOM 4389 C CA . PHE B 1 234 ? -4.875 -26.531 -0.003 1 98.38 234 PHE B CA 1
ATOM 4390 C C . PHE B 1 234 ? -5.609 -27.625 -0.775 1 98.38 234 PHE B C 1
ATOM 4392 O O . PHE B 1 234 ? -5.539 -28.797 -0.415 1 98.38 234 PHE B O 1
ATOM 4399 N N . GLN B 1 235 ? -6.34 -27.234 -1.818 1 98.19 235 GLN B N 1
ATOM 4400 C CA . GLN B 1 235 ? -7.141 -28.188 -2.584 1 98.19 235 GLN B CA 1
ATOM 4401 C C . GLN B 1 235 ? -7.152 -27.828 -4.066 1 98.19 235 GLN B C 1
ATOM 4403 O O . GLN B 1 235 ? -7.117 -26.641 -4.426 1 98.19 235 GLN B O 1
ATOM 4408 N N . VAL B 1 236 ? -7.16 -28.859 -4.859 1 96.19 236 VAL B N 1
ATOM 4409 C CA . VAL B 1 236 ? -7.41 -28.641 -6.281 1 96.19 236 VAL B CA 1
ATOM 4410 C C . VAL B 1 236 ? -8.859 -28.219 -6.492 1 96.19 236 VAL B C 1
ATOM 4412 O O . VAL B 1 23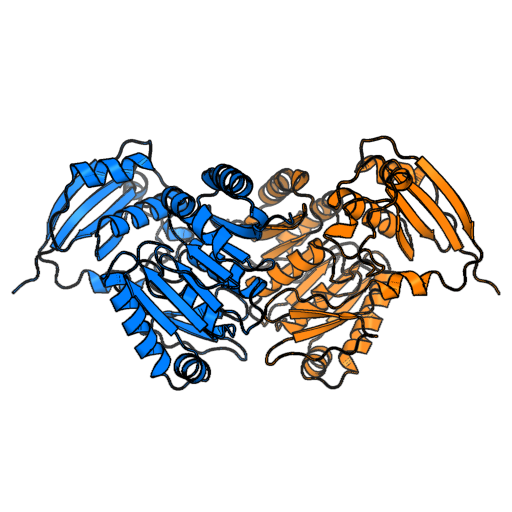6 ? -9.789 -28.938 -6.117 1 96.19 236 VAL B O 1
ATOM 4415 N N . LYS B 1 237 ? -9.086 -27.062 -7.043 1 96.38 237 LYS B N 1
ATOM 4416 C CA . LYS B 1 237 ? -10.43 -26.516 -7.242 1 96.38 237 LYS B CA 1
ATOM 4417 C C . LYS B 1 237 ? -10.438 -25.484 -8.359 1 96.38 237 LYS B C 1
ATOM 4419 O O . LYS B 1 237 ? -9.438 -24.797 -8.594 1 96.38 237 LYS B O 1
ATOM 4424 N N . ASP B 1 238 ? -11.555 -25.453 -9.047 1 95.44 238 ASP B N 1
ATOM 4425 C CA . ASP B 1 238 ? -11.75 -24.438 -10.078 1 95.44 238 ASP B CA 1
ATOM 4426 C C . ASP B 1 238 ? -12.312 -23.141 -9.484 1 95.44 238 ASP B C 1
ATOM 4428 O O . ASP B 1 238 ? -13.531 -22.969 -9.391 1 95.44 238 ASP B O 1
ATOM 4432 N N . LEU B 1 239 ? -11.312 -22.25 -9.172 1 97.25 239 LEU B N 1
ATOM 4433 C CA . LEU B 1 239 ? -11.672 -20.953 -8.594 1 97.25 239 LEU B CA 1
ATOM 4434 C C . LEU B 1 239 ? -12.508 -21.156 -7.332 1 97.25 239 LEU B C 1
ATOM 4436 O O . LEU B 1 239 ? -12.047 -21.75 -6.355 1 97.25 239 LEU B O 1
ATOM 4440 N N . LEU B 1 240 ? -13.727 -20.672 -7.332 1 98.44 240 LEU B N 1
ATOM 4441 C CA . LEU B 1 240 ? -14.539 -20.688 -6.117 1 98.44 240 LEU B CA 1
ATOM 4442 C C . LEU B 1 240 ? -15.703 -21.656 -6.254 1 98.44 240 LEU B C 1
ATOM 4444 O O . LEU B 1 240 ? -16.594 -21.703 -5.395 1 98.44 240 LEU B O 1
ATOM 4448 N N . LYS B 1 241 ? -15.672 -22.516 -7.285 1 96.88 241 LYS B N 1
ATOM 4449 C CA . LYS B 1 241 ? -16.766 -23.453 -7.523 1 96.88 241 LYS B CA 1
ATOM 4450 C C . LYS B 1 241 ? -16.891 -24.453 -6.371 1 96.88 241 LYS B C 1
ATOM 4452 O O . LYS B 1 241 ? -15.891 -25 -5.91 1 96.88 241 LYS B O 1
ATOM 4457 N N . GLY B 1 242 ? -18.109 -24.641 -5.855 1 96.5 242 GLY B N 1
ATOM 4458 C CA . GLY B 1 242 ? -18.375 -25.609 -4.809 1 96.5 242 GLY B CA 1
ATOM 4459 C C . GLY B 1 242 ? -18.203 -25.047 -3.41 1 96.5 242 GLY B C 1
ATOM 4460 O O . GLY B 1 242 ? -18.5 -25.719 -2.424 1 96.5 242 GLY B O 1
ATOM 4461 N N . VAL B 1 243 ? -17.641 -23.844 -3.283 1 97.81 243 VAL B N 1
ATOM 4462 C CA . VAL B 1 243 ? -17.562 -23.203 -1.978 1 97.81 243 VAL B CA 1
ATOM 4463 C C . VAL B 1 243 ? -18.906 -22.562 -1.633 1 97.81 243 VAL B C 1
ATOM 4465 O O . VAL B 1 243 ? -19.484 -21.828 -2.443 1 97.81 243 VAL B O 1
ATOM 4468 N N . ASP B 1 244 ? -19.422 -22.781 -0.432 1 96.62 244 ASP B N 1
ATOM 4469 C CA . ASP B 1 244 ? -20.766 -22.312 -0.13 1 96.62 244 ASP B CA 1
ATOM 4470 C C . ASP B 1 244 ? -20.828 -21.688 1.261 1 96.62 244 ASP B C 1
ATOM 4472 O O . ASP B 1 244 ? -21.906 -21.516 1.823 1 96.62 244 ASP B O 1
ATOM 4476 N N . TRP B 1 245 ? -19.766 -21.375 1.86 1 97.25 245 TRP B N 1
ATOM 4477 C CA . TRP B 1 245 ? -19.719 -20.734 3.172 1 97.25 245 TRP B CA 1
ATOM 4478 C C . TRP B 1 245 ? -19.094 -19.359 3.09 1 97.25 245 TRP B C 1
ATOM 4480 O O . TRP B 1 245 ? -18.188 -19.125 2.273 1 97.25 245 TRP B O 1
ATOM 4490 N N . PRO B 1 246 ? -19.562 -18.469 3.912 1 98.25 246 PRO B N 1
ATOM 4491 C CA . PRO B 1 246 ? -19.109 -17.078 3.836 1 98.25 246 PRO B CA 1
ATOM 4492 C C . PRO B 1 246 ? -17.656 -16.891 4.301 1 98.25 246 PRO B C 1
ATOM 4494 O O . PRO B 1 246 ? -17.188 -17.641 5.156 1 98.25 246 PRO B O 1
ATOM 4497 N N . VAL B 1 247 ? -17.016 -15.977 3.732 1 98.75 247 VAL B N 1
ATOM 4498 C CA . VAL B 1 247 ? -15.656 -15.625 4.109 1 98.75 247 VAL B CA 1
ATOM 4499 C C . VAL B 1 247 ? -15.523 -14.102 4.188 1 98.75 247 VAL B C 1
ATOM 4501 O O . VAL B 1 247 ? -16.328 -13.375 3.605 1 98.75 247 VAL B O 1
ATOM 4504 N N . GLU B 1 248 ? -14.5 -13.656 4.859 1 98.88 248 GLU B N 1
ATOM 4505 C CA . GLU B 1 248 ? -14.297 -12.219 5.027 1 98.88 248 GLU B CA 1
ATOM 4506 C C . GLU B 1 248 ? -13.328 -11.68 3.982 1 98.88 248 GLU B C 1
ATOM 4508 O O . GLU B 1 248 ? -13.391 -10.5 3.623 1 98.88 248 GLU B O 1
ATOM 4513 N N . VAL B 1 249 ? -12.438 -12.523 3.484 1 98.94 249 VAL B N 1
ATOM 4514 C CA . VAL B 1 249 ? -11.461 -12.039 2.516 1 98.94 249 VAL B CA 1
ATOM 4515 C C . VAL B 1 249 ? -11.234 -13.094 1.433 1 98.94 249 VAL B C 1
ATOM 4517 O O . VAL B 1 249 ? -11.102 -14.281 1.733 1 98.94 249 VAL B O 1
ATOM 4520 N N . ILE B 1 250 ? -11.281 -12.695 0.214 1 98.94 250 ILE B N 1
ATOM 4521 C CA . ILE B 1 250 ? -10.844 -13.477 -0.939 1 98.94 250 ILE B CA 1
ATOM 4522 C C . ILE B 1 250 ? -9.695 -12.75 -1.645 1 98.94 250 ILE B C 1
ATOM 4524 O O . ILE B 1 250 ? -9.812 -11.57 -1.976 1 98.94 250 ILE B O 1
ATOM 4528 N N . VAL B 1 251 ? -8.594 -13.406 -1.778 1 98.88 251 VAL B N 1
ATOM 4529 C CA . VAL B 1 251 ? -7.461 -12.867 -2.52 1 98.88 251 VAL B CA 1
ATOM 4530 C C . VAL B 1 251 ? -7.156 -13.75 -3.723 1 98.88 251 VAL B C 1
ATOM 4532 O O . VAL B 1 251 ? -7.227 -14.977 -3.631 1 98.88 251 VAL B O 1
ATOM 4535 N N . ALA B 1 252 ? -6.934 -13.172 -4.871 1 98.06 252 ALA B N 1
ATOM 4536 C CA . ALA B 1 252 ? -6.629 -13.891 -6.105 1 98.06 252 ALA B CA 1
ATOM 4537 C C . ALA B 1 252 ? -5.613 -13.125 -6.949 1 98.06 252 ALA B C 1
ATOM 4539 O O . ALA B 1 252 ? -5.883 -12.008 -7.395 1 98.06 252 ALA B O 1
ATOM 4540 N N . ASN B 1 253 ? -4.469 -13.672 -7.117 1 94.25 253 ASN B N 1
ATOM 4541 C CA . ASN B 1 253 ? -3.416 -13.133 -7.969 1 94.25 253 ASN B CA 1
ATOM 4542 C C . ASN B 1 253 ? -3.229 -13.977 -9.227 1 94.25 253 ASN B C 1
ATOM 4544 O O . ASN B 1 253 ? -2.273 -14.75 -9.328 1 94.25 253 ASN B O 1
ATOM 4548 N N . ILE B 1 254 ? -4.215 -13.844 -10.148 1 89.12 254 ILE B N 1
ATOM 4549 C CA . ILE B 1 254 ? -4.242 -14.586 -11.406 1 89.12 254 ILE B CA 1
ATOM 4550 C C . ILE B 1 254 ? -4.613 -13.648 -12.547 1 89.12 254 ILE B C 1
ATOM 4552 O O . ILE B 1 254 ? -4.887 -12.469 -12.328 1 89.12 254 ILE B O 1
ATOM 4556 N N . LEU B 1 255 ? -4.664 -14.117 -13.742 1 82.38 255 LEU B N 1
ATOM 4557 C CA . LEU B 1 255 ? -4.867 -13.312 -14.938 1 82.38 255 LEU B CA 1
ATOM 4558 C C . LEU B 1 255 ? -6.273 -12.719 -14.953 1 82.38 255 LEU B C 1
ATOM 4560 O O . LEU B 1 255 ? -7.238 -13.383 -14.57 1 82.38 255 LEU B O 1
ATOM 4564 N N . PRO B 1 256 ? -6.449 -11.523 -15.477 1 87 256 PRO B N 1
ATOM 4565 C CA . PRO B 1 256 ? -7.719 -10.789 -15.43 1 87 256 PRO B CA 1
ATOM 4566 C C . PRO B 1 256 ? -8.867 -11.562 -16.078 1 87 256 PRO B C 1
ATOM 4568 O O . PRO B 1 256 ? -9.984 -11.562 -15.555 1 87 256 PRO B O 1
ATOM 4571 N N . HIS B 1 257 ? -8.633 -12.25 -17.219 1 80.19 257 HIS B N 1
ATOM 4572 C CA . HIS B 1 257 ? -9.719 -12.93 -17.922 1 80.19 257 HIS B CA 1
ATOM 4573 C C . HIS B 1 257 ? -10.227 -14.125 -17.109 1 80.19 257 HIS B C 1
ATOM 4575 O O . HIS B 1 257 ? -11.352 -14.578 -17.312 1 80.19 257 HIS B O 1
ATOM 4581 N N . ILE B 1 258 ? -9.43 -14.633 -16.234 1 86.25 258 ILE B N 1
ATOM 4582 C CA . ILE B 1 258 ? -9.852 -15.703 -15.336 1 86.25 258 ILE B CA 1
ATOM 4583 C C . ILE B 1 258 ? -10.562 -15.109 -14.117 1 86.25 258 ILE B C 1
ATOM 4585 O O . ILE B 1 258 ? -11.555 -15.664 -13.641 1 86.25 258 ILE B O 1
ATOM 4589 N N . LEU B 1 259 ? -10.086 -13.938 -13.602 1 93 259 LEU B N 1
ATOM 4590 C CA . LEU B 1 259 ? -10.672 -13.266 -12.445 1 93 259 LEU B CA 1
ATOM 4591 C C . LEU B 1 259 ? -12.148 -12.984 -12.664 1 93 259 LEU B C 1
ATOM 4593 O O . LEU B 1 259 ? -12.961 -13.148 -11.75 1 93 259 LEU B O 1
ATOM 4597 N N . VAL B 1 260 ? -12.508 -12.609 -13.891 1 93.5 260 VAL B N 1
ATOM 4598 C CA . VAL B 1 260 ? -13.875 -12.211 -14.195 1 93.5 260 VAL B CA 1
ATOM 4599 C C . VAL B 1 260 ? -14.82 -13.391 -13.977 1 93.5 260 VAL B C 1
ATOM 4601 O O . VAL B 1 260 ? -15.969 -13.203 -13.562 1 93.5 260 VAL B O 1
ATOM 4604 N N . ASN B 1 261 ? -14.312 -14.633 -14.133 1 92.81 261 ASN B N 1
ATOM 4605 C CA . ASN B 1 261 ? -15.125 -15.836 -14.023 1 92.81 261 ASN B CA 1
ATOM 4606 C C . ASN B 1 261 ? -15.492 -16.141 -12.578 1 92.81 261 ASN B C 1
ATOM 4608 O O . ASN B 1 261 ? -16.391 -16.938 -12.312 1 92.81 261 ASN B O 1
ATOM 4612 N N . MET B 1 262 ? -14.891 -15.422 -11.625 1 96.81 262 MET B N 1
ATOM 4613 C CA . MET B 1 262 ? -15.164 -15.773 -10.234 1 96.81 262 MET B CA 1
ATOM 4614 C C . MET B 1 262 ? -15.891 -14.641 -9.516 1 96.81 262 MET B C 1
ATOM 4616 O O . MET B 1 262 ? -16.203 -14.75 -8.328 1 96.81 262 MET B O 1
ATOM 4620 N N . LEU B 1 263 ? -16.156 -13.562 -10.211 1 98.06 263 LEU B N 1
ATOM 4621 C CA . LEU B 1 263 ? -16.672 -12.367 -9.539 1 98.06 263 LEU B CA 1
ATOM 4622 C C . LEU B 1 263 ? -18.031 -12.633 -8.93 1 98.06 263 LEU B C 1
ATOM 4624 O O . LEU B 1 263 ? -18.328 -12.172 -7.824 1 98.06 263 LEU B O 1
ATOM 4628 N N . GLU B 1 264 ? -18.859 -13.398 -9.641 1 97.62 264 GLU B N 1
ATOM 4629 C CA . GLU B 1 264 ? -20.188 -13.719 -9.117 1 97.62 264 GLU B CA 1
ATOM 4630 C C . GLU B 1 264 ? -20.094 -14.555 -7.84 1 97.62 264 GLU B C 1
ATOM 4632 O O . GLU B 1 264 ? -20.75 -14.266 -6.848 1 97.62 264 GLU B O 1
ATOM 4637 N N . ASP B 1 265 ? -19.297 -15.586 -7.906 1 98.5 265 ASP B N 1
ATOM 4638 C CA . ASP B 1 265 ? -19.109 -16.438 -6.734 1 98.5 265 ASP B CA 1
ATOM 4639 C C . ASP B 1 265 ? -18.5 -15.641 -5.578 1 98.5 265 ASP B C 1
ATOM 4641 O O . ASP B 1 265 ? -18.906 -15.805 -4.426 1 98.5 265 ASP B O 1
ATOM 4645 N N . ALA B 1 266 ? -17.547 -14.789 -5.863 1 98.69 266 ALA B N 1
ATOM 4646 C CA . ALA B 1 266 ? -16.922 -13.969 -4.836 1 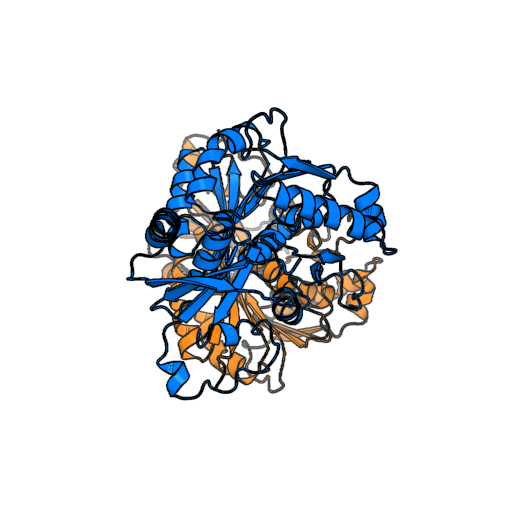98.69 266 ALA B CA 1
ATOM 4647 C C . ALA B 1 266 ? -17.938 -13.086 -4.137 1 98.69 266 ALA B C 1
ATOM 4649 O O . ALA B 1 266 ? -17.938 -12.961 -2.908 1 98.69 266 ALA B O 1
ATOM 4650 N N . HIS B 1 267 ? -18.781 -12.477 -4.965 1 98.44 267 HIS B N 1
ATOM 4651 C CA . HIS B 1 267 ? -19.812 -11.617 -4.398 1 98.44 267 HIS B CA 1
ATOM 4652 C C . HIS B 1 267 ? -20.734 -12.398 -3.469 1 98.44 267 HIS B C 1
ATOM 4654 O O . HIS B 1 267 ? -21.078 -11.922 -2.385 1 98.44 267 HIS B O 1
ATOM 4660 N N . ARG B 1 268 ? -21.078 -13.57 -3.877 1 97.94 268 ARG B N 1
ATOM 4661 C CA . ARG B 1 268 ? -21.969 -14.43 -3.092 1 97.94 268 ARG B CA 1
ATOM 4662 C C . ARG B 1 268 ? -21.297 -14.836 -1.781 1 97.94 268 ARG B C 1
ATOM 4664 O O . ARG B 1 268 ? -21.953 -14.891 -0.738 1 97.94 268 ARG B O 1
ATOM 4671 N N . LEU B 1 269 ? -20.078 -15.094 -1.781 1 98.62 269 LEU B N 1
ATOM 4672 C CA . LEU B 1 269 ? -19.375 -15.719 -0.663 1 98.62 269 LEU B CA 1
ATOM 4673 C C . LEU B 1 269 ? -18.938 -14.664 0.351 1 98.62 269 LEU B C 1
ATOM 4675 O O . LEU B 1 269 ? -18.859 -14.945 1.549 1 98.62 269 LEU B O 1
ATOM 4679 N N . LEU B 1 270 ? -18.625 -13.453 -0.073 1 98.62 270 LEU B N 1
ATOM 4680 C CA . LEU B 1 270 ? -18.047 -12.445 0.809 1 98.62 270 LEU B CA 1
ATOM 4681 C C . LEU B 1 270 ? -19.109 -11.898 1.764 1 98.62 270 LEU B C 1
ATOM 4683 O O . LEU B 1 270 ? -20.234 -11.648 1.361 1 98.62 270 LEU B O 1
ATOM 4687 N N . THR B 1 271 ? -18.688 -11.742 2.998 1 97.94 271 THR B N 1
ATOM 4688 C CA . THR B 1 271 ? -19.531 -11.031 3.953 1 97.94 271 THR B CA 1
ATOM 4689 C C . THR B 1 271 ? -19.719 -9.57 3.541 1 97.94 271 THR B C 1
ATOM 4691 O O . THR B 1 271 ? -18.984 -9.078 2.672 1 97.94 271 THR B O 1
ATOM 4694 N N . GLU B 1 272 ? -20.562 -8.867 4.137 1 95.38 272 GLU B N 1
ATOM 4695 C CA . GLU B 1 272 ? -20.906 -7.5 3.76 1 95.38 272 GLU B CA 1
ATOM 4696 C C . GLU B 1 272 ? -19.703 -6.566 3.889 1 95.38 272 GLU B C 1
ATOM 4698 O O . GLU B 1 272 ? -19.516 -5.672 3.061 1 95.38 272 GLU B O 1
ATOM 4703 N N . ASP B 1 273 ? -18.875 -6.816 4.812 1 94.56 273 ASP B N 1
ATOM 4704 C CA . ASP B 1 273 ? -17.734 -5.945 5.035 1 94.56 273 ASP B CA 1
ATOM 4705 C C . ASP B 1 273 ? -16.438 -6.613 4.578 1 94.56 273 ASP B C 1
ATOM 4707 O O . ASP B 1 273 ? -15.344 -6.184 4.949 1 94.56 273 ASP B O 1
ATOM 4711 N N . GLY B 1 274 ? -16.656 -7.68 3.811 1 98.12 274 GLY B N 1
ATOM 4712 C CA . GLY B 1 274 ? -15.477 -8.422 3.385 1 98.12 274 GLY B CA 1
ATOM 4713 C C . GLY B 1 274 ? -14.734 -7.762 2.24 1 98.12 274 GLY B C 1
ATOM 4714 O O . GLY B 1 274 ? -15.234 -6.805 1.642 1 98.12 274 GLY B O 1
ATOM 4715 N N . TYR B 1 275 ? -13.531 -8.234 1.958 1 98.81 275 TYR B N 1
ATOM 4716 C CA . TYR B 1 275 ? -12.695 -7.645 0.918 1 98.81 275 TYR B CA 1
ATOM 4717 C C . TYR B 1 275 ? -12.391 -8.664 -0.176 1 98.81 275 TYR B C 1
ATOM 4719 O O . TYR B 1 275 ? -12.141 -9.836 0.111 1 98.81 275 TYR B O 1
ATOM 4727 N N . LEU B 1 276 ? -12.492 -8.219 -1.386 1 98.94 276 LEU B N 1
ATOM 4728 C CA . LEU B 1 276 ? -11.945 -8.906 -2.549 1 98.94 276 LEU B CA 1
ATOM 4729 C C . LEU B 1 276 ? -10.664 -8.234 -3.021 1 98.94 276 LEU B C 1
ATOM 4731 O O . LEU B 1 276 ? -10.68 -7.074 -3.439 1 98.94 276 LEU B O 1
ATOM 4735 N N . ILE B 1 277 ? -9.562 -8.969 -2.928 1 98.94 277 ILE B N 1
ATOM 4736 C CA . ILE B 1 277 ? -8.234 -8.469 -3.271 1 98.94 277 ILE B CA 1
ATOM 4737 C C . ILE B 1 277 ? -7.742 -9.148 -4.547 1 98.94 277 ILE B C 1
ATOM 4739 O O . ILE B 1 277 ? -7.629 -10.375 -4.598 1 98.94 277 ILE B O 1
ATOM 4743 N N . LEU B 1 278 ? -7.453 -8.32 -5.543 1 98.69 278 LEU B N 1
ATOM 4744 C CA . LEU B 1 278 ? -7.109 -8.891 -6.844 1 98.69 278 LEU B CA 1
ATOM 4745 C C . LEU B 1 278 ? -5.738 -8.406 -7.301 1 98.69 278 LEU B C 1
ATOM 4747 O O . LEU B 1 278 ? -5.391 -7.238 -7.117 1 98.69 278 LEU B O 1
ATOM 4751 N N . GLY B 1 279 ? -4.953 -9.281 -7.848 1 96.12 279 GLY B N 1
ATOM 4752 C CA . GLY B 1 279 ? -3.666 -9.023 -8.469 1 96.12 279 GLY B CA 1
ATOM 4753 C C . GLY B 1 279 ? -3.498 -9.727 -9.805 1 96.12 279 GLY B C 1
ATOM 4754 O O . GLY B 1 279 ? -4.449 -10.312 -10.328 1 96.12 279 GLY B O 1
ATOM 4755 N N . GLY B 1 280 ? -2.281 -9.594 -10.406 1 90.31 280 GLY B N 1
ATOM 4756 C CA . GLY B 1 280 ? -2.037 -10.172 -11.719 1 90.31 280 GLY B CA 1
ATOM 4757 C C . GLY B 1 280 ? -2.555 -9.305 -12.852 1 90.31 280 GLY B C 1
ATOM 4758 O O . GLY B 1 280 ? -2.857 -9.812 -13.938 1 90.31 280 GLY B O 1
ATOM 4759 N N . ILE B 1 281 ? -2.658 -8.031 -12.562 1 92.62 281 ILE B N 1
ATOM 4760 C CA . ILE B 1 281 ? -3.32 -7.129 -13.5 1 92.62 281 ILE B CA 1
ATOM 4761 C C . ILE B 1 281 ? -2.32 -6.098 -14.016 1 92.62 281 ILE B C 1
ATOM 4763 O O . ILE B 1 281 ? -1.767 -5.316 -13.242 1 92.62 281 ILE B O 1
ATOM 4767 N N . LEU B 1 282 ? -2.125 -6.098 -15.336 1 89.56 282 LEU B N 1
ATOM 4768 C CA . LEU B 1 282 ? -1.343 -5.004 -15.898 1 89.56 282 LEU B CA 1
ATOM 4769 C C . LEU B 1 282 ? -2.062 -3.672 -15.719 1 89.56 282 LEU B C 1
ATOM 4771 O O . LEU B 1 282 ? -3.293 -3.611 -15.789 1 89.56 282 LEU B O 1
ATOM 4775 N N . ASN B 1 283 ? -1.318 -2.578 -15.555 1 93.44 283 ASN B N 1
ATOM 4776 C CA . ASN B 1 283 ? -1.9 -1.249 -15.391 1 93.44 283 ASN B CA 1
ATOM 4777 C C . ASN B 1 283 ? -2.938 -0.957 -16.469 1 93.44 283 ASN B C 1
ATOM 4779 O O . ASN B 1 283 ? -4.008 -0.424 -16.188 1 93.44 283 ASN B O 1
ATOM 4783 N N . GLU B 1 284 ? -2.691 -1.356 -17.703 1 88.56 284 GLU B N 1
ATOM 4784 C CA . GLU B 1 284 ? -3.521 -1.005 -18.859 1 88.56 284 GLU B CA 1
ATOM 4785 C C . GLU B 1 284 ? -4.84 -1.772 -18.844 1 88.56 284 GLU B C 1
ATOM 4787 O O . GLU B 1 284 ? -5.793 -1.396 -19.531 1 88.56 284 GLU B O 1
ATOM 4792 N N . LYS B 1 285 ? -4.902 -2.85 -18.062 1 89.88 285 LYS B N 1
ATOM 4793 C CA . LYS B 1 285 ? -6.102 -3.68 -18 1 89.88 285 LYS B CA 1
ATOM 4794 C C . LYS B 1 285 ? -6.93 -3.375 -16.766 1 89.88 285 LYS B C 1
ATOM 4796 O O . LYS B 1 285 ? -8.055 -3.861 -16.625 1 89.88 285 LYS B O 1
ATOM 4801 N N . ALA B 1 286 ? -6.414 -2.553 -15.914 1 96.38 286 ALA B N 1
ATOM 4802 C CA . ALA B 1 286 ? -7.004 -2.348 -14.594 1 96.38 286 ALA B CA 1
ATOM 4803 C C . ALA B 1 286 ? -8.367 -1.676 -14.703 1 96.38 286 ALA B C 1
ATOM 4805 O O . ALA B 1 286 ? -9.32 -2.078 -14.031 1 96.38 286 ALA B O 1
ATOM 4806 N N . ASP B 1 287 ? -8.492 -0.693 -15.57 1 96.38 287 ASP B N 1
ATOM 4807 C CA . ASP B 1 287 ? -9.734 0.059 -15.664 1 96.38 287 ASP B CA 1
ATOM 4808 C C . ASP B 1 287 ? -10.883 -0.836 -16.125 1 96.38 287 ASP B C 1
ATOM 4810 O O . ASP B 1 287 ? -12 -0.753 -15.609 1 96.38 287 ASP B O 1
ATOM 4814 N N . GLN B 1 288 ? -10.578 -1.661 -17.094 1 95.19 288 GLN B N 1
ATOM 4815 C CA . GLN B 1 288 ? -11.602 -2.584 -17.578 1 95.19 288 GLN B CA 1
ATOM 4816 C C . GLN B 1 288 ? -12.039 -3.537 -16.469 1 95.19 288 GLN B C 1
ATOM 4818 O O . GLN B 1 288 ? -13.234 -3.812 -16.312 1 95.19 288 GLN B O 1
ATOM 4823 N N . LEU B 1 289 ? -11.125 -4.043 -15.719 1 97.06 289 LEU B N 1
ATOM 4824 C CA . LEU B 1 289 ? -11.469 -4.949 -14.633 1 97.06 289 LEU B CA 1
ATOM 4825 C C . LEU B 1 289 ? -12.289 -4.227 -13.57 1 97.06 289 LEU B C 1
ATOM 4827 O O . LEU B 1 289 ? -13.211 -4.809 -12.992 1 97.06 289 LEU B O 1
ATOM 4831 N N . ILE B 1 290 ? -11.961 -2.992 -13.281 1 98.06 290 ILE B N 1
ATOM 4832 C CA . ILE B 1 290 ? -12.695 -2.203 -12.297 1 98.06 290 ILE B CA 1
ATOM 4833 C C . ILE B 1 290 ? -14.148 -2.053 -12.75 1 98.06 290 ILE B C 1
ATOM 4835 O O . ILE B 1 290 ? -15.07 -2.166 -11.938 1 98.06 290 ILE B O 1
ATOM 4839 N N . GLU B 1 291 ? -14.336 -1.82 -14.047 1 97.38 291 GLU B N 1
ATOM 4840 C CA . GLU B 1 291 ? -15.688 -1.756 -14.594 1 97.38 291 GLU B CA 1
ATOM 4841 C C . GLU B 1 291 ? -16.422 -3.078 -14.398 1 97.38 291 GLU B C 1
ATOM 4843 O O . GLU B 1 291 ? -17.594 -3.092 -14.023 1 97.38 291 GLU B O 1
ATOM 4848 N N . ASP B 1 292 ? -15.766 -4.16 -14.656 1 97.06 292 ASP B N 1
ATOM 4849 C CA . ASP B 1 292 ? -16.344 -5.48 -14.461 1 97.06 292 ASP B CA 1
ATOM 4850 C C . ASP B 1 292 ? -16.734 -5.695 -13 1 97.06 292 ASP B C 1
ATOM 4852 O O . ASP B 1 292 ? -17.797 -6.254 -12.711 1 97.06 292 ASP B O 1
ATOM 4856 N N . LEU B 1 293 ? -15.891 -5.289 -12.117 1 98.44 293 LEU B N 1
ATOM 4857 C CA . LEU B 1 293 ? -16.141 -5.395 -10.68 1 98.44 293 LEU B CA 1
ATOM 4858 C C . LEU B 1 293 ? -17.391 -4.621 -10.289 1 98.44 293 LEU B C 1
ATOM 4860 O O . LEU B 1 293 ? -18.25 -5.133 -9.562 1 98.44 293 LEU B O 1
ATOM 4864 N N . GLU B 1 294 ? -17.516 -3.424 -10.781 1 97.25 294 GLU B N 1
ATOM 4865 C CA . GLU B 1 294 ? -18.672 -2.596 -10.484 1 97.25 294 GLU B CA 1
ATOM 4866 C C . GLU B 1 294 ? -19.953 -3.244 -10.992 1 97.25 294 GLU B C 1
ATOM 4868 O O . GLU B 1 294 ? -20.984 -3.23 -10.305 1 97.25 294 GLU B O 1
ATOM 4873 N N . ALA B 1 295 ? -19.875 -3.795 -12.172 1 97 295 ALA B N 1
ATOM 4874 C CA . ALA B 1 295 ? -21.016 -4.465 -12.773 1 97 295 ALA B CA 1
ATOM 4875 C C . ALA B 1 295 ? -21.453 -5.672 -11.945 1 97 295 ALA B C 1
ATOM 4877 O O . ALA B 1 295 ? -22.594 -6.105 -12.016 1 97 295 ALA B O 1
ATOM 4878 N N . HIS B 1 296 ? -20.562 -6.172 -11.133 1 97.56 296 HIS B N 1
ATOM 4879 C CA . HIS B 1 296 ? -20.859 -7.344 -10.328 1 97.56 296 HIS B CA 1
ATOM 4880 C C . HIS B 1 296 ? -21.062 -6.969 -8.867 1 97.56 296 HIS B C 1
ATOM 4882 O O . HIS B 1 296 ? -20.969 -7.824 -7.98 1 97.56 296 HIS B O 1
ATOM 4888 N N . GLY B 1 297 ? -21.188 -5.688 -8.602 1 97.62 297 GLY B N 1
ATOM 4889 C CA . GLY B 1 297 ? -21.625 -5.246 -7.281 1 97.62 297 GLY B CA 1
ATOM 4890 C C . GLY B 1 297 ? -20.469 -4.93 -6.352 1 97.62 297 GLY B C 1
ATOM 4891 O O . GLY B 1 297 ? -20.625 -4.926 -5.129 1 97.62 297 GLY B O 1
ATOM 4892 N N . PHE B 1 298 ? -19.297 -4.723 -6.895 1 98.25 298 PHE B N 1
ATOM 4893 C CA . PHE B 1 298 ? -18.156 -4.336 -6.078 1 98.25 298 PHE B CA 1
ATOM 4894 C C . PHE B 1 298 ? -17.828 -2.861 -6.285 1 98.25 298 PHE B C 1
ATOM 4896 O O . PHE B 1 298 ? -18.047 -2.314 -7.367 1 98.25 298 PHE B O 1
ATOM 4903 N N . HIS B 1 299 ? -17.312 -2.199 -5.254 1 96.5 299 HIS B N 1
ATOM 4904 C CA . HIS B 1 299 ? -16.719 -0.877 -5.414 1 96.5 299 HIS B CA 1
ATOM 4905 C C . HIS B 1 299 ? -15.242 -0.888 -5.039 1 96.5 299 HIS B C 1
ATOM 4907 O O . HIS B 1 299 ? -14.82 -1.667 -4.18 1 96.5 299 HIS B O 1
ATOM 4913 N N . LEU B 1 300 ? -14.539 -0.077 -5.699 1 97.69 300 LEU B N 1
ATOM 4914 C CA . LEU B 1 300 ? -13.102 0.024 -5.488 1 97.69 300 LEU B CA 1
ATOM 4915 C C . LEU B 1 300 ? -12.789 0.733 -4.172 1 97.69 300 LEU B C 1
ATOM 4917 O O . LEU B 1 300 ? -13.32 1.812 -3.904 1 97.69 300 LEU B O 1
ATOM 4921 N N . VAL B 1 301 ? -11.984 0.114 -3.361 1 97.19 301 VAL B N 1
ATOM 4922 C CA . VAL B 1 301 ? -11.531 0.706 -2.104 1 97.19 301 VAL B CA 1
ATOM 4923 C C . VAL B 1 301 ? -10.141 1.312 -2.285 1 97.19 301 VAL B C 1
ATOM 4925 O O . VAL B 1 301 ? -9.906 2.457 -1.896 1 97.19 301 VAL B O 1
ATOM 4928 N N . GLN B 1 302 ? -9.273 0.577 -2.889 1 98.5 302 GLN B N 1
ATOM 4929 C CA . GLN B 1 302 ? -7.891 1.021 -3.045 1 98.5 302 GLN B CA 1
ATOM 4930 C C . GLN B 1 302 ? -7.254 0.411 -4.289 1 98.5 302 GLN B C 1
ATOM 4932 O O . GLN B 1 302 ? -7.477 -0.762 -4.598 1 98.5 302 GLN B O 1
ATOM 4937 N N . ARG B 1 303 ? -6.508 1.202 -4.996 1 98.69 303 ARG B N 1
ATOM 4938 C CA . ARG B 1 303 ? -5.719 0.788 -6.152 1 98.69 303 ARG B CA 1
ATOM 4939 C C . ARG B 1 303 ? -4.234 1.049 -5.926 1 98.69 303 ARG B C 1
ATOM 4941 O O . ARG B 1 303 ? -3.846 2.145 -5.516 1 98.69 303 ARG B O 1
ATOM 4948 N N . VAL B 1 304 ? -3.4 0.066 -6.105 1 98.75 304 VAL B N 1
ATOM 4949 C CA . VAL B 1 304 ? -1.959 0.215 -5.941 1 98.75 304 VAL B CA 1
ATOM 4950 C C . VAL B 1 304 ? -1.247 -0.199 -7.227 1 98.75 304 VAL B C 1
ATOM 4952 O O . VAL B 1 304 ? -1.549 -1.247 -7.801 1 98.75 304 VAL B O 1
ATOM 4955 N N . GLN B 1 305 ? -0.38 0.632 -7.727 1 97.88 305 GLN B N 1
ATOM 4956 C CA . GLN B 1 305 ? 0.409 0.342 -8.922 1 97.88 305 GLN B CA 1
ATOM 4957 C C . GLN B 1 305 ? 1.894 0.229 -8.586 1 97.88 305 GLN B C 1
ATOM 4959 O O . GLN B 1 305 ? 2.441 1.075 -7.875 1 97.88 305 GLN B O 1
ATOM 4964 N N . LEU B 1 306 ? 2.484 -0.813 -9.031 1 95.69 306 LEU B N 1
ATOM 4965 C CA . LEU B 1 306 ? 3.889 -1.126 -8.789 1 95.69 306 LEU B CA 1
ATOM 4966 C C . LEU B 1 306 ? 4.512 -1.802 -10.008 1 95.69 306 LEU B C 1
ATOM 4968 O O . LEU B 1 306 ? 4.066 -2.875 -10.422 1 95.69 306 LEU B O 1
ATOM 4972 N N . LYS B 1 307 ? 5.492 -1.228 -10.609 1 89.81 307 LYS B N 1
ATOM 4973 C CA . LYS B 1 307 ? 6.305 -1.793 -11.68 1 89.81 307 LYS B CA 1
ATOM 4974 C C . LYS B 1 307 ? 5.43 -2.318 -12.812 1 89.81 307 LYS B C 1
ATOM 4976 O O . LYS B 1 307 ? 5.617 -3.441 -13.281 1 89.81 307 LYS B O 1
ATOM 4981 N N . GLY B 1 308 ? 4.434 -1.576 -13.141 1 89.69 308 GLY B N 1
ATOM 4982 C CA . GLY B 1 308 ? 3.609 -1.875 -14.297 1 89.69 308 GLY B CA 1
ATOM 4983 C C . GLY B 1 308 ? 2.398 -2.727 -13.969 1 89.69 308 GLY B C 1
ATOM 4984 O O . GLY B 1 308 ? 1.575 -3.01 -14.844 1 89.69 308 GLY B O 1
ATOM 4985 N N . TRP B 1 309 ? 2.293 -3.119 -12.68 1 92.25 309 TRP B N 1
ATOM 4986 C CA . TRP B 1 309 ? 1.195 -3.975 -12.242 1 92.25 309 TRP B CA 1
ATOM 4987 C C . TRP B 1 309 ? 0.26 -3.223 -11.305 1 92.25 309 TRP B C 1
ATOM 4989 O O . TRP B 1 309 ? 0.669 -2.258 -10.648 1 92.25 309 TRP B O 1
ATOM 4999 N N . THR B 1 310 ? -0.971 -3.697 -11.273 1 97.19 310 THR B N 1
ATOM 5000 C CA . THR B 1 310 ? -1.984 -3.072 -10.43 1 97.19 310 THR B CA 1
ATOM 5001 C C . THR B 1 310 ? -2.584 -4.086 -9.461 1 97.19 310 THR B C 1
ATOM 5003 O O . THR B 1 310 ? -2.879 -5.223 -9.844 1 97.19 310 THR B O 1
ATOM 5006 N N . GLY B 1 311 ? -2.623 -3.777 -8.203 1 98.31 311 GLY B N 1
ATOM 5007 C CA . GLY B 1 311 ? -3.434 -4.457 -7.203 1 98.31 311 GLY B CA 1
ATOM 5008 C C . GLY B 1 311 ? -4.711 -3.713 -6.863 1 98.31 311 GLY B C 1
ATOM 5009 O O . GLY B 1 311 ? -4.711 -2.482 -6.777 1 98.31 311 GLY B O 1
ATOM 5010 N N . LEU B 1 312 ? -5.809 -4.449 -6.707 1 98.81 312 LEU B N 1
ATOM 5011 C CA . LEU B 1 312 ? -7.102 -3.846 -6.398 1 98.81 312 LEU B CA 1
ATOM 5012 C C . LEU B 1 312 ? -7.68 -4.418 -5.109 1 98.81 312 LEU B C 1
ATOM 5014 O O . LEU B 1 312 ? -7.656 -5.633 -4.902 1 98.81 312 LEU B O 1
ATOM 5018 N N . VAL B 1 313 ? -8.117 -3.578 -4.238 1 98.88 313 VAL B N 1
ATOM 5019 C CA . VAL B 1 313 ? -8.914 -3.953 -3.074 1 98.88 313 VAL B CA 1
ATOM 5020 C C . VAL B 1 313 ? -10.344 -3.443 -3.242 1 98.88 313 VAL B C 1
ATOM 5022 O O . VAL B 1 313 ? -10.562 -2.252 -3.479 1 98.88 313 VAL B O 1
ATOM 5025 N N . THR B 1 314 ? -11.312 -4.328 -3.139 1 98.62 314 THR B N 1
ATOM 5026 C CA . THR B 1 314 ? -12.703 -3.949 -3.371 1 98.62 314 THR B CA 1
ATOM 5027 C C . THR B 1 314 ? -13.602 -4.5 -2.27 1 98.62 314 THR B C 1
ATOM 5029 O O . THR B 1 314 ? -13.188 -5.379 -1.506 1 98.62 314 THR B O 1
ATOM 5032 N N . GLN B 1 315 ? -14.742 -3.969 -2.158 1 98.12 315 GLN B N 1
ATOM 5033 C CA . GLN B 1 315 ? -15.797 -4.426 -1.261 1 98.12 315 GLN B CA 1
ATOM 5034 C C . GLN B 1 315 ? -17.156 -4.457 -1.97 1 98.12 315 GLN B C 1
ATOM 5036 O O . GLN B 1 315 ? -17.297 -3.879 -3.049 1 98.12 315 GLN B O 1
ATOM 5041 N N . LYS B 1 316 ? -18.047 -5.188 -1.366 1 95.94 316 LYS B N 1
ATOM 5042 C CA . LYS B 1 316 ? -19.406 -5.191 -1.898 1 95.94 316 LYS B CA 1
ATOM 5043 C C . LYS B 1 316 ? -20.047 -3.805 -1.808 1 95.94 316 LYS B C 1
ATOM 5045 O O . LYS B 1 316 ? -19.844 -3.088 -0.827 1 95.94 316 LYS B O 1
ATOM 5050 N N . GLN B 1 317 ? -20.703 -3.457 -2.881 1 87.88 317 GLN B N 1
ATOM 5051 C CA . GLN B 1 317 ? -21.469 -2.217 -2.844 1 87.88 317 GLN B CA 1
ATOM 5052 C C . GLN B 1 317 ? -22.594 -2.301 -1.823 1 87.88 317 GLN B C 1
ATOM 5054 O O . GLN B 1 317 ? -23.203 -3.357 -1.654 1 87.88 317 GLN B O 1
ATOM 5059 N N . GLU B 1 318 ? -22.656 -1.292 -1.025 1 72 318 GLU B N 1
ATOM 5060 C CA . GLU B 1 318 ? -23.766 -1.245 -0.082 1 72 318 GLU B CA 1
ATOM 5061 C C . GLU B 1 318 ? -25.109 -1.215 -0.81 1 72 318 GLU B C 1
ATOM 5063 O O . GLU B 1 318 ? -25.25 -0.529 -1.823 1 72 318 GLU B O 1
ATOM 5068 N N . VAL B 1 319 ? -26.062 -2.326 -0.731 1 53.81 319 VAL B N 1
ATOM 5069 C CA . VAL B 1 319 ? -27.422 -2.314 -1.26 1 53.81 319 VAL B CA 1
ATOM 5070 C C . VAL B 1 319 ? -28.266 -1.283 -0.509 1 53.81 319 VAL B C 1
ATOM 5072 O O . VAL B 1 319 ? -28.047 -1.05 0.684 1 53.81 319 VAL B O 1
#

Sequence (638 aa):
MAETWSKVVVSLDTLDPAMIDLLSHLLFEAGAIGVEVDYAQGYLENHPNLFGELAEPLPKERLEHETELIAFFEEMPDLDSLKTQLESQYSDPLRLEASEIENENWQENWKVNYKPERISRYLTIVPIWEDYQAQAGEQVIYLDPGLAFGTGNHPTTQLGVQALEMYLRGGERVLDVGTGSGVLAFVAAALGAKEVWGYDLDPQAVDSALQNLVHQQERQDELAKVFKETPIHFQVKDLLKGVDWPVEVIVANILPHILVNMLEDAHRLLTEDGYLILGGILNEKADQLIEDLEAHGFHLVQRVQLKGWTGLVTQKQEVMAETWSKVVVSLDTLDPAMIDLLSHLLFEAGAIGVEVDYAQGYLENHPNLFGELAEPLPKERLEHETELIAFFEEMPDLDSLKTQLESQYSDPLRLEASEIENENWQENWKVNYKPERISRYLTIVPIWEDYQAQAGEQVIYLDPGLAFGTGNHPTTQLGVQALEMYLRGGERVLDVGTGSGVLAFVAAALGAKEVWGYDLDPQAVDSALQNLVHQQERQDELAKVFKETPIHFQVKDLLKGVDWPVEVIVANILPHILVNMLEDAHRLLTEDGYLILGGILNEKADQLIEDLEAHGFHLVQRVQLKGWTGLVTQKQEV

Secondary structure (DSSP, 8-state):
---EEEEEEEEES---HHHHHHHHHHHHHTT-SEEEEES-TTTTTSS--TT--------HHHHTSPEEEEEEESS---HHHHHHHHHTT--S-EEEEEEEEE-S-HHHHHHTT---EE-SSSEEEEETTS---PPTT-EEEEE--TTSS--S-SHHHHHHHHHHHHH--SS-EEEEET-TTSHHHHHHHHTT-SEEEEEESSHHHHHHHHHHHHHHHHS-SHHHHHHHHS-EEEEE-STTTT--S-EEEEEEES-HHHHGGGHHHHHHHEEEEEEEEEEEEEHHHHHHHHHHHHHTTEEEEEEEEETTEEEEEEEE---/---EEEEEEEEES---HHHHHHHHHHHHHTT-SEEEEES-TTTTTSS--TT--------HHHHTSPEEEEEEESS---HHHHHHHHHTT--S-EEEEEEEEE-S-HHHHHHTT---EE-SSSEEEEETTS---PPTT-EEEEE--TTSS--S-SHHHHHHHHHHHHH--SS-EEEEET-TTSHHHHHHHHTT-SEEEEEESSHHHHHHHHHHHHHHHHS-SHHHHHHHHS-EEEEE-STTTT--S-EEEEEEES-HHHHGGGHHHHHHHEEEEEEEEEEEEEHHHHHHHHHHHHHTTEEEEEEEEETTEEEEEEEE---

Organism: NCBI:txid592010

Radius of gyration: 26.07 Å; Cα contacts (8 Å, |Δi|>4): 1387; chains: 2; bounding box: 63×80×63 Å

Nearest PDB structures (foldseek):
  3grz-assembly1_A  TM=9.387E-01  e=2.150E-19  Lactobacillus delbrueckii subsp. bulgaricus ATCC BAA-365
  3grz-assembly1_B  TM=9.366E-01  e=2.559E-19  Lactobacillus delbrueckii subsp. bulgaricus ATCC BAA-365
  3cjq-assembly2_D  TM=7.170E-01  e=8.182E-19  unclassified
  2nxj-assembly1_A  TM=7.280E-01  e=1.956E-18  Thermus thermophilus HB8
  2zbr-assembly1_A  TM=7.218E-01  e=3.929E-18  Thermus thermophilus